Protein AF-A0A7Y2T7G9-F1 (afdb_monomer)

Foldseek 3Di:
DDWDWDDDPQKTWTQDPVRDIDIDHPVVPDDDPPPCPVVVLVVVVVVVVVPVDPDWDQDPVRDTDPDPVSVVVVVVVVVVVVVVVVVVPPPCPVCCDPFPVQAALVGDGDDFDKDFPDKDWQQAWGDQQFKWKQKPNDIDGDDQFTRDNRKTKHKQDDDAFIKMKIWTLAQDAADAPWKKKKKWKKAWPPLLAQKKKWWAFDDPAFGWIWMRHNNSWIWTWTWHADPNDIDIDIGTWPCVVPDRRDIKMWMWMWNFNQFTKIFIDINSHTGDMDHRVPPDPGGSYPGNRTIGMIMMTHNPGITIMMIGMMTMIITNDDPPPAWDKDKDKQPDPVRKDKFFAPFAFFKKKAFAQDAPNHGDNKKKWWAKKKKAWQAKKKKWKKKALDPVQKDQVQWDWDADDRRRMTMTGFPRPRDPDTIDGDPVRIDTPDMDIHHHGDMDMDRPCPVPPHIDMRGHSMMMTMTMAHPVRGIIMMMMMIMMIIRD

Mean predicted aligned error: 12.01 Å

Secondary structure (DSSP, 8-state):
-PPEEEEETTEEEEE-TTS-EEEEEGGGT---TTT-HHHHHHHHHHHHHHHT-----B-TTS-B-SSHHHHHHHHHHHHHHHHHHHHHS--------SSGGGB-TTSPBP---EEEEEEEE-SSS--TTTEEEEETTEEES-SSSEEETTEEEEE--SSTT-EEEEEES--PPPPTTS-EEEEEEEE--STTSSEEEEEEEE-SS-EEEEEE-TTS-EEEEEEEEETTEEEEEEEE---TT--TTS-EEEEEEE--TTT--EEEEETTEEEEEE--TTT-SS-SSS-----EEEEEEESSS--EEEEEEEEEEEET--SSSSEEEEEEE--STTS-EEE-SSSEEEEEEEE-SEETTEE----EEEEEEEEEESSSEEEEEEEES-GGGEE-TT---EEETTTTEEEEESSSSS-SS--EE-GGG-EEEEEEEE-TTEEEEE-TTTSSSS--EE-TT-EEEEEEEETTS--EEEEEEEEEEEE-

Solvent-accessible surface area (backbone atoms only — not comparable to full-atom values): 26212 Å² total; per-residue (Å²): 116,78,68,55,80,50,79,58,97,69,30,46,37,44,31,46,63,87,68,53,76,47,76,49,63,50,83,82,72,75,77,61,89,89,82,39,70,72,58,53,53,58,53,51,50,57,52,53,69,74,61,80,70,87,74,84,64,64,42,101,84,72,51,65,50,92,45,72,67,56,47,51,53,50,54,49,54,52,49,52,50,49,51,52,55,55,68,63,52,66,76,80,72,67,78,72,54,91,50,62,85,40,29,50,90,85,67,45,83,63,89,65,62,73,29,76,72,45,71,48,69,16,59,79,42,60,58,61,91,51,33,37,21,31,49,72,90,40,82,42,70,54,74,68,46,36,35,56,94,36,20,30,39,34,42,12,47,95,47,77,66,28,34,23,34,44,30,37,60,53,24,58,66,68,56,84,95,27,45,37,36,39,40,34,34,37,24,33,50,66,51,56,35,37,19,36,39,37,42,39,34,38,60,98,50,22,30,48,32,42,35,38,35,41,86,50,48,46,25,47,34,39,24,20,44,58,96,92,43,71,48,71,53,78,43,83,43,75,53,84,96,56,65,58,61,40,84,40,41,43,36,40,42,30,30,51,87,46,38,45,34,39,40,34,28,47,71,78,37,80,52,45,70,53,81,30,75,94,70,63,94,60,55,62,38,73,57,65,39,31,18,57,27,37,34,16,28,10,67,75,30,64,24,42,44,34,34,46,40,38,40,32,29,28,45,64,50,73,98,81,75,61,59,46,83,47,74,51,55,46,92,56,99,82,35,58,43,81,46,63,38,72,64,37,54,46,38,37,42,34,28,35,55,50,49,98,89,38,78,37,47,59,37,27,37,53,52,37,41,35,36,36,21,71,37,52,26,37,42,35,37,29,42,29,69,50,75,78,26,51,44,45,71,60,46,67,78,40,68,47,92,91,46,55,32,36,35,39,62,47,71,73,92,63,60,93,45,59,49,45,66,47,68,89,54,42,47,78,80,49,75,46,77,23,53,52,75,35,74,39,75,49,45,80,71,38,66,78,84,48,82,50,70,46,27,45,39,30,32,42,37,36,20,39,24,33,82,84,28,48,80,37,43,37,27,49,37,45,31,31,33,38,55,106

pLDDT: mean 85.56, std 16.99, range [33.22, 98.88]

Sequence (484 aa):
MATRIYSEAGEVILIAGDGTRRSIRSDAFGWHVEDDLYKVSDQIEHKAYTLGALGDIEGENGMGFDDVQSFHSYIHSMVDAMEADVSALVPITENVGDNPLSFDAWGRNKVYQDKSLLHGMFTYSVPATIWKEIYNDVEREPTIAVSKNGTLHMSSGDHLGDDNTLQTYRHPRYQPNRGHLYSNSAMLPQKTALGVREFGLFTREAGAFFRLKSDGQLYAVIRTTINNVTNELVELIDTTGVDLEKGNTYDIQFQWRGVGDYKFMINLKTVYVFDYLGKLSELSVFNPALPAAFRCKNLGDNPKIKAGCVDISSEGGGDENGKVHGSVSISNEVGQVAISGFNVPIIAIKSMNQMGGLLNTRDTIALMLSAYSDERAFLRVWVTRDFSAISPNDQHWKDIGDGHLEYIEFDNLDGTEPMSFDISKAHTISGHRVNKDSTLVIDDIFDGTTSLWITPGDMYIFTMHREDGTLTNVGCTFDFGEAI

Nearest PDB structures (foldseek):
  5lr0-assembly1_A  TM=3.483E-01  e=1.541E-06  Clostridium botulinum
  4fvv-assembly1_A  TM=3.377E-01  e=2.345E-06  Clostridium botulinum
  3n7l-assembly1_A  TM=3.201E-01  e=2.471E-06  Clostridium botulinum
  3n7m-assembly1_A  TM=2.958E-01  e=1.804E-06  Clostridium botulinum
  3n7k-assembly1_A  TM=3.420E-01  e=2.374E-04  Clostridium botulinum

Structure (mmCIF, N/CA/C/O backbone):
data_AF-A0A7Y2T7G9-F1
#
_entry.id   AF-A0A7Y2T7G9-F1
#
loop_
_atom_site.group_PDB
_atom_site.id
_atom_site.type_symbol
_atom_site.label_atom_id
_atom_site.label_alt_id
_atom_site.label_comp_id
_atom_site.label_asym_id
_atom_site.label_entity_id
_atom_site.label_seq_id
_atom_site.pdbx_PDB_ins_code
_atom_site.Cartn_x
_atom_site.Cartn_y
_atom_site.Cartn_z
_atom_site.occupancy
_atom_site.B_iso_or_equiv
_atom_site.auth_seq_id
_atom_site.auth_comp_id
_atom_site.auth_asym_id
_atom_site.auth_atom_id
_atom_site.pdbx_PDB_model_num
ATOM 1 N N . MET A 1 1 ? 36.986 59.434 28.667 1.00 38.44 1 MET A N 1
ATOM 2 C CA . MET A 1 1 ? 37.323 58.544 27.523 1.00 38.44 1 MET A CA 1
ATOM 3 C C . MET A 1 1 ? 36.581 57.234 27.737 1.00 38.44 1 MET A C 1
ATOM 5 O O . MET A 1 1 ? 36.758 56.642 28.791 1.00 38.44 1 MET A O 1
ATOM 9 N N . ALA A 1 2 ? 35.703 56.867 26.799 1.00 33.22 2 ALA A N 1
ATOM 10 C CA . ALA A 1 2 ? 34.585 55.937 26.989 1.00 33.22 2 ALA A CA 1
ATOM 11 C C . ALA A 1 2 ? 34.977 54.504 27.403 1.00 33.22 2 ALA A C 1
ATOM 13 O O . ALA A 1 2 ? 35.796 53.862 26.745 1.00 33.22 2 ALA A O 1
ATOM 14 N N . THR A 1 3 ? 34.315 54.001 28.448 1.00 43.75 3 THR A N 1
ATOM 15 C CA . THR A 1 3 ? 34.311 52.591 28.865 1.00 43.75 3 THR A CA 1
ATOM 16 C C . THR A 1 3 ? 33.178 51.885 28.126 1.00 43.75 3 THR A C 1
ATOM 18 O O . THR A 1 3 ? 32.031 52.307 28.229 1.00 43.75 3 THR A O 1
ATOM 21 N N . ARG A 1 4 ? 33.472 50.821 27.374 1.00 45.62 4 ARG A N 1
ATOM 22 C CA . ARG A 1 4 ? 32.439 49.982 26.738 1.00 45.62 4 ARG A CA 1
ATOM 23 C C . ARG A 1 4 ? 32.250 48.702 27.542 1.00 45.62 4 ARG A C 1
ATOM 25 O O . ARG A 1 4 ? 33.240 48.052 27.882 1.00 45.62 4 ARG A O 1
ATOM 32 N N . ILE A 1 5 ? 30.996 48.357 27.826 1.00 45.81 5 ILE A N 1
ATOM 33 C CA . ILE A 1 5 ? 30.610 47.127 28.523 1.00 45.81 5 ILE A CA 1
ATOM 34 C C . ILE A 1 5 ? 29.952 46.205 27.503 1.00 45.81 5 ILE A C 1
ATOM 36 O O . ILE A 1 5 ? 29.006 46.596 26.827 1.00 45.81 5 ILE A O 1
ATOM 40 N N . TYR A 1 6 ? 30.460 44.983 27.398 1.00 48.69 6 TYR A N 1
ATOM 41 C CA . TYR A 1 6 ? 29.854 43.929 26.592 1.00 48.69 6 TYR A CA 1
ATOM 42 C C . TYR A 1 6 ? 29.578 42.725 27.488 1.00 48.69 6 TYR A C 1
ATOM 44 O O . TYR A 1 6 ? 30.406 42.396 28.344 1.00 48.69 6 TYR A O 1
ATOM 52 N N . SER A 1 7 ? 28.437 42.069 27.273 1.00 39.94 7 SER A N 1
ATOM 53 C CA . SER A 1 7 ? 28.166 40.743 27.822 1.00 39.94 7 SER A CA 1
ATOM 54 C C . SER A 1 7 ? 28.201 39.734 26.678 1.00 39.94 7 SER A C 1
ATOM 56 O O . SER A 1 7 ? 27.386 39.814 25.760 1.00 39.94 7 SER A O 1
ATOM 58 N N . GLU A 1 8 ? 29.124 38.785 26.739 1.00 44.56 8 GLU A N 1
ATOM 59 C CA . GLU A 1 8 ? 29.127 37.599 25.885 1.00 44.56 8 GLU A CA 1
ATOM 60 C C . GLU A 1 8 ? 29.260 36.383 26.799 1.00 44.56 8 GLU A C 1
ATOM 62 O O . GLU A 1 8 ? 30.126 36.353 27.671 1.00 44.56 8 GLU A O 1
ATOM 67 N N . ALA A 1 9 ? 28.380 35.394 26.623 1.00 49.25 9 ALA A N 1
ATOM 68 C CA . ALA A 1 9 ? 28.491 34.074 27.249 1.00 49.25 9 ALA A CA 1
ATOM 69 C C . ALA A 1 9 ? 28.791 34.080 28.771 1.00 49.25 9 ALA A C 1
ATOM 71 O O . ALA A 1 9 ? 29.628 33.318 29.249 1.00 49.25 9 ALA A O 1
ATOM 72 N N . GLY A 1 10 ? 28.108 34.935 29.544 1.00 51.16 10 GLY A N 1
ATOM 73 C CA . GLY A 1 10 ? 28.217 34.958 31.010 1.00 51.16 10 GLY A CA 1
ATOM 74 C C . GLY A 1 10 ? 29.479 35.632 31.570 1.00 51.16 10 GLY A C 1
ATOM 75 O O . GLY A 1 10 ? 29.768 35.480 32.760 1.00 51.16 10 GLY A O 1
ATOM 76 N N . GLU A 1 11 ? 30.227 36.381 30.757 1.00 50.78 11 GLU A N 1
ATOM 77 C CA . GLU A 1 11 ? 31.393 37.162 31.184 1.00 50.78 11 GLU A CA 1
ATOM 78 C C . GLU A 1 11 ? 31.154 38.659 30.919 1.00 50.78 11 GLU A C 1
ATOM 80 O O . GLU A 1 11 ? 30.763 39.053 29.817 1.00 50.78 11 GLU A O 1
ATOM 85 N N . VAL A 1 12 ? 31.378 39.504 31.935 1.00 60.38 12 VAL A N 1
ATOM 86 C CA . VAL A 1 12 ? 31.318 40.968 31.787 1.00 60.38 12 VAL A CA 1
ATOM 87 C C . VAL A 1 12 ? 32.733 41.486 31.594 1.00 60.38 12 VAL A C 1
ATOM 89 O O . VAL A 1 12 ? 33.630 41.243 32.408 1.00 60.38 12 VAL A O 1
ATOM 92 N N . ILE A 1 13 ? 32.942 42.209 30.498 1.00 56.94 13 ILE A N 1
ATOM 93 C CA . ILE A 1 13 ? 34.254 42.717 30.111 1.00 56.94 13 ILE A CA 1
ATOM 94 C C . ILE A 1 13 ? 34.238 44.239 30.184 1.00 56.94 13 ILE A C 1
ATOM 96 O O . ILE A 1 13 ? 33.463 44.894 29.491 1.00 56.94 13 ILE A O 1
ATOM 100 N N . LEU A 1 14 ? 35.145 44.787 30.992 1.00 57.25 14 LEU A N 1
ATOM 101 C CA . LEU A 1 14 ? 35.390 46.219 31.105 1.00 57.25 14 LEU A CA 1
ATOM 102 C C . LEU A 1 14 ? 36.656 46.569 30.323 1.00 57.25 14 LEU A C 1
ATOM 104 O O . LEU A 1 14 ? 37.729 46.006 30.564 1.00 57.25 14 LEU A O 1
ATOM 108 N N . ILE A 1 15 ? 36.535 47.505 29.384 1.00 57.06 15 ILE A N 1
ATOM 109 C CA . ILE A 1 15 ? 37.672 48.054 28.641 1.00 57.06 15 ILE A CA 1
ATOM 110 C C . ILE A 1 15 ? 37.860 49.501 29.079 1.00 57.06 15 ILE A C 1
ATOM 112 O O . ILE A 1 15 ? 36.985 50.333 28.846 1.00 57.06 15 ILE A O 1
ATOM 116 N N . ALA A 1 16 ? 38.988 49.787 29.727 1.00 59.44 16 ALA A N 1
ATOM 117 C CA . ALA A 1 16 ? 39.342 51.147 30.112 1.00 59.44 16 ALA A CA 1
ATOM 118 C C . ALA A 1 16 ? 39.714 51.987 28.878 1.00 59.44 16 ALA A C 1
ATOM 120 O O . ALA A 1 16 ? 40.113 51.453 27.842 1.00 59.44 16 ALA A O 1
ATOM 121 N N . GLY A 1 17 ? 39.625 53.314 28.997 1.00 49.09 17 GLY A N 1
ATOM 122 C CA . GLY A 1 17 ? 39.914 54.251 27.902 1.00 49.09 17 GLY A CA 1
ATOM 123 C C . GLY A 1 17 ? 41.350 54.207 27.351 1.00 49.09 17 GLY A C 1
ATOM 124 O O . GLY A 1 17 ? 41.603 54.777 26.295 1.00 49.09 17 GLY A O 1
ATOM 125 N N . ASP A 1 18 ? 42.276 53.516 28.023 1.00 63.31 18 ASP A N 1
ATOM 126 C CA . ASP A 1 18 ? 43.642 53.241 27.552 1.00 63.31 18 ASP A CA 1
ATOM 127 C C . ASP A 1 18 ? 43.768 51.926 26.750 1.00 63.31 18 ASP A C 1
ATOM 129 O O . ASP A 1 18 ? 44.857 51.570 26.301 1.00 63.31 18 ASP A O 1
ATOM 133 N N . GLY A 1 19 ? 42.659 51.203 26.556 1.00 57.47 19 GLY A N 1
ATOM 134 C CA . GLY A 1 19 ? 42.603 49.920 25.857 1.00 57.47 19 GLY A CA 1
ATOM 135 C C . GLY A 1 19 ? 42.857 48.699 26.746 1.00 57.47 19 GLY A C 1
ATOM 136 O O . GLY A 1 19 ? 42.835 47.572 26.247 1.00 57.47 19 GLY A O 1
ATOM 137 N N . THR A 1 20 ? 43.065 48.875 28.054 1.00 61.91 20 THR A N 1
ATOM 138 C CA . THR A 1 20 ? 43.280 47.750 28.971 1.00 61.91 20 THR A CA 1
ATOM 139 C C . THR A 1 20 ? 41.978 46.981 29.193 1.00 61.91 20 THR A C 1
ATOM 141 O O . THR A 1 20 ? 40.988 47.528 29.683 1.00 61.91 20 THR A O 1
ATOM 144 N N . ARG A 1 21 ? 41.984 45.683 28.864 1.00 63.66 21 ARG A N 1
ATOM 145 C CA . ARG A 1 21 ? 40.836 44.777 29.019 1.00 63.66 21 ARG A CA 1
ATOM 146 C C . ARG A 1 21 ? 40.909 44.061 30.368 1.00 63.66 21 ARG A C 1
ATOM 148 O O . ARG A 1 21 ? 41.902 43.394 30.656 1.00 63.66 21 ARG A O 1
ATOM 155 N N . ARG A 1 22 ? 39.858 44.164 31.182 1.00 62.81 22 ARG A N 1
ATOM 156 C CA . ARG A 1 22 ? 39.672 43.349 32.393 1.00 62.81 22 ARG A CA 1
ATOM 157 C C . ARG A 1 22 ? 38.359 42.587 32.281 1.00 62.81 22 ARG A C 1
ATOM 159 O O . ARG A 1 22 ? 37.330 43.190 31.991 1.00 62.81 22 ARG A O 1
ATOM 166 N N . SER A 1 23 ? 38.398 41.276 32.487 1.00 53.84 23 SER A N 1
ATOM 167 C CA . SER A 1 23 ? 37.204 40.435 32.458 1.00 53.84 23 SER A CA 1
ATOM 168 C C . SER A 1 23 ? 36.858 39.923 33.852 1.00 53.84 23 SER A C 1
ATOM 170 O O . SER A 1 23 ? 37.740 39.683 34.681 1.00 53.84 23 SER A O 1
ATOM 172 N N . ILE A 1 24 ? 35.559 39.813 34.120 1.00 57.78 24 ILE A N 1
ATOM 173 C CA . ILE A 1 24 ? 35.012 39.211 35.332 1.00 57.78 24 ILE A CA 1
ATOM 174 C C . ILE A 1 24 ? 34.080 38.088 34.878 1.00 57.78 24 ILE A C 1
ATOM 176 O O . ILE A 1 24 ? 33.047 38.350 34.258 1.00 57.78 24 ILE A O 1
ATOM 180 N N . ARG A 1 25 ? 34.455 36.839 35.169 1.00 46.22 25 ARG A N 1
ATOM 181 C CA . ARG A 1 25 ? 33.607 35.670 34.905 1.00 46.22 25 ARG A CA 1
ATOM 182 C C . ARG A 1 25 ? 32.600 35.459 36.028 1.00 46.22 25 ARG A C 1
ATOM 184 O O . ARG A 1 25 ? 32.944 35.581 37.203 1.00 46.22 25 ARG A O 1
ATOM 191 N N . SER A 1 26 ? 31.369 35.120 35.653 1.00 51.25 26 SER A N 1
ATOM 192 C CA . SER A 1 26 ? 30.271 34.818 36.583 1.00 51.25 26 SER A CA 1
ATOM 193 C C . SER A 1 26 ? 30.442 33.491 37.339 1.00 51.25 26 SER A C 1
ATOM 195 O O . SER A 1 26 ? 29.894 33.326 38.429 1.00 51.25 26 SER A O 1
ATOM 197 N N . ASP A 1 27 ? 31.255 32.563 36.827 1.00 48.75 27 ASP A N 1
ATOM 198 C CA . ASP A 1 27 ? 31.506 31.250 37.440 1.00 48.75 27 ASP A CA 1
ATOM 199 C C . ASP A 1 27 ? 32.329 31.310 38.743 1.00 48.75 27 ASP A C 1
ATOM 201 O O . ASP A 1 27 ? 32.326 30.355 39.519 1.00 48.75 27 ASP A O 1
ATOM 205 N N . ALA A 1 28 ? 32.965 32.445 39.049 1.00 47.25 28 ALA A N 1
ATOM 206 C CA . ALA A 1 28 ? 33.731 32.632 40.280 1.00 47.25 28 ALA A CA 1
ATOM 207 C C . ALA A 1 28 ? 32.866 32.866 41.537 1.00 47.25 28 ALA A C 1
ATOM 209 O O . ALA A 1 28 ? 33.404 32.821 42.645 1.00 47.25 28 ALA A O 1
ATOM 210 N N . PHE A 1 29 ? 31.554 33.113 41.397 1.00 47.69 29 PHE A N 1
ATOM 211 C CA . PHE A 1 29 ? 30.700 33.489 42.533 1.00 47.69 29 PHE A CA 1
ATOM 212 C C . PHE A 1 29 ? 29.372 32.719 42.674 1.00 47.69 29 PHE A C 1
ATOM 214 O O . PHE A 1 29 ? 28.748 32.848 43.723 1.00 47.69 29 PHE A O 1
ATOM 221 N N . GLY A 1 30 ? 28.977 31.870 41.712 1.00 42.66 30 GLY A N 1
ATOM 222 C CA . GLY A 1 30 ? 27.860 30.916 41.856 1.00 42.66 30 GLY A CA 1
ATOM 223 C C . GLY A 1 30 ? 26.463 31.545 41.960 1.00 42.66 30 GLY A C 1
ATOM 224 O O . GLY A 1 30 ? 25.777 31.323 42.954 1.00 42.66 30 GLY A O 1
ATOM 225 N N . TRP A 1 31 ? 26.063 32.367 40.982 1.00 41.12 31 TRP A N 1
ATOM 226 C CA . TRP A 1 31 ? 24.817 33.156 41.032 1.00 41.12 31 TRP A CA 1
ATOM 227 C C . TRP A 1 31 ? 23.735 32.548 40.128 1.00 41.12 31 TRP A C 1
ATOM 229 O O . TRP A 1 31 ? 24.022 32.152 38.996 1.00 41.12 31 TRP A O 1
ATOM 239 N N . HIS A 1 32 ? 22.494 32.494 40.622 1.00 40.88 32 HIS A N 1
ATOM 240 C CA . HIS A 1 32 ? 21.298 32.162 39.839 1.00 40.88 32 HIS A CA 1
ATOM 241 C C . HIS A 1 32 ? 20.588 33.466 39.446 1.00 40.88 32 HIS A C 1
ATOM 243 O O . HIS A 1 32 ? 20.365 34.341 40.275 1.00 40.88 32 HIS A O 1
ATOM 249 N N . VAL A 1 33 ? 20.261 33.597 38.158 1.00 46.53 33 VAL A N 1
ATOM 250 C CA . VAL A 1 33 ? 19.926 34.872 37.492 1.00 46.53 33 VAL A CA 1
ATOM 251 C C . VAL A 1 33 ? 18.641 35.541 38.007 1.00 46.53 33 VAL A C 1
ATOM 253 O O . VAL A 1 33 ? 18.492 36.745 37.833 1.00 46.53 33 VAL A O 1
ATOM 256 N N . GLU A 1 34 ? 17.749 34.821 38.688 1.00 45.72 34 GLU A N 1
ATOM 257 C CA . GLU A 1 34 ? 16.456 35.377 39.120 1.00 45.72 34 GLU A CA 1
ATOM 258 C C . GLU A 1 34 ? 16.457 36.016 40.525 1.00 45.72 34 GLU A C 1
ATOM 260 O O . GLU A 1 34 ? 15.599 36.850 40.784 1.00 45.72 34 GLU A O 1
ATOM 265 N N . ASP A 1 35 ? 17.441 35.745 41.398 1.00 47.16 35 ASP A N 1
ATOM 266 C CA . ASP A 1 35 ? 17.417 36.214 42.806 1.00 47.16 35 ASP A CA 1
ATOM 267 C C . ASP A 1 35 ? 18.511 37.244 43.181 1.00 47.16 35 ASP A C 1
ATOM 269 O O . ASP A 1 35 ? 18.563 37.715 44.323 1.00 47.16 35 ASP A O 1
ATOM 273 N N . ASP A 1 36 ? 19.405 37.617 42.257 1.00 55.00 36 ASP A N 1
ATOM 274 C CA . ASP A 1 36 ? 20.668 38.287 42.619 1.00 55.00 36 ASP A CA 1
ATOM 275 C C . ASP A 1 36 ? 20.911 39.680 42.003 1.00 55.00 36 ASP A C 1
ATOM 277 O O . ASP A 1 36 ? 21.941 40.295 42.290 1.00 55.00 36 ASP A O 1
ATOM 281 N N . LEU A 1 37 ? 19.973 40.254 41.239 1.00 50.66 37 LEU A N 1
ATOM 282 C CA . LEU A 1 37 ? 20.141 41.602 40.655 1.00 50.66 37 LEU A CA 1
ATOM 283 C C . LEU A 1 37 ? 20.339 42.697 41.721 1.00 50.66 37 LEU A C 1
ATOM 285 O O . LEU A 1 37 ? 21.221 43.548 41.581 1.00 50.66 37 LEU A O 1
ATOM 289 N N . TYR A 1 38 ? 19.616 42.614 42.841 1.00 53.94 38 TYR A N 1
ATOM 290 C CA . TYR A 1 38 ? 19.802 43.517 43.984 1.00 53.94 38 TYR A CA 1
ATOM 291 C C . TYR A 1 38 ? 21.166 43.334 44.676 1.00 53.94 38 TYR A C 1
ATOM 293 O O . TYR A 1 38 ? 21.747 44.300 45.163 1.00 53.94 38 TYR A O 1
ATOM 301 N N . LYS A 1 39 ? 21.743 42.124 44.663 1.00 55.62 39 LYS A N 1
ATOM 302 C CA . LYS A 1 39 ? 23.058 41.856 45.275 1.00 55.62 39 LYS A CA 1
ATOM 303 C C . LYS A 1 39 ? 24.228 42.310 44.395 1.00 55.62 39 LYS A C 1
ATOM 305 O O . LYS A 1 39 ? 25.292 42.623 44.931 1.00 55.62 39 LYS A O 1
ATOM 310 N N . VAL A 1 40 ? 24.045 42.387 43.068 1.00 54.38 40 VAL A N 1
ATOM 311 C CA . VAL A 1 40 ? 25.025 43.011 42.153 1.00 54.38 40 VAL A CA 1
ATOM 312 C C . VAL A 1 40 ? 25.177 44.499 42.492 1.00 54.38 40 VAL A C 1
ATOM 314 O O . VAL A 1 40 ? 26.303 44.986 42.599 1.00 54.38 40 VAL A O 1
ATOM 317 N N . SER A 1 41 ? 24.052 45.200 42.688 1.00 54.69 41 SER A N 1
ATOM 318 C CA . SER A 1 41 ? 24.001 46.631 43.029 1.00 54.69 41 SER A CA 1
ATOM 319 C C . SER A 1 41 ? 24.844 46.948 44.269 1.00 54.69 41 SER A C 1
ATOM 321 O O . SER A 1 41 ? 25.796 47.728 44.187 1.00 54.69 41 SER A O 1
ATOM 323 N N . ASP A 1 42 ? 24.582 46.257 45.381 1.00 55.50 42 ASP A N 1
ATOM 324 C CA . ASP A 1 42 ? 25.251 46.514 46.665 1.00 55.50 42 ASP A CA 1
ATOM 325 C C . ASP A 1 42 ? 26.766 46.224 46.619 1.00 55.50 42 ASP A C 1
ATOM 327 O O . ASP A 1 42 ? 27.576 46.894 47.270 1.00 55.50 42 ASP A O 1
ATOM 331 N N . GLN A 1 43 ? 27.203 45.238 45.825 1.00 56.75 43 GLN A N 1
ATOM 332 C CA . GLN A 1 43 ? 28.630 44.912 45.699 1.00 56.75 43 GLN A CA 1
ATOM 333 C C . GLN A 1 43 ? 29.396 45.854 44.762 1.00 56.75 43 GLN A C 1
ATOM 335 O O . GLN A 1 43 ? 30.590 46.101 44.984 1.00 56.75 43 GLN A O 1
ATOM 340 N N . ILE A 1 44 ? 28.736 46.402 43.737 1.00 56.91 44 ILE A N 1
ATOM 341 C CA . ILE A 1 44 ? 29.295 47.483 42.913 1.00 56.91 44 ILE A CA 1
ATOM 342 C C . ILE A 1 44 ? 29.471 48.739 43.773 1.00 56.91 44 ILE A C 1
ATOM 344 O O . ILE A 1 44 ? 30.526 49.375 43.713 1.00 56.91 44 ILE A O 1
ATOM 348 N N . GLU A 1 45 ? 28.502 49.033 44.641 1.00 54.06 45 GLU A N 1
ATOM 349 C CA . GLU A 1 45 ? 28.535 50.160 45.574 1.00 54.06 45 GLU A CA 1
ATOM 350 C C . GLU A 1 45 ? 29.719 50.058 46.550 1.00 54.06 45 GLU A C 1
ATOM 352 O O . GLU A 1 45 ? 30.510 50.998 46.684 1.00 54.06 45 GLU A O 1
ATOM 357 N N . HIS A 1 46 ? 29.944 48.877 47.142 1.00 54.03 46 HIS A N 1
ATOM 358 C CA . HIS A 1 46 ? 31.053 48.675 48.078 1.00 54.03 46 HIS A CA 1
ATOM 359 C C . HIS A 1 46 ? 32.436 48.848 47.414 1.00 54.03 46 HIS A C 1
ATOM 361 O O . HIS A 1 46 ? 33.352 49.397 48.042 1.00 54.03 46 HIS A O 1
ATOM 367 N N . LYS A 1 47 ? 32.601 48.430 46.147 1.00 50.44 47 LYS A N 1
ATOM 368 C CA . LYS A 1 47 ? 33.853 48.606 45.383 1.00 50.44 47 LYS A CA 1
ATOM 369 C C . LYS A 1 47 ? 34.046 50.031 44.858 1.00 50.44 47 LYS A C 1
ATOM 371 O O . LYS A 1 47 ? 35.179 50.512 44.857 1.00 50.44 47 LYS A O 1
ATOM 376 N N . ALA A 1 48 ? 32.980 50.725 44.463 1.00 53.09 48 ALA A N 1
ATOM 377 C CA . ALA A 1 48 ? 33.051 52.119 44.025 1.00 53.09 48 ALA A CA 1
ATOM 378 C C . ALA A 1 48 ? 33.441 53.058 45.183 1.00 53.09 48 ALA A C 1
ATOM 380 O O . ALA A 1 48 ? 34.288 53.937 45.009 1.00 53.09 48 ALA A O 1
ATOM 381 N N . TYR A 1 49 ? 32.929 52.798 46.392 1.00 52.91 49 TYR A N 1
ATOM 382 C CA . TYR A 1 49 ? 33.287 53.550 47.600 1.00 52.91 49 TYR A CA 1
ATOM 383 C C . TYR A 1 49 ? 34.742 53.334 48.051 1.00 52.91 49 TYR A C 1
ATOM 385 O O . TYR A 1 49 ? 35.359 54.241 48.606 1.00 52.91 49 TYR A O 1
ATOM 393 N N . THR A 1 50 ? 35.322 52.149 47.813 1.00 51.47 50 THR A N 1
ATOM 394 C CA . THR A 1 50 ? 36.716 51.849 48.205 1.00 51.47 50 THR A CA 1
ATOM 395 C C . THR A 1 50 ? 37.762 52.342 47.206 1.00 51.47 50 THR A C 1
ATOM 397 O O . THR A 1 50 ? 38.924 52.485 47.583 1.00 51.47 50 THR A O 1
ATOM 400 N N . LEU A 1 51 ? 37.386 52.616 45.953 1.00 48.19 51 LEU A N 1
ATOM 401 C CA . LEU A 1 51 ? 38.332 52.984 44.892 1.00 48.19 51 LEU A CA 1
ATOM 402 C C . LEU A 1 51 ? 38.515 54.493 44.680 1.00 48.19 51 LEU A C 1
ATOM 404 O O . LEU A 1 51 ? 39.400 54.865 43.915 1.00 48.19 51 LEU A O 1
ATOM 408 N N . GLY A 1 52 ? 37.742 55.362 45.347 1.00 51.47 52 GLY A N 1
ATOM 409 C CA . GLY A 1 52 ? 37.940 56.822 45.295 1.00 51.47 52 GLY A CA 1
ATOM 410 C C . GLY A 1 52 ? 37.975 57.410 43.875 1.00 51.47 52 GLY A C 1
ATOM 411 O O . GLY A 1 52 ? 38.592 58.449 43.654 1.00 51.47 52 GLY A O 1
ATOM 412 N N . ALA A 1 53 ? 37.360 56.725 42.910 1.00 55.25 53 ALA A N 1
ATOM 413 C CA . ALA A 1 53 ? 37.451 57.010 41.485 1.00 55.25 53 ALA A CA 1
ATOM 414 C C . ALA A 1 53 ? 36.061 56.891 40.853 1.00 55.25 53 ALA A C 1
ATOM 416 O O . ALA A 1 53 ? 35.762 55.946 40.130 1.00 55.25 53 ALA A O 1
ATOM 417 N N . LEU A 1 54 ? 35.204 57.862 41.151 1.00 52.84 54 LEU A N 1
ATOM 418 C CA . LEU A 1 54 ? 34.034 58.174 40.334 1.00 52.84 54 LEU A CA 1
ATOM 419 C C . LEU A 1 54 ? 34.254 59.570 39.752 1.00 52.84 54 LEU A C 1
ATOM 421 O O . LEU A 1 54 ? 33.643 60.544 40.171 1.00 52.84 54 LEU A O 1
ATOM 425 N N . GLY A 1 55 ? 35.234 59.668 38.854 1.00 50.34 55 GLY A N 1
ATOM 426 C CA . GLY A 1 55 ? 35.326 60.784 37.921 1.00 50.34 55 GLY A CA 1
ATOM 427 C C . GLY A 1 55 ? 34.563 60.408 36.655 1.00 50.34 55 GLY A C 1
ATOM 428 O O . GLY A 1 55 ? 34.891 59.392 36.046 1.00 50.34 55 GLY A O 1
ATOM 429 N N . ASP A 1 56 ? 33.553 61.211 36.324 1.00 52.34 56 ASP A N 1
ATOM 430 C CA . ASP A 1 56 ? 32.807 61.293 35.063 1.00 52.34 56 ASP A CA 1
ATOM 431 C C . ASP A 1 56 ? 32.506 59.957 34.362 1.00 52.34 56 ASP A C 1
ATOM 433 O O . ASP A 1 56 ? 33.133 59.577 33.368 1.00 52.34 56 ASP A O 1
ATOM 437 N N . ILE A 1 57 ? 31.483 59.253 34.857 1.00 52.91 57 ILE A N 1
ATOM 438 C CA . ILE A 1 57 ? 30.797 58.215 34.081 1.00 52.91 57 ILE A CA 1
ATOM 439 C C . ILE A 1 57 ? 29.715 58.916 33.247 1.00 52.91 57 ILE A C 1
ATOM 441 O O . ILE A 1 57 ? 28.633 59.220 33.744 1.00 52.91 57 ILE A O 1
ATOM 445 N N . GLU A 1 58 ? 30.014 59.199 31.979 1.00 52.50 58 GLU A N 1
ATOM 446 C CA . GLU A 1 58 ? 29.023 59.663 31.001 1.00 52.50 58 GLU A CA 1
ATOM 447 C C . GLU A 1 58 ? 28.244 58.458 30.448 1.00 52.50 58 GLU A C 1
ATOM 449 O O . GLU A 1 58 ? 28.838 57.530 29.892 1.00 52.50 58 GLU A O 1
ATOM 454 N N . GLY A 1 59 ? 26.914 58.451 30.592 1.00 52.69 59 GLY A N 1
ATOM 455 C CA . GLY A 1 59 ? 26.048 57.473 29.925 1.00 52.69 59 GLY A CA 1
ATOM 456 C C . GLY A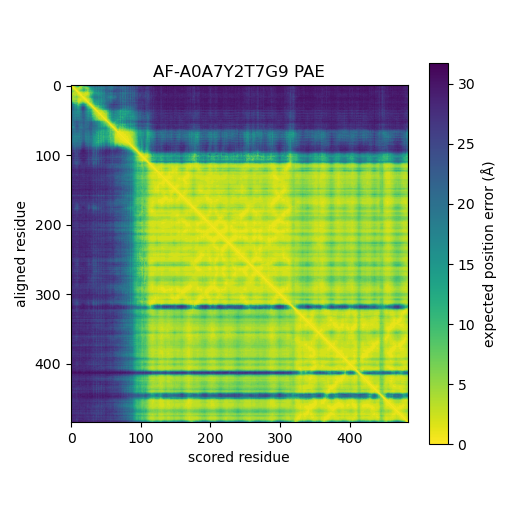 1 59 ? 26.023 57.664 28.401 1.00 52.69 59 GLY A C 1
ATOM 457 O O . GLY A 1 59 ? 26.306 58.752 27.902 1.00 52.69 59 GLY A O 1
ATOM 458 N N . GLU A 1 60 ? 25.626 56.633 27.641 1.00 49.31 60 GLU A N 1
ATOM 459 C CA . GLU A 1 60 ? 25.650 56.625 26.158 1.00 49.31 60 GLU A CA 1
ATOM 460 C C . GLU A 1 60 ? 24.807 57.728 25.476 1.00 49.31 60 GLU A C 1
ATOM 462 O O . GLU A 1 60 ? 24.964 57.963 24.281 1.00 49.31 60 GLU A O 1
ATOM 467 N N . ASN A 1 61 ? 23.987 58.470 26.230 1.00 54.50 61 ASN A N 1
ATOM 468 C CA . ASN A 1 61 ? 23.209 59.620 25.751 1.00 54.50 61 ASN A CA 1
ATOM 469 C C . ASN A 1 61 ? 23.695 60.983 26.289 1.00 54.50 61 ASN A C 1
ATOM 471 O O . ASN A 1 61 ? 22.962 61.967 26.213 1.00 54.50 61 ASN A O 1
ATOM 475 N N . GLY A 1 62 ? 24.901 61.062 26.861 1.00 55.34 62 GLY A N 1
ATOM 476 C CA . GLY A 1 62 ? 25.428 62.299 27.454 1.00 55.34 62 GLY A CA 1
ATOM 477 C C . GLY A 1 62 ? 24.768 62.686 28.783 1.00 55.34 62 GLY A C 1
ATOM 478 O O . GLY A 1 62 ? 24.881 63.831 29.214 1.00 55.34 62 GLY A O 1
ATOM 479 N N . MET A 1 63 ? 24.079 61.749 29.441 1.00 57.81 63 MET A N 1
ATOM 480 C CA . MET A 1 63 ? 23.645 61.926 30.827 1.00 57.81 63 MET A CA 1
ATOM 481 C C . MET A 1 63 ? 24.839 61.629 31.734 1.00 57.81 63 MET A C 1
ATOM 483 O O . MET A 1 63 ? 25.210 60.468 31.914 1.00 57.81 63 MET A O 1
ATOM 487 N N . GLY A 1 64 ? 25.480 62.678 32.245 1.00 61.88 64 GLY A N 1
ATOM 488 C CA . GLY A 1 64 ? 26.379 62.554 33.387 1.00 61.88 64 GLY A CA 1
ATOM 489 C C . GLY A 1 64 ? 25.554 62.240 34.632 1.00 61.88 64 GLY A C 1
ATOM 490 O O . GLY A 1 64 ? 24.497 62.834 34.838 1.00 61.88 64 GLY A O 1
ATOM 491 N N . PHE A 1 65 ? 26.003 61.277 35.431 1.00 69.94 65 PHE A N 1
ATOM 492 C CA . PHE A 1 65 ? 25.424 61.037 36.748 1.00 69.94 65 PHE A CA 1
ATOM 493 C C . PHE A 1 65 ? 26.180 61.900 37.754 1.00 69.94 65 PHE A C 1
ATOM 495 O O . PHE A 1 65 ? 27.355 61.652 38.021 1.00 69.94 65 PHE A O 1
ATOM 502 N N . ASP A 1 66 ? 25.514 62.929 38.276 1.00 76.88 66 ASP A N 1
ATOM 503 C CA . ASP A 1 66 ? 26.121 63.897 39.199 1.00 76.88 66 ASP A CA 1
ATOM 504 C C . ASP A 1 66 ? 26.470 63.264 40.562 1.00 76.88 66 ASP A C 1
ATOM 506 O O . ASP A 1 66 ? 27.295 63.791 41.309 1.00 76.88 66 ASP A O 1
ATOM 510 N N . ASP A 1 67 ? 25.861 62.118 40.887 1.00 76.50 67 ASP A N 1
ATOM 511 C CA . ASP A 1 67 ? 26.111 61.351 42.107 1.00 76.50 67 ASP A CA 1
ATOM 512 C C . ASP A 1 67 ? 25.693 59.868 41.985 1.00 76.50 67 ASP A C 1
ATOM 514 O O . ASP A 1 67 ? 25.099 59.418 41.004 1.00 76.50 67 ASP A O 1
ATOM 518 N N . VAL A 1 68 ? 25.994 59.076 43.018 1.00 72.19 68 VAL A N 1
ATOM 519 C CA . VAL A 1 68 ? 25.631 57.648 43.083 1.00 72.19 68 VAL A CA 1
ATOM 520 C C . VAL A 1 68 ? 24.108 57.442 43.109 1.00 72.19 68 VAL A C 1
ATOM 522 O O . VAL A 1 68 ? 23.615 56.462 42.555 1.00 72.19 68 VAL A O 1
ATOM 525 N N . GLN A 1 69 ? 23.347 58.370 43.700 1.00 78.25 69 GLN A N 1
ATOM 526 C CA . GLN A 1 69 ? 21.888 58.257 43.813 1.00 78.25 69 GLN A CA 1
ATOM 527 C C . GLN A 1 69 ? 21.187 58.382 42.455 1.00 78.25 69 GLN A C 1
ATOM 529 O O . GLN A 1 69 ? 20.221 57.661 42.190 1.00 78.25 69 GLN A O 1
ATOM 534 N N . SER A 1 70 ? 21.683 59.251 41.579 1.00 78.25 70 SER A N 1
ATOM 535 C CA . SER A 1 70 ? 21.174 59.429 40.218 1.00 78.25 70 SER A CA 1
ATOM 536 C C . SER A 1 70 ? 21.467 58.212 39.336 1.00 78.25 70 SER A C 1
ATOM 538 O O . SER A 1 70 ? 20.576 57.762 38.614 1.00 78.25 70 SER A O 1
ATOM 540 N N . PHE A 1 71 ? 22.648 57.597 39.464 1.00 78.25 71 PHE A N 1
ATOM 541 C CA . PHE A 1 71 ? 22.950 56.326 38.794 1.00 78.25 71 PHE A CA 1
ATOM 542 C C . PHE A 1 71 ? 22.072 55.173 39.305 1.00 78.25 71 PHE A C 1
ATOM 544 O O . PHE A 1 71 ? 21.527 54.403 38.515 1.00 78.25 71 PHE A O 1
ATOM 551 N N . HIS A 1 72 ? 21.872 55.086 40.621 1.00 77.56 72 HIS A N 1
ATOM 552 C CA . HIS A 1 72 ? 21.027 54.065 41.240 1.00 77.56 72 HIS A CA 1
ATOM 553 C C . HIS A 1 72 ? 19.562 54.186 40.792 1.00 77.56 72 HIS A C 1
ATOM 555 O O . HIS A 1 72 ? 18.938 53.200 40.401 1.00 77.56 72 HIS A O 1
ATOM 561 N N . SER A 1 73 ? 19.034 55.413 40.751 1.00 83.00 73 SER A N 1
ATOM 562 C CA . SER A 1 73 ? 17.681 55.690 40.249 1.00 83.00 73 SER A CA 1
ATOM 563 C C . SER A 1 73 ? 17.528 55.312 38.774 1.00 83.00 73 SER A C 1
ATOM 565 O O . SER A 1 73 ? 16.484 54.803 38.369 1.00 83.00 73 SER A O 1
ATOM 567 N N . TYR A 1 74 ? 18.579 55.509 37.973 1.00 82.62 74 TYR A N 1
ATOM 568 C CA . TYR A 1 74 ? 18.581 55.105 36.572 1.00 82.62 74 TYR A CA 1
ATOM 569 C C . TYR A 1 74 ? 18.542 53.580 36.416 1.00 82.62 74 TYR A C 1
ATOM 571 O O . TYR A 1 74 ? 17.692 53.079 35.680 1.00 82.62 74 TYR A O 1
ATOM 579 N N . ILE A 1 75 ? 19.372 52.835 37.158 1.00 82.56 75 ILE A N 1
ATOM 580 C CA . ILE A 1 75 ? 19.321 51.363 37.157 1.00 82.56 75 ILE A CA 1
ATOM 581 C C . ILE A 1 75 ? 17.931 50.867 37.558 1.00 82.56 75 ILE A C 1
ATOM 583 O O . ILE A 1 75 ? 17.381 50.020 36.858 1.00 82.56 75 ILE A O 1
ATOM 587 N N . HIS A 1 76 ? 17.333 51.419 38.616 1.00 82.38 76 HIS A N 1
ATOM 588 C CA . HIS A 1 76 ? 15.977 51.035 39.011 1.00 82.38 76 HIS A CA 1
ATOM 589 C C . HIS A 1 76 ? 14.955 51.293 37.913 1.00 82.38 76 HIS A C 1
ATOM 591 O O . HIS A 1 76 ? 14.187 50.398 37.600 1.00 82.38 76 HIS A O 1
ATOM 597 N N . SER A 1 77 ? 15.001 52.447 37.245 1.00 84.56 77 SER A N 1
ATOM 598 C CA . SER A 1 77 ? 14.073 52.709 36.140 1.00 84.56 77 SER A CA 1
ATOM 599 C C . SER A 1 77 ? 14.268 51.776 34.938 1.00 84.56 77 SER A C 1
ATOM 601 O O . SER A 1 77 ? 13.294 51.451 34.263 1.00 84.56 77 SER A O 1
ATOM 603 N N . MET A 1 78 ? 15.497 51.312 34.674 1.00 82.44 78 MET A N 1
ATOM 604 C CA . MET A 1 78 ? 15.741 50.277 33.665 1.00 82.44 78 MET A CA 1
ATOM 605 C C . MET A 1 78 ? 15.186 48.918 34.098 1.00 82.44 78 MET A C 1
ATOM 607 O O . MET A 1 78 ? 14.578 48.236 33.279 1.00 82.44 78 MET A O 1
ATOM 611 N N . VAL A 1 79 ? 15.367 48.534 35.365 1.00 82.56 79 VAL A N 1
ATOM 612 C CA . VAL A 1 79 ? 14.816 47.284 35.912 1.00 82.56 79 VAL A CA 1
ATOM 613 C C . VAL A 1 79 ? 13.291 47.323 35.903 1.00 82.56 79 VAL A C 1
ATOM 615 O O . VAL A 1 79 ? 12.680 46.393 35.393 1.00 82.56 79 VAL A O 1
ATOM 618 N N . ASP A 1 80 ? 12.680 48.421 36.343 1.00 81.88 80 ASP A N 1
ATOM 619 C CA . ASP A 1 80 ? 11.228 48.606 36.337 1.00 81.88 80 ASP A CA 1
ATOM 620 C C . ASP A 1 80 ? 10.665 48.559 34.906 1.00 81.88 80 ASP A C 1
ATOM 622 O O . ASP A 1 80 ? 9.611 47.970 34.668 1.00 81.88 80 ASP A O 1
ATOM 626 N N . ALA A 1 81 ? 11.370 49.142 33.927 1.00 80.94 81 ALA A N 1
ATOM 627 C CA . ALA A 1 81 ? 10.989 49.054 32.517 1.00 80.94 81 ALA A CA 1
ATOM 628 C C . ALA A 1 81 ? 11.109 47.620 31.975 1.00 80.94 81 ALA A C 1
ATOM 630 O O . ALA A 1 81 ? 10.227 47.163 31.250 1.00 80.94 81 ALA A O 1
ATOM 631 N N . MET A 1 82 ? 12.162 46.890 32.358 1.00 79.62 82 MET A N 1
ATOM 632 C CA . MET A 1 82 ? 12.323 45.478 32.005 1.00 79.62 82 MET A CA 1
ATOM 633 C C . MET A 1 82 ? 11.250 44.602 32.662 1.00 79.62 82 MET A C 1
ATOM 635 O O . MET A 1 82 ? 10.695 43.737 31.995 1.00 79.62 82 MET A O 1
ATOM 639 N N . GLU A 1 83 ? 10.905 44.829 33.930 1.00 77.75 83 GLU A N 1
ATOM 640 C CA . GLU A 1 83 ? 9.819 44.116 34.613 1.00 77.75 83 GLU A CA 1
ATOM 641 C C . GLU A 1 83 ? 8.450 44.446 34.008 1.00 77.75 83 GLU A C 1
ATOM 643 O O . GLU A 1 83 ? 7.607 43.558 33.867 1.00 77.75 83 GLU A O 1
ATOM 648 N N . ALA A 1 84 ? 8.218 45.693 33.591 1.00 74.38 84 ALA A N 1
ATOM 649 C CA . ALA A 1 84 ? 7.003 46.082 32.879 1.00 74.38 84 ALA A CA 1
ATOM 650 C C . ALA A 1 84 ? 6.884 45.370 31.517 1.00 74.38 84 ALA A C 1
ATOM 652 O O . ALA A 1 84 ? 5.813 44.858 31.191 1.00 74.38 84 ALA A O 1
ATOM 653 N N . ASP A 1 85 ? 7.976 45.259 30.757 1.00 72.69 85 ASP A N 1
ATOM 654 C CA . ASP A 1 85 ? 7.989 44.532 29.481 1.00 72.69 85 ASP A CA 1
ATOM 655 C C . ASP A 1 85 ? 7.871 43.010 29.675 1.00 72.69 85 ASP A C 1
ATOM 657 O O . ASP A 1 85 ? 7.138 42.345 28.940 1.00 72.69 85 ASP A O 1
ATOM 661 N N . VAL A 1 86 ? 8.522 42.441 30.696 1.00 69.12 86 VAL A N 1
ATOM 662 C CA . VAL A 1 86 ? 8.423 41.009 31.029 1.00 69.12 86 VAL A CA 1
ATOM 663 C C . VAL A 1 86 ? 7.036 40.657 31.571 1.00 69.12 86 VAL A C 1
ATOM 665 O O . VAL A 1 86 ? 6.499 39.608 31.231 1.00 69.12 86 VAL A O 1
ATOM 668 N N . SER A 1 87 ? 6.402 41.532 32.351 1.00 64.50 87 SER A N 1
ATOM 669 C CA . SER A 1 87 ? 5.019 41.333 32.814 1.00 64.50 87 SER A CA 1
ATOM 670 C C . SER A 1 87 ? 3.976 41.551 31.709 1.00 64.50 87 SER A C 1
ATOM 672 O O . SER A 1 87 ? 2.865 41.026 31.808 1.00 64.50 87 SER A O 1
ATOM 674 N N . ALA A 1 88 ? 4.337 42.260 30.631 1.00 61.09 88 ALA A N 1
ATOM 675 C CA . ALA A 1 88 ? 3.551 42.368 29.403 1.00 61.09 88 ALA A CA 1
ATOM 676 C C . ALA A 1 88 ? 3.735 41.175 28.447 1.00 61.09 88 ALA A C 1
ATOM 678 O O . ALA A 1 88 ? 2.933 41.015 27.518 1.00 61.09 88 ALA A O 1
ATOM 679 N N . LEU A 1 89 ? 4.720 40.296 28.685 1.00 55.38 89 LEU A N 1
ATOM 680 C CA . LEU A 1 89 ? 4.727 38.957 28.103 1.00 55.38 89 LEU A CA 1
ATOM 681 C C . LEU A 1 89 ? 3.588 38.174 28.755 1.00 55.38 89 LEU A C 1
ATOM 683 O O . LEU A 1 89 ? 3.768 37.442 29.727 1.00 55.38 89 LEU A O 1
ATOM 687 N N . VAL A 1 90 ? 2.383 38.339 28.203 1.00 55.44 90 VAL A N 1
ATOM 688 C CA . VAL A 1 90 ? 1.288 37.393 28.400 1.00 55.44 90 VAL A CA 1
ATOM 689 C C . VAL A 1 90 ? 1.914 36.021 28.182 1.00 55.44 90 VAL A C 1
ATOM 691 O O . VAL A 1 90 ? 2.454 35.808 27.089 1.00 55.44 90 VAL A O 1
ATOM 694 N N . PRO A 1 91 ? 1.919 35.114 29.182 1.00 54.91 91 PRO A N 1
ATOM 695 C CA . PRO A 1 91 ? 2.387 33.768 28.938 1.00 54.91 91 PRO A CA 1
ATOM 696 C C . PRO A 1 91 ? 1.594 33.310 27.733 1.00 54.91 91 PRO A C 1
ATOM 698 O O . PRO A 1 91 ? 0.359 33.339 27.772 1.00 54.91 91 PRO A O 1
ATOM 701 N N . ILE A 1 92 ? 2.296 32.991 26.644 1.00 51.22 92 ILE A N 1
ATOM 702 C CA . ILE A 1 92 ? 1.688 32.302 25.523 1.00 51.22 92 ILE A CA 1
ATOM 703 C C . ILE A 1 92 ? 1.218 31.004 26.160 1.00 51.22 92 ILE A C 1
ATOM 705 O O . ILE A 1 92 ? 1.961 30.039 26.313 1.00 51.22 92 ILE A O 1
ATOM 709 N N . THR A 1 93 ? -0.023 31.022 26.630 1.00 50.44 93 THR A N 1
ATOM 710 C CA . THR A 1 93 ? -0.825 29.839 26.803 1.00 50.44 93 THR A CA 1
ATOM 711 C C . THR A 1 93 ? -1.009 29.436 25.363 1.00 50.44 93 THR A C 1
ATOM 713 O O . THR A 1 93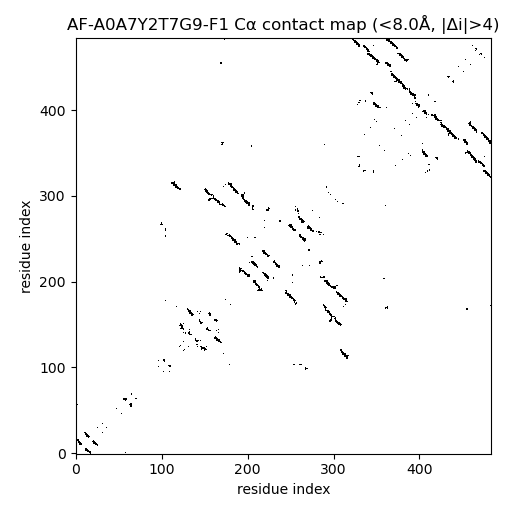 ? -1.935 29.882 24.687 1.00 50.44 93 THR A O 1
ATOM 716 N N . GLU A 1 94 ? -0.007 28.720 24.836 1.00 55.25 94 GLU A N 1
ATOM 717 C CA . GLU A 1 94 ? -0.175 27.992 23.601 1.00 55.25 94 GLU A CA 1
ATOM 718 C C . GLU A 1 94 ? -1.489 27.271 23.807 1.00 55.25 94 GLU A C 1
ATOM 720 O O . GLU A 1 94 ? -1.700 26.599 24.821 1.00 55.25 94 GLU A O 1
ATOM 725 N N . ASN A 1 95 ? -2.423 27.553 22.914 1.00 50.75 95 ASN A N 1
ATOM 726 C CA . ASN A 1 95 ? -3.711 26.907 22.888 1.00 50.75 95 ASN A CA 1
ATOM 727 C C . ASN A 1 95 ? -3.406 25.474 22.438 1.00 50.75 95 ASN A C 1
ATOM 729 O O . ASN A 1 95 ? -3.536 25.134 21.264 1.00 50.75 95 ASN A O 1
ATOM 733 N N . VAL A 1 96 ? -2.835 24.684 23.350 1.00 58.47 96 VAL A N 1
ATOM 734 C CA . VAL A 1 96 ? -2.571 23.266 23.188 1.00 58.47 96 VAL A CA 1
ATOM 735 C C . VAL A 1 96 ? -3.958 22.694 23.020 1.00 58.47 96 VAL A C 1
ATOM 737 O O . VAL A 1 96 ? -4.711 22.636 23.986 1.00 58.47 96 VAL A O 1
ATOM 740 N N . GLY A 1 97 ? -4.347 22.428 21.775 1.00 58.69 97 GLY A N 1
ATOM 741 C CA . GLY A 1 97 ? -5.738 22.130 21.477 1.00 58.69 97 GLY A CA 1
ATOM 742 C C . GLY A 1 97 ? -6.232 21.014 22.390 1.00 58.69 97 GLY A C 1
ATOM 743 O O . GLY A 1 97 ? -5.617 19.953 22.424 1.00 58.69 97 GLY A O 1
ATOM 744 N N . ASP A 1 98 ? -7.355 21.224 23.075 1.00 63.78 98 ASP A N 1
ATOM 745 C CA . ASP A 1 98 ? -7.963 20.252 24.004 1.00 63.78 98 ASP A CA 1
ATOM 746 C C . ASP A 1 98 ? -8.373 18.922 23.329 1.00 63.78 98 ASP A C 1
ATOM 748 O O . ASP A 1 98 ? -8.893 18.007 23.969 1.00 63.78 98 ASP A O 1
ATOM 752 N N . ASN A 1 99 ? -8.178 18.805 22.013 1.00 72.19 99 ASN A N 1
ATOM 753 C CA . ASN A 1 99 ? -8.420 17.591 21.254 1.00 72.19 99 ASN A CA 1
ATOM 754 C C . ASN A 1 99 ? -7.374 16.514 21.611 1.00 72.19 99 ASN A C 1
ATOM 756 O O . ASN A 1 99 ? -6.176 16.779 21.513 1.00 72.19 99 ASN A O 1
ATOM 760 N N . PRO A 1 100 ? -7.789 15.273 21.926 1.00 71.50 100 PRO A N 1
ATOM 761 C CA . PRO A 1 100 ? -6.888 14.132 22.092 1.00 71.50 100 PRO A CA 1
ATOM 762 C C . PRO A 1 100 ? -5.877 13.915 20.952 1.00 71.50 100 PRO A C 1
ATOM 764 O O . PRO A 1 100 ? -4.809 13.366 21.203 1.00 71.50 100 PRO A O 1
ATOM 767 N N . LEU A 1 101 ? -6.167 14.365 19.723 1.00 71.62 101 LEU A N 1
ATOM 768 C CA . LEU A 1 101 ? -5.207 14.319 18.610 1.00 71.62 101 LEU A CA 1
ATOM 769 C C . LEU A 1 101 ? -3.985 15.229 18.808 1.00 71.62 101 LEU A C 1
ATOM 771 O O . LEU A 1 101 ? -2.943 14.939 18.227 1.00 71.62 101 LEU A O 1
ATOM 775 N N . SER A 1 102 ? -4.077 16.267 19.647 1.00 71.25 102 SER A N 1
ATOM 776 C CA . SER A 1 102 ? -2.975 17.176 20.002 1.00 71.25 102 SER A CA 1
ATOM 777 C C . SER A 1 102 ? -1.956 16.556 20.965 1.00 71.25 102 SER A C 1
ATOM 779 O O . SER A 1 102 ? -0.965 17.207 21.299 1.00 71.25 102 SER A O 1
ATOM 781 N N . PHE A 1 103 ? -2.188 15.316 21.418 1.00 74.19 103 PHE A N 1
ATOM 782 C CA . PHE A 1 103 ? -1.345 14.603 22.378 1.00 74.19 103 PHE A CA 1
ATOM 783 C C . PHE A 1 103 ? -0.858 13.274 21.813 1.00 74.19 103 PHE A C 1
ATOM 785 O O . PHE A 1 103 ? -1.628 12.534 21.198 1.00 74.19 103 PHE A O 1
ATOM 792 N N . ASP A 1 104 ? 0.436 12.984 21.936 1.00 67.94 104 ASP A N 1
ATOM 793 C CA . ASP A 1 104 ? 1.007 11.742 21.407 1.00 67.94 104 ASP A CA 1
ATOM 794 C C . ASP A 1 104 ? 0.450 10.502 22.135 1.00 67.94 104 ASP A C 1
ATOM 796 O O . ASP A 1 104 ? -0.389 10.582 23.046 1.00 67.94 104 ASP A O 1
ATOM 800 N N . ALA A 1 105 ? 0.899 9.310 21.736 1.00 67.12 105 ALA A N 1
ATOM 801 C CA . ALA A 1 105 ? 0.478 8.070 22.385 1.00 67.12 105 ALA A CA 1
ATOM 802 C C . ALA A 1 105 ? 0.705 8.094 23.917 1.00 67.12 105 ALA A C 1
ATOM 804 O O . ALA A 1 105 ? -0.067 7.475 24.645 1.00 67.12 105 ALA A O 1
ATOM 805 N N . TRP A 1 106 ? 1.645 8.905 24.416 1.00 67.62 106 TRP A N 1
ATOM 806 C CA . TRP A 1 106 ? 2.004 9.044 25.832 1.00 67.62 106 TRP A CA 1
ATOM 807 C C . TRP A 1 106 ? 1.444 10.291 26.520 1.00 67.62 106 TRP A C 1
ATOM 809 O O . TRP A 1 106 ? 1.791 10.554 27.671 1.00 67.62 106 TRP A O 1
ATOM 819 N N . GLY A 1 107 ? 0.583 11.058 25.851 1.00 70.56 107 GLY A N 1
ATOM 820 C CA . GLY A 1 107 ? -0.048 12.231 26.450 1.00 70.56 107 GLY A CA 1
ATOM 821 C C . GLY A 1 107 ? 0.833 13.482 26.470 1.00 70.56 107 GLY A C 1
ATOM 822 O O . GLY A 1 107 ? 0.559 14.387 27.253 1.00 70.56 107 GLY A O 1
ATOM 823 N N . ARG A 1 108 ? 1.891 13.554 25.651 1.00 67.69 108 ARG A N 1
ATOM 824 C CA . ARG A 1 108 ? 2.713 14.769 25.510 1.00 67.69 108 ARG A CA 1
ATOM 825 C C . ARG A 1 108 ? 2.134 15.673 24.430 1.00 67.69 108 ARG A C 1
ATOM 827 O O . ARG A 1 108 ? 1.685 15.173 23.401 1.00 67.69 108 ARG A O 1
ATOM 834 N N . ASN A 1 109 ? 2.203 16.986 24.645 1.00 68.38 109 ASN A N 1
ATOM 835 C CA . ASN A 1 109 ? 1.780 17.981 23.659 1.00 68.38 109 ASN A CA 1
ATOM 836 C C . ASN A 1 109 ? 2.578 17.849 22.366 1.00 68.38 109 ASN A C 1
ATOM 838 O O . ASN A 1 109 ? 3.798 17.661 22.385 1.00 68.38 109 ASN A O 1
ATOM 842 N N . LYS A 1 110 ? 1.880 17.998 21.246 1.00 66.69 110 LYS A N 1
ATOM 843 C CA . LYS A 1 110 ? 2.458 17.901 19.912 1.00 66.69 110 LYS A CA 1
ATOM 844 C C . LYS A 1 110 ? 2.682 19.273 19.296 1.00 66.69 110 LYS A C 1
ATOM 846 O O . LYS A 1 110 ? 1.760 20.078 19.227 1.00 66.69 110 LYS A O 1
ATOM 851 N N . VAL A 1 111 ? 3.876 19.478 18.744 1.00 66.31 111 VAL A N 1
ATOM 852 C CA . VAL A 1 111 ? 4.157 20.535 17.762 1.00 66.31 111 VAL A CA 1
ATOM 853 C C . VAL A 1 111 ? 4.815 19.877 16.552 1.00 66.31 111 VAL A C 1
ATOM 855 O O . VAL A 1 111 ? 6.035 19.851 16.414 1.00 66.31 111 VAL A O 1
ATOM 858 N N . TYR A 1 112 ? 4.011 19.249 15.702 1.00 71.88 112 TYR A N 1
ATOM 859 C CA . TYR A 1 112 ? 4.452 18.719 14.413 1.00 71.88 112 TYR A CA 1
ATOM 860 C C . TYR A 1 112 ? 3.305 18.746 13.413 1.00 71.88 112 TYR A C 1
ATOM 862 O O . TYR A 1 112 ? 2.137 18.781 13.789 1.00 71.88 112 TYR A O 1
ATOM 870 N N . GLN A 1 113 ? 3.658 18.756 12.131 1.00 79.88 113 GLN A N 1
ATOM 871 C CA . GLN A 1 113 ? 2.700 18.625 11.043 1.00 79.88 113 GLN A CA 1
ATOM 872 C C . GLN A 1 113 ? 2.563 17.148 10.687 1.00 79.88 113 GLN A C 1
ATOM 874 O O . GLN A 1 113 ? 3.565 16.459 10.468 1.00 79.88 113 GLN A O 1
ATOM 879 N N . ASP A 1 114 ? 1.325 16.670 10.650 1.00 85.81 114 ASP A N 1
ATOM 880 C CA . ASP A 1 114 ? 1.023 15.334 10.159 1.00 85.81 114 ASP A CA 1
ATOM 881 C C . ASP A 1 114 ? 1.235 15.290 8.649 1.00 85.81 114 ASP A C 1
ATOM 883 O O . ASP A 1 114 ? 0.860 16.212 7.916 1.00 85.81 114 ASP A O 1
ATOM 887 N N . LYS A 1 115 ? 1.850 14.206 8.185 1.00 89.56 115 LYS A N 1
ATOM 888 C CA . LYS A 1 115 ? 2.082 13.968 6.769 1.00 89.56 115 LYS A CA 1
ATOM 889 C C . LYS A 1 115 ? 1.254 12.783 6.301 1.00 89.56 115 LYS A C 1
ATOM 891 O O . LYS A 1 115 ? 1.521 11.652 6.709 1.00 89.56 115 LYS A O 1
ATOM 896 N N . SER A 1 116 ? 0.314 13.046 5.394 1.00 90.88 116 SER A N 1
ATOM 897 C CA . SER A 1 116 ? -0.437 12.000 4.695 1.00 90.88 116 SER A CA 1
ATOM 898 C C . SER A 1 116 ? 0.528 11.137 3.879 1.00 90.88 116 SER A C 1
ATOM 900 O O . SER A 1 116 ? 1.210 11.621 2.975 1.00 90.88 116 SER A O 1
ATOM 902 N N . LEU A 1 117 ? 0.610 9.856 4.230 1.00 91.12 117 LEU A N 1
ATOM 903 C CA . LEU A 1 117 ? 1.373 8.836 3.509 1.00 91.12 117 LEU A CA 1
ATOM 904 C C . LEU A 1 117 ? 0.536 8.201 2.392 1.00 91.12 117 LEU A C 1
ATOM 906 O O . LEU A 1 117 ? 1.071 7.758 1.366 1.00 91.12 117 LEU A O 1
ATOM 910 N N . LEU A 1 118 ? -0.774 8.119 2.628 1.00 92.62 118 LEU A N 1
ATOM 911 C CA . LEU A 1 118 ? -1.778 7.586 1.723 1.00 92.62 118 LEU A CA 1
ATOM 912 C C . LEU A 1 118 ? -3.145 8.160 2.090 1.00 92.62 118 LEU A C 1
ATOM 914 O O . LEU A 1 118 ? -3.503 8.195 3.259 1.00 92.62 118 LEU A O 1
ATOM 918 N N . HIS A 1 119 ? -3.949 8.501 1.090 1.00 94.00 119 HIS A N 1
ATOM 919 C CA . HIS A 1 119 ? -5.347 8.864 1.290 1.00 94.00 119 HIS A CA 1
ATOM 920 C C . HIS A 1 119 ? -6.225 8.295 0.178 1.00 94.00 119 HIS A C 1
ATOM 922 O O . HIS A 1 119 ? -5.764 7.974 -0.919 1.00 94.00 119 HIS A O 1
ATOM 928 N N . GLY A 1 120 ? -7.517 8.182 0.464 1.00 92.38 120 GLY A N 1
ATOM 929 C CA . GLY A 1 120 ? -8.528 7.722 -0.473 1.00 92.38 120 GLY A CA 1
ATOM 930 C C . GLY A 1 120 ? -9.798 8.558 -0.384 1.00 92.38 120 GLY A C 1
ATOM 931 O O . GLY A 1 120 ? -10.324 8.806 0.701 1.00 92.38 120 GLY A O 1
ATOM 932 N N . MET A 1 121 ? -10.314 8.951 -1.548 1.00 92.69 121 MET A N 1
ATOM 933 C CA . MET A 1 121 ? -11.636 9.557 -1.709 1.00 92.69 121 MET A CA 1
ATOM 934 C C . MET A 1 121 ? -12.445 8.774 -2.742 1.00 92.69 121 MET A C 1
ATOM 936 O O . MET A 1 121 ? -11.902 8.309 -3.743 1.00 92.69 121 MET A O 1
ATOM 940 N N . PHE A 1 122 ? -13.756 8.675 -2.526 1.00 94.25 122 PHE A N 1
ATOM 941 C CA . PHE A 1 122 ? -14.656 7.853 -3.341 1.00 94.25 122 PHE A CA 1
ATOM 942 C C . PHE A 1 122 ? -15.694 8.708 -4.078 1.00 94.25 122 PHE A C 1
ATOM 944 O O . PHE A 1 122 ? -16.889 8.425 -4.029 1.00 94.25 122 PHE A O 1
ATOM 951 N N . THR A 1 123 ? -15.264 9.794 -4.726 1.00 90.44 123 THR A N 1
ATOM 952 C CA . THR A 1 123 ? -16.155 10.830 -5.289 1.00 90.44 123 THR A CA 1
ATOM 953 C C . THR A 1 123 ? -17.020 10.331 -6.450 1.00 90.44 123 THR A C 1
ATOM 955 O O . THR A 1 123 ? -18.241 10.485 -6.413 1.00 90.44 123 THR A O 1
ATOM 958 N N . TYR A 1 124 ? -16.402 9.712 -7.458 1.00 91.56 124 TYR A N 1
ATOM 959 C CA . TYR A 1 124 ? -17.083 9.234 -8.673 1.00 91.56 124 TYR A CA 1
ATOM 960 C C . TYR A 1 124 ? -16.937 7.729 -8.903 1.00 91.56 124 TYR A C 1
ATOM 962 O O . TYR A 1 124 ? -17.805 7.099 -9.502 1.00 91.56 124 TYR A O 1
ATOM 970 N N . SER A 1 125 ? -15.844 7.145 -8.425 1.00 95.38 125 SER A N 1
ATOM 971 C CA . SER A 1 125 ? -15.526 5.727 -8.547 1.00 95.38 125 SER A CA 1
ATOM 972 C C . SER A 1 125 ? -14.639 5.299 -7.379 1.00 95.38 125 SER A C 1
ATOM 974 O O . SER A 1 125 ? -14.251 6.121 -6.545 1.00 95.38 125 SER A O 1
ATOM 976 N N . VAL A 1 126 ? -14.346 4.003 -7.305 1.00 96.75 126 VAL A N 1
ATOM 977 C CA . VAL A 1 126 ? -13.258 3.475 -6.481 1.00 96.75 126 VAL A CA 1
ATOM 978 C C . VAL A 1 126 ? -12.049 3.323 -7.413 1.00 96.75 126 VAL A C 1
ATOM 980 O O . VAL A 1 126 ? -12.124 2.503 -8.328 1.00 96.75 126 VAL A O 1
ATOM 983 N N . PRO A 1 127 ? -10.978 4.128 -7.272 1.00 94.69 127 PRO A N 1
ATOM 984 C CA . PRO A 1 127 ? -9.870 4.108 -8.226 1.00 94.69 127 PRO A CA 1
ATOM 985 C C . PRO A 1 127 ? -9.137 2.760 -8.234 1.00 94.69 127 PRO A C 1
ATOM 987 O O . PRO A 1 127 ? -8.442 2.428 -7.274 1.00 94.69 127 PRO A O 1
ATOM 990 N N . ALA A 1 128 ? -9.247 2.014 -9.336 1.00 93.62 128 ALA A N 1
ATOM 991 C CA . ALA A 1 128 ? -8.608 0.705 -9.510 1.00 93.62 128 ALA A CA 1
ATOM 992 C C . ALA A 1 128 ? -7.068 0.762 -9.561 1.00 93.62 128 ALA A C 1
ATOM 994 O O . ALA A 1 128 ? -6.419 -0.271 -9.495 1.00 93.62 128 ALA A O 1
ATOM 995 N N . THR A 1 129 ? -6.478 1.958 -9.657 1.00 89.81 129 THR A N 1
ATOM 996 C CA . THR A 1 129 ? -5.025 2.186 -9.563 1.00 89.81 129 THR A CA 1
ATOM 997 C C . THR A 1 129 ? -4.522 2.301 -8.122 1.00 89.81 129 THR A C 1
ATOM 999 O O . THR A 1 129 ? -3.328 2.186 -7.877 1.00 89.81 129 THR A O 1
ATOM 1002 N N . ILE A 1 130 ? -5.417 2.549 -7.160 1.00 93.38 130 ILE A N 1
ATOM 1003 C CA . ILE A 1 130 ? -5.081 2.697 -5.733 1.00 93.38 130 ILE A CA 1
ATOM 1004 C C . ILE A 1 130 ? -5.599 1.497 -4.942 1.00 93.38 130 ILE A C 1
ATOM 1006 O O . ILE A 1 130 ? -4.958 1.059 -3.986 1.00 93.38 130 ILE A O 1
ATOM 1010 N N . TRP A 1 131 ? -6.749 0.966 -5.353 1.00 96.88 131 TRP A N 1
ATOM 1011 C CA . TRP A 1 131 ? -7.497 -0.049 -4.633 1.00 96.88 131 TRP A CA 1
ATOM 1012 C C . TRP A 1 131 ? -7.598 -1.349 -5.420 1.00 96.88 131 TRP A C 1
ATOM 1014 O O . TRP A 1 131 ? -7.866 -1.341 -6.621 1.00 96.88 131 TRP A O 1
ATOM 1024 N N . LYS A 1 132 ? -7.505 -2.459 -4.692 1.00 96.94 132 LYS A N 1
ATOM 1025 C CA . LYS A 1 132 ? -7.868 -3.798 -5.151 1.00 96.94 132 LYS A CA 1
ATOM 1026 C C . LYS A 1 132 ? -8.996 -4.374 -4.322 1.00 96.94 132 LYS A C 1
ATOM 1028 O O . LYS A 1 132 ? -9.130 -4.083 -3.132 1.00 96.94 132 LYS A O 1
ATOM 1033 N N . GLU A 1 133 ? -9.775 -5.233 -4.957 1.00 97.62 133 GLU A N 1
ATOM 1034 C CA . GLU A 1 133 ? -10.808 -6.024 -4.310 1.00 97.62 133 GLU A CA 1
ATOM 1035 C C . GLU A 1 133 ? -10.356 -7.485 -4.245 1.00 97.62 133 GLU A C 1
ATOM 1037 O O . GLU A 1 133 ? -10.010 -8.080 -5.259 1.00 97.62 133 GLU A O 1
ATOM 1042 N N . ILE A 1 134 ? -10.340 -8.064 -3.048 1.00 97.75 134 ILE A N 1
ATOM 1043 C CA . ILE A 1 134 ? -10.181 -9.500 -2.834 1.00 97.75 134 ILE A CA 1
ATOM 1044 C C . ILE A 1 134 ? -11.558 -10.060 -2.518 1.00 97.75 134 ILE A C 1
ATOM 1046 O O . ILE A 1 134 ? -12.090 -9.829 -1.431 1.00 97.75 134 ILE A O 1
ATOM 1050 N N . TYR A 1 135 ? -12.115 -10.808 -3.461 1.00 97.94 135 TYR A N 1
ATOM 1051 C 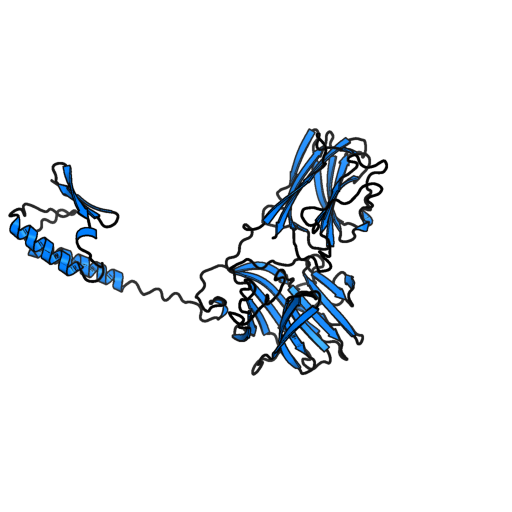CA . TYR A 1 135 ? -13.401 -11.470 -3.305 1.00 97.94 135 TYR A CA 1
ATOM 1052 C C . TYR A 1 135 ? -13.191 -12.976 -3.253 1.00 97.94 135 TYR A C 1
ATOM 1054 O O . TYR A 1 135 ? -12.708 -13.562 -4.222 1.00 97.94 135 TYR A O 1
ATOM 1062 N N . ASN A 1 136 ? -13.541 -13.592 -2.123 1.00 97.12 136 ASN A N 1
ATOM 1063 C CA . ASN A 1 136 ? -13.345 -15.021 -1.868 1.00 97.12 136 ASN A CA 1
ATOM 1064 C C . ASN A 1 136 ? -11.907 -15.474 -2.199 1.00 97.12 136 ASN A C 1
ATOM 1066 O O . ASN A 1 136 ? -11.697 -16.402 -2.976 1.00 97.12 136 ASN A O 1
ATOM 1070 N N . ASP A 1 137 ? -10.928 -14.762 -1.626 1.00 94.50 137 ASP A N 1
ATOM 1071 C CA . ASP A 1 137 ? -9.479 -14.974 -1.788 1.00 94.50 137 ASP A CA 1
ATOM 1072 C C . ASP A 1 137 ? -8.912 -14.729 -3.203 1.00 94.50 137 ASP A C 1
ATOM 1074 O O . ASP A 1 137 ? -7.740 -15.011 -3.456 1.00 94.50 137 ASP A O 1
ATOM 1078 N N . VAL A 1 138 ? -9.696 -14.148 -4.118 1.00 94.69 138 VAL A N 1
ATOM 1079 C CA . VAL A 1 138 ? -9.246 -13.792 -5.473 1.00 94.69 138 VAL A CA 1
ATOM 1080 C C . VAL A 1 138 ? -9.133 -12.276 -5.624 1.00 94.69 138 VAL A C 1
ATOM 1082 O O . VAL A 1 138 ? -10.123 -11.557 -5.485 1.00 94.69 138 VAL A O 1
ATOM 1085 N N . GLU A 1 139 ? -7.925 -11.795 -5.933 1.00 94.56 139 GLU A N 1
ATOM 1086 C CA . GLU A 1 139 ? -7.656 -10.389 -6.263 1.00 94.56 139 GLU A CA 1
ATOM 1087 C C . GLU A 1 139 ? -8.248 -10.017 -7.633 1.00 94.56 139 GLU A C 1
ATOM 1089 O O . GLU A 1 139 ? -8.107 -10.756 -8.608 1.00 94.56 139 GLU A O 1
ATOM 1094 N N . ARG A 1 140 ? -8.914 -8.861 -7.705 1.00 95.00 140 ARG A N 1
ATOM 1095 C CA . ARG A 1 140 ? -9.503 -8.282 -8.917 1.00 95.00 140 ARG A CA 1
ATOM 1096 C C . ARG A 1 140 ? -9.667 -6.765 -8.793 1.00 95.00 140 ARG A C 1
ATOM 1098 O O . ARG A 1 140 ? -9.523 -6.186 -7.712 1.00 95.00 140 ARG A O 1
ATOM 1105 N N . GLU A 1 141 ? -10.028 -6.121 -9.899 1.00 95.31 141 GLU A N 1
ATOM 1106 C CA . GLU A 1 141 ? -10.473 -4.726 -9.871 1.00 95.31 141 GLU A CA 1
ATOM 1107 C C . GLU A 1 141 ? -11.760 -4.566 -9.033 1.00 95.31 141 GLU A C 1
ATOM 1109 O O . GLU A 1 141 ? -12.590 -5.482 -9.000 1.00 95.31 141 GLU A O 1
ATOM 1114 N N . PRO A 1 142 ? -11.964 -3.416 -8.359 1.00 97.00 142 PRO A N 1
ATOM 1115 C CA . PRO A 1 142 ? -13.176 -3.162 -7.584 1.00 97.00 142 PRO A CA 1
ATOM 1116 C C . PRO A 1 142 ? -14.458 -3.292 -8.417 1.00 97.00 142 PRO A C 1
ATOM 1118 O O . PRO A 1 142 ? -14.665 -2.553 -9.379 1.00 97.00 142 PRO A O 1
ATOM 1121 N N . THR A 1 143 ? -15.345 -4.210 -8.021 1.00 96.44 143 THR A N 1
ATOM 1122 C CA . THR A 1 143 ? -16.647 -4.416 -8.687 1.00 96.44 143 THR A CA 1
ATOM 1123 C C . THR A 1 143 ? -17.824 -4.401 -7.715 1.00 96.44 143 THR A C 1
ATOM 1125 O O . THR A 1 143 ? -18.879 -3.858 -8.046 1.00 96.44 143 THR A O 1
ATOM 1128 N N . ILE A 1 144 ? -17.661 -4.952 -6.506 1.00 96.31 144 ILE A N 1
ATOM 1129 C CA . ILE A 1 144 ? -18.689 -4.913 -5.454 1.00 96.31 144 ILE A CA 1
ATOM 1130 C C . ILE A 1 144 ? -18.576 -3.609 -4.660 1.00 96.31 144 ILE A C 1
ATOM 1132 O O . ILE A 1 144 ? -19.588 -2.984 -4.330 1.00 96.31 144 ILE A O 1
ATOM 1136 N N . ALA A 1 145 ? -17.350 -3.187 -4.361 1.00 97.12 145 ALA A N 1
ATOM 1137 C CA . ALA A 1 145 ? -17.056 -1.869 -3.828 1.00 97.12 145 ALA A CA 1
ATOM 1138 C C . ALA A 1 145 ? -17.264 -0.797 -4.907 1.00 97.12 145 ALA A C 1
ATOM 1140 O O . ALA A 1 145 ? -16.520 -0.716 -5.881 1.00 97.12 145 ALA A O 1
ATOM 1141 N N . VAL A 1 146 ? -18.270 0.055 -4.717 1.00 97.44 146 VAL A N 1
ATOM 1142 C CA . VAL A 1 146 ? -18.636 1.094 -5.691 1.00 97.44 146 VAL A CA 1
ATOM 1143 C C . VAL A 1 146 ? -18.799 2.448 -5.021 1.00 97.44 146 VAL A C 1
ATOM 1145 O O . VAL A 1 146 ? -19.199 2.528 -3.862 1.00 97.44 146 VAL A O 1
ATOM 1148 N N . SER A 1 147 ? -18.548 3.531 -5.754 1.00 97.06 147 SER A N 1
ATOM 1149 C CA . SER A 1 147 ? -18.941 4.867 -5.302 1.00 97.06 147 SER A CA 1
ATOM 1150 C C . SER A 1 147 ? -20.422 5.106 -5.598 1.00 97.06 147 SER A C 1
ATOM 1152 O O . SER A 1 147 ? -20.900 4.845 -6.704 1.00 97.06 147 SER A O 1
ATOM 1154 N N . LYS A 1 148 ? -21.165 5.611 -4.612 1.00 96.69 148 LYS A N 1
ATOM 1155 C CA . LYS A 1 148 ? -22.521 6.143 -4.790 1.00 96.69 148 LYS A CA 1
ATOM 1156 C C . LYS A 1 148 ? -22.619 7.475 -4.060 1.00 96.69 148 LYS A C 1
ATOM 1158 O O . LYS A 1 148 ? -22.425 7.528 -2.851 1.00 96.69 148 LYS A O 1
ATOM 1163 N N . ASN A 1 149 ? -22.946 8.541 -4.792 1.00 94.44 149 ASN A N 1
ATOM 1164 C CA . ASN A 1 149 ? -23.080 9.903 -4.256 1.00 94.44 149 ASN A CA 1
ATOM 1165 C C . ASN A 1 149 ? -21.849 10.360 -3.449 1.00 94.44 149 ASN A C 1
ATOM 1167 O O . ASN A 1 149 ? -21.988 10.890 -2.349 1.00 94.44 149 ASN A O 1
ATOM 1171 N N . GLY A 1 150 ? -20.644 10.096 -3.958 1.00 92.69 150 GLY A N 1
ATOM 1172 C CA . GLY A 1 150 ? -19.402 10.475 -3.283 1.00 92.69 150 GLY A CA 1
ATOM 1173 C C . GLY A 1 150 ? -19.071 9.674 -2.025 1.00 92.69 150 GLY A C 1
ATOM 1174 O O . GLY A 1 150 ? -18.255 10.116 -1.224 1.00 92.69 150 GLY A O 1
ATOM 1175 N N . THR A 1 151 ? -19.712 8.521 -1.827 1.00 96.19 151 THR A N 1
ATOM 1176 C CA . THR A 1 151 ? -19.478 7.621 -0.693 1.00 96.19 151 THR A CA 1
ATOM 1177 C C . THR A 1 151 ? -19.111 6.238 -1.222 1.00 9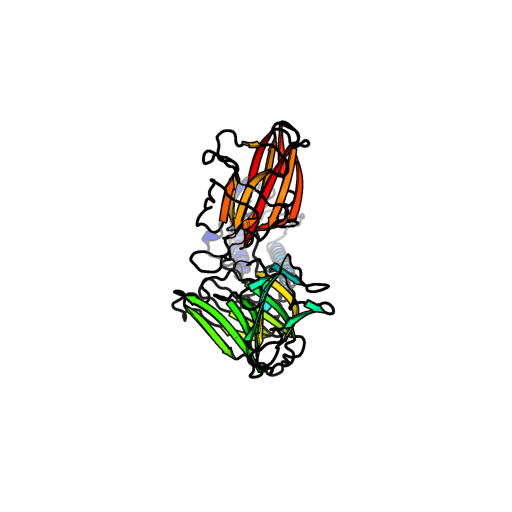6.19 151 THR A C 1
ATOM 1179 O O . THR A 1 151 ? -19.783 5.722 -2.118 1.00 96.19 151 THR A O 1
ATOM 1182 N N . LEU A 1 152 ? -18.088 5.599 -0.656 1.00 97.88 152 LEU A N 1
ATOM 1183 C CA . LEU A 1 152 ? -17.845 4.171 -0.847 1.00 97.88 152 LEU A CA 1
ATOM 1184 C C . LEU A 1 152 ? -19.056 3.397 -0.344 1.00 97.88 152 LEU A C 1
ATOM 1186 O O . LEU A 1 152 ? -19.510 3.617 0.770 1.00 97.88 152 LEU A O 1
ATOM 1190 N N . HIS A 1 153 ? -19.565 2.472 -1.140 1.00 97.75 153 HIS A N 1
ATOM 1191 C CA . HIS A 1 153 ? -20.546 1.477 -0.750 1.00 97.75 153 HIS A CA 1
ATOM 1192 C C . HIS A 1 153 ? -19.910 0.110 -0.952 1.00 97.75 153 HIS A C 1
ATOM 1194 O O . HIS A 1 153 ? -19.816 -0.377 -2.077 1.00 97.75 153 HIS A O 1
ATOM 1200 N N . MET A 1 154 ? -19.492 -0.502 0.148 1.00 96.62 154 MET A N 1
ATOM 1201 C CA . MET A 1 154 ? -18.925 -1.840 0.153 1.00 96.62 154 MET A CA 1
ATOM 1202 C C . MET A 1 154 ? -19.913 -2.821 0.776 1.00 96.62 154 MET A C 1
ATOM 1204 O O . MET A 1 154 ? -20.632 -2.477 1.717 1.00 96.62 154 MET A O 1
ATOM 1208 N N . SER A 1 155 ? -19.947 -4.040 0.247 1.00 97.38 155 SER A N 1
ATOM 1209 C CA . SER A 1 155 ? -20.745 -5.142 0.773 1.00 97.38 155 SER A CA 1
ATOM 1210 C C . SER A 1 155 ? -19.987 -6.463 0.647 1.00 97.38 155 SER A C 1
ATOM 1212 O O . SER A 1 155 ? -18.971 -6.503 -0.052 1.00 97.38 155 SER A O 1
ATOM 1214 N N . SER A 1 156 ? -20.447 -7.517 1.320 1.00 96.69 156 SER A N 1
ATOM 1215 C CA . SER A 1 156 ? -19.798 -8.835 1.268 1.00 96.69 156 SER A CA 1
ATOM 1216 C C . SER A 1 156 ? -20.024 -9.557 -0.055 1.00 96.69 156 SER A C 1
ATOM 1218 O O . SER A 1 156 ? -19.161 -10.303 -0.484 1.00 96.69 156 SER A O 1
ATOM 1220 N N . GLY A 1 157 ? -21.175 -9.335 -0.694 1.00 94.44 157 GLY A N 1
ATOM 1221 C CA . GLY A 1 157 ? -21.707 -10.204 -1.746 1.00 94.44 157 GLY A CA 1
ATOM 1222 C C . GLY A 1 157 ? -23.027 -10.846 -1.313 1.00 94.44 157 GLY A C 1
ATOM 1223 O O . GLY A 1 157 ? -23.411 -10.776 -0.139 1.00 94.44 157 GLY A O 1
ATOM 1224 N N . ASP A 1 158 ? -23.749 -11.416 -2.274 1.00 93.44 158 ASP A N 1
ATOM 1225 C CA . ASP A 1 158 ? -25.139 -11.850 -2.090 1.00 93.44 158 ASP A CA 1
ATOM 1226 C C . ASP A 1 158 ? -25.280 -13.287 -1.560 1.00 93.44 158 ASP A C 1
ATOM 1228 O O . ASP A 1 158 ? -26.378 -13.676 -1.157 1.00 93.44 158 ASP A O 1
ATOM 1232 N N . HIS A 1 159 ? -24.197 -14.068 -1.502 1.00 96.62 159 HIS A N 1
ATOM 1233 C CA . HIS A 1 159 ? -24.240 -15.459 -1.049 1.00 96.62 159 HIS A CA 1
ATOM 1234 C C . HIS A 1 159 ? -23.687 -15.625 0.368 1.00 96.62 159 HIS A C 1
ATOM 1236 O O . HIS A 1 159 ? -22.778 -14.917 0.803 1.00 96.62 159 HIS A O 1
ATOM 1242 N N . LEU A 1 160 ? -24.235 -16.602 1.095 1.00 97.38 160 LEU A N 1
ATOM 1243 C CA . LEU A 1 160 ? -23.722 -16.998 2.404 1.00 97.38 160 LEU A CA 1
ATOM 1244 C C . LEU A 1 160 ? -22.246 -17.392 2.292 1.00 97.38 160 LEU A C 1
ATOM 1246 O O . LEU A 1 160 ? -21.889 -18.234 1.471 1.00 97.38 160 LEU A O 1
ATOM 1250 N N . GLY A 1 161 ? -21.415 -16.833 3.167 1.00 97.25 161 GLY A N 1
ATOM 1251 C CA . GLY A 1 161 ? -19.982 -17.096 3.191 1.00 97.25 161 GLY A CA 1
ATOM 1252 C C . GLY A 1 161 ? -19.159 -16.177 2.296 1.00 97.25 161 GLY A C 1
ATOM 1253 O O . GLY A 1 161 ? -17.941 -16.181 2.460 1.00 97.25 161 GLY A O 1
ATOM 1254 N N . ASP A 1 162 ? -19.794 -15.368 1.436 1.00 98.25 162 ASP A N 1
ATOM 1255 C CA . ASP A 1 162 ? -19.085 -14.376 0.632 1.00 98.25 162 ASP A CA 1
ATOM 1256 C C . ASP A 1 162 ? -18.259 -13.448 1.529 1.00 98.25 162 ASP A C 1
ATOM 1258 O O . ASP A 1 162 ? -18.745 -12.910 2.533 1.00 98.25 162 ASP A O 1
ATOM 1262 N N . ASP A 1 163 ? -16.997 -13.276 1.158 1.00 98.19 163 ASP A N 1
ATOM 1263 C CA . ASP A 1 163 ? -16.002 -12.499 1.876 1.00 98.19 163 ASP A CA 1
ATOM 1264 C C . ASP A 1 163 ? -15.354 -11.532 0.892 1.00 98.19 163 ASP A C 1
ATOM 1266 O O . ASP A 1 163 ? -14.691 -11.938 -0.064 1.00 98.19 163 ASP A O 1
ATOM 1270 N N . ASN A 1 164 ? -15.591 -10.242 1.102 1.00 98.38 164 ASN A N 1
ATOM 1271 C CA . ASN A 1 164 ? -15.079 -9.199 0.234 1.00 98.38 164 ASN A CA 1
ATOM 1272 C C . ASN A 1 164 ? -14.196 -8.254 1.036 1.00 98.38 164 ASN A C 1
ATOM 1274 O O . ASN A 1 164 ? -14.627 -7.741 2.070 1.00 98.38 164 ASN A O 1
ATOM 1278 N N . THR A 1 165 ? -12.995 -7.985 0.534 1.00 98.56 165 THR A N 1
ATOM 1279 C CA . THR A 1 165 ? -12.036 -7.038 1.112 1.00 98.56 165 THR A CA 1
ATOM 1280 C C . THR A 1 165 ? -11.626 -6.020 0.058 1.00 98.56 165 THR A C 1
ATOM 1282 O O . THR A 1 165 ? -11.088 -6.389 -0.977 1.00 98.56 165 THR A O 1
ATOM 1285 N N . LEU A 1 166 ? -11.845 -4.737 0.322 1.00 98.50 166 LEU A N 1
ATOM 1286 C CA . LEU A 1 166 ? -11.297 -3.638 -0.459 1.00 98.50 166 LEU A CA 1
ATOM 1287 C C . LEU A 1 166 ? -10.070 -3.112 0.283 1.00 98.50 166 LEU A C 1
ATOM 1289 O O . LEU A 1 166 ? -10.198 -2.673 1.424 1.00 98.50 166 LEU A O 1
ATOM 1293 N N . GLN A 1 167 ? -8.901 -3.135 -0.346 1.00 97.56 167 GLN A N 1
ATOM 1294 C CA . GLN A 1 167 ? -7.659 -2.675 0.276 1.00 97.56 167 GLN A CA 1
ATOM 1295 C C . GLN A 1 167 ? -6.796 -1.882 -0.699 1.00 97.56 167 GLN A C 1
ATOM 1297 O O . GLN A 1 167 ? -6.879 -2.077 -1.914 1.00 97.56 167 GLN A O 1
ATOM 1302 N N . THR A 1 168 ? -5.966 -0.988 -0.174 1.00 97.75 168 THR A N 1
ATOM 1303 C CA . THR A 1 168 ? -4.981 -0.280 -0.993 1.00 97.75 168 THR A CA 1
ATOM 1304 C C . THR A 1 168 ? -3.884 -1.226 -1.470 1.00 97.75 168 THR A C 1
ATOM 1306 O O . THR A 1 168 ? -3.534 -2.177 -0.776 1.00 97.75 168 THR A O 1
ATOM 1309 N N . TYR A 1 169 ? -3.314 -0.968 -2.650 1.00 95.94 169 TYR A N 1
ATOM 1310 C CA . TYR A 1 169 ? -2.117 -1.693 -3.100 1.00 95.94 169 TYR A CA 1
ATOM 1311 C C . TYR A 1 169 ? -0.898 -1.382 -2.233 1.00 95.94 169 TYR A C 1
ATOM 1313 O O . TYR A 1 169 ? -0.106 -2.269 -1.921 1.00 95.94 169 TYR A O 1
ATOM 1321 N N . ARG A 1 170 ? -0.771 -0.113 -1.839 1.00 94.94 170 ARG A N 1
ATOM 1322 C CA . ARG A 1 170 ? 0.314 0.375 -0.992 1.00 94.94 170 ARG A CA 1
ATOM 1323 C C . ARG A 1 170 ? 0.123 -0.041 0.460 1.00 94.94 170 ARG A C 1
ATOM 1325 O O . ARG A 1 170 ? -1.007 -0.080 0.955 1.00 94.94 170 ARG A O 1
ATOM 1332 N N . HIS A 1 171 ? 1.251 -0.237 1.133 1.00 95.00 171 HIS A N 1
ATOM 1333 C CA . HIS A 1 171 ? 1.363 -0.593 2.543 1.00 95.00 171 HIS A CA 1
ATOM 1334 C C . HIS A 1 171 ? 2.193 0.476 3.267 1.00 95.00 171 HIS A C 1
ATOM 1336 O O . HIS A 1 171 ? 3.377 0.251 3.543 1.00 95.00 171 HIS A O 1
ATOM 1342 N N . PRO A 1 172 ? 1.618 1.665 3.554 1.00 92.44 172 PRO A N 1
ATOM 1343 C CA . PRO A 1 172 ? 2.343 2.731 4.232 1.00 92.44 172 PRO A CA 1
ATOM 1344 C C . PRO A 1 172 ? 3.045 2.223 5.488 1.00 92.44 172 PRO A C 1
ATOM 1346 O O . PRO A 1 172 ? 2.435 1.638 6.383 1.00 92.44 172 PRO A O 1
ATOM 1349 N N . ARG A 1 173 ? 4.361 2.425 5.538 1.00 89.31 173 ARG A N 1
ATOM 1350 C CA . ARG A 1 173 ? 5.178 1.912 6.631 1.00 89.31 173 ARG A CA 1
ATOM 1351 C C . ARG A 1 173 ? 5.081 2.802 7.857 1.00 89.31 173 ARG A C 1
ATOM 1353 O O . ARG A 1 173 ? 5.160 4.029 7.777 1.00 89.31 173 ARG A O 1
ATOM 1360 N N . TYR A 1 174 ? 4.995 2.157 9.012 1.00 91.56 174 TYR A N 1
ATOM 1361 C CA . TYR A 1 174 ? 5.238 2.808 10.288 1.00 91.56 174 TYR A CA 1
ATOM 1362 C C . TYR A 1 174 ? 6.674 3.340 10.361 1.00 91.56 174 TYR A C 1
ATOM 1364 O O . TYR A 1 174 ? 7.631 2.591 10.171 1.00 91.56 174 TYR A O 1
ATOM 1372 N N . GLN A 1 175 ? 6.825 4.618 10.707 1.00 89.25 175 GLN A N 1
ATOM 1373 C CA . GLN A 1 175 ? 8.133 5.228 10.922 1.00 89.25 175 GLN A CA 1
ATOM 1374 C C . GLN A 1 175 ? 8.520 5.137 12.405 1.00 89.25 175 GLN A C 1
ATOM 1376 O O . GLN A 1 175 ? 7.785 5.637 13.265 1.00 89.25 175 GLN A O 1
ATOM 1381 N N . PRO A 1 176 ? 9.666 4.514 12.745 1.00 87.56 176 PRO A N 1
ATOM 1382 C CA . PRO A 1 176 ? 10.090 4.357 14.129 1.00 8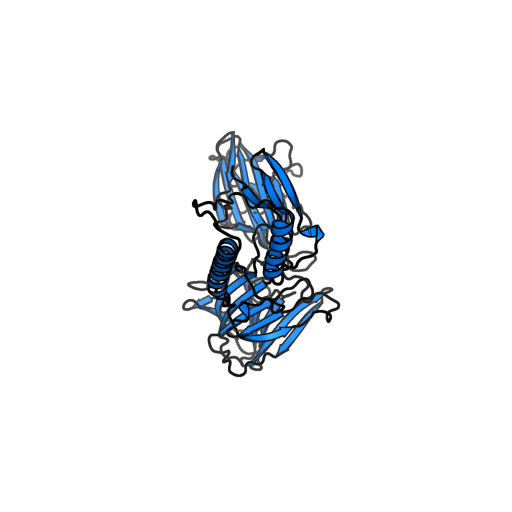7.56 176 PRO A CA 1
ATOM 1383 C C . PRO A 1 176 ? 10.099 5.671 14.908 1.00 87.56 176 PRO A C 1
ATOM 1385 O O . PRO A 1 176 ? 10.612 6.686 14.448 1.00 87.56 176 PRO A O 1
ATOM 1388 N N . ASN A 1 177 ? 9.568 5.634 16.134 1.00 85.38 177 ASN A N 1
ATOM 1389 C CA . ASN A 1 177 ? 9.465 6.810 17.004 1.00 85.38 177 ASN A CA 1
ATOM 1390 C C . ASN A 1 177 ? 8.568 7.942 16.460 1.00 85.38 177 ASN A C 1
ATOM 1392 O O . ASN A 1 177 ? 8.694 9.093 16.883 1.00 85.38 177 ASN A O 1
ATOM 1396 N N . ARG A 1 178 ? 7.660 7.624 15.543 1.00 88.56 178 ARG A N 1
ATOM 1397 C CA . ARG A 1 178 ? 6.564 8.506 15.143 1.00 88.56 178 ARG A CA 1
ATOM 1398 C C . ARG A 1 178 ? 5.241 7.897 15.583 1.00 88.56 178 ARG A C 1
ATOM 1400 O O . ARG A 1 178 ? 5.174 6.690 15.839 1.00 88.56 178 ARG A O 1
ATOM 1407 N N . GLY A 1 179 ? 4.219 8.725 15.732 1.00 89.69 179 GLY A N 1
ATOM 1408 C CA . GLY A 1 179 ? 2.854 8.227 15.746 1.00 89.69 179 GLY A CA 1
ATOM 1409 C C . GLY A 1 179 ? 2.404 7.908 14.326 1.00 89.69 179 GLY A C 1
ATOM 1410 O O . GLY A 1 179 ? 2.904 8.463 13.346 1.00 89.69 179 GLY A O 1
ATOM 1411 N N . HIS A 1 180 ? 1.491 6.960 14.227 1.00 93.94 180 HIS A N 1
ATOM 1412 C CA . HIS A 1 180 ? 0.902 6.519 12.981 1.00 93.94 180 HIS A CA 1
ATOM 1413 C C . HIS A 1 180 ? -0.603 6.561 13.152 1.00 93.94 180 HIS A C 1
ATOM 1415 O O . HIS A 1 180 ? -1.142 6.025 14.127 1.00 93.94 180 HIS A O 1
ATOM 1421 N N . LEU A 1 181 ? -1.249 7.264 12.234 1.00 95.12 181 LEU A N 1
ATOM 1422 C CA . LEU A 1 181 ? -2.653 7.604 12.313 1.00 95.12 181 LEU A CA 1
ATOM 1423 C C . LEU A 1 181 ? -3.378 6.975 11.134 1.00 95.12 181 LEU A C 1
ATOM 1425 O O . LEU A 1 181 ? -2.968 7.140 9.991 1.00 95.12 181 LEU A O 1
ATOM 1429 N N . TYR A 1 182 ? -4.464 6.281 11.427 1.00 97.81 182 TYR A N 1
ATOM 1430 C CA . TYR A 1 182 ? -5.504 5.948 10.470 1.00 97.81 182 TYR A CA 1
ATOM 1431 C C . TYR A 1 182 ? -6.734 6.768 10.812 1.00 97.81 182 TYR A C 1
ATOM 1433 O O . TYR A 1 182 ? -7.167 6.755 11.964 1.00 97.81 182 TYR A O 1
ATOM 1441 N N . SER A 1 183 ? -7.320 7.407 9.810 1.00 97.62 183 SER A N 1
ATOM 1442 C CA . SER A 1 183 ? -8.522 8.218 9.956 1.00 97.62 183 SER A CA 1
ATOM 1443 C C . SER A 1 183 ? -9.526 7.862 8.875 1.00 97.62 183 SER A C 1
ATOM 1445 O O . SER A 1 183 ? -9.188 7.771 7.699 1.00 97.62 183 SER A O 1
ATOM 1447 N N . ASN A 1 184 ? -10.779 7.652 9.264 1.00 97.56 184 ASN A N 1
ATOM 1448 C CA . ASN A 1 184 ? -11.854 7.275 8.354 1.00 97.56 184 ASN A CA 1
ATOM 1449 C C . ASN A 1 184 ? -13.183 7.895 8.784 1.00 97.56 184 ASN A C 1
ATOM 1451 O O . ASN A 1 184 ? -13.488 7.991 9.970 1.00 97.56 184 ASN A O 1
ATOM 1455 N N . SER A 1 185 ? -14.023 8.247 7.816 1.00 96.69 185 SER A N 1
ATOM 1456 C CA . SER A 1 185 ? -15.423 8.600 8.064 1.00 96.69 185 SER A CA 1
ATOM 1457 C C . SER A 1 185 ? -16.327 7.494 7.541 1.00 96.69 185 SER A C 1
ATOM 1459 O O . SER A 1 185 ? -16.288 7.171 6.354 1.00 96.69 185 SER A O 1
ATOM 1461 N N . ALA A 1 186 ? -17.156 6.904 8.405 1.00 97.75 186 ALA A N 1
ATOM 1462 C CA . ALA A 1 186 ? -17.999 5.782 8.006 1.00 97.75 186 ALA A CA 1
ATOM 1463 C C . ALA A 1 186 ? -19.395 5.773 8.637 1.00 97.75 186 ALA A C 1
ATOM 1465 O O . ALA A 1 186 ? -19.662 6.399 9.660 1.00 97.75 186 ALA A O 1
ATOM 1466 N N . MET A 1 187 ? -20.284 5.030 7.983 1.00 98.38 187 MET A N 1
ATOM 1467 C CA . MET A 1 187 ? -21.605 4.624 8.450 1.00 98.38 187 MET A CA 1
ATOM 1468 C C . MET A 1 187 ? -21.700 3.103 8.337 1.00 98.38 187 MET A C 1
ATOM 1470 O O . MET A 1 187 ? -21.334 2.522 7.307 1.00 98.38 187 MET A O 1
ATOM 1474 N N . LEU A 1 188 ? -22.254 2.460 9.361 1.00 98.19 188 LEU A N 1
ATOM 1475 C CA . LEU A 1 188 ? -22.365 1.005 9.456 1.00 98.19 188 LEU A CA 1
ATOM 1476 C C . LEU A 1 188 ? -23.845 0.581 9.470 1.00 98.19 188 LEU A C 1
ATOM 1478 O O . LEU A 1 188 ? -24.373 0.208 10.516 1.00 98.19 188 LEU A O 1
ATOM 1482 N N . PRO A 1 189 ? -24.556 0.668 8.329 1.00 97.62 189 PRO A N 1
ATOM 1483 C CA . PRO A 1 189 ? -25.988 0.388 8.274 1.00 97.62 189 PRO A CA 1
ATOM 1484 C C . PRO A 1 189 ? -26.307 -1.074 8.608 1.00 97.62 189 PRO A C 1
ATOM 1486 O O . PRO A 1 189 ? -25.548 -1.983 8.254 1.00 97.62 189 PRO A O 1
ATOM 1489 N N . GLN A 1 190 ? -27.487 -1.294 9.195 1.00 94.69 190 GLN A N 1
ATOM 1490 C CA . GLN A 1 190 ? -27.981 -2.603 9.628 1.00 94.69 190 GLN A CA 1
ATOM 1491 C C . GLN A 1 190 ? -27.017 -3.236 10.629 1.00 94.69 190 GLN A C 1
ATOM 1493 O O . GLN A 1 190 ? -26.505 -4.332 10.397 1.00 94.69 190 GLN A O 1
ATOM 1498 N N . LYS A 1 191 ? -26.702 -2.535 11.721 1.00 96.00 191 LYS A N 1
ATOM 1499 C CA . LYS A 1 191 ? -25.596 -2.930 12.608 1.00 96.00 191 LYS A CA 1
ATOM 1500 C C . LYS A 1 191 ? -25.709 -4.363 13.146 1.00 96.00 191 LYS A C 1
ATOM 1502 O O . LYS A 1 191 ? -24.686 -5.009 13.318 1.00 96.00 191 LYS A O 1
ATOM 1507 N N . THR A 1 192 ? -26.929 -4.884 13.290 1.00 96.44 192 THR A N 1
ATOM 1508 C CA . THR A 1 192 ? -27.241 -6.257 13.732 1.00 96.44 192 THR A CA 1
ATOM 1509 C C . THR A 1 192 ? -27.382 -7.282 12.597 1.00 96.44 192 THR A C 1
ATOM 1511 O O . THR A 1 192 ? -27.894 -8.372 12.830 1.00 96.44 192 THR A O 1
ATOM 1514 N N . ALA A 1 193 ? -27.013 -6.942 11.357 1.00 95.69 193 ALA A N 1
ATOM 1515 C CA . ALA A 1 193 ? -27.017 -7.898 10.248 1.00 95.69 193 ALA A CA 1
ATOM 1516 C C . ALA A 1 193 ? -26.114 -9.097 10.571 1.00 95.69 193 ALA A C 1
ATOM 1518 O O . ALA A 1 193 ? -25.042 -8.924 11.156 1.00 95.69 193 ALA A O 1
ATOM 1519 N N . LEU A 1 194 ? -26.520 -10.293 10.147 1.00 97.12 194 LEU A N 1
ATOM 1520 C CA . LEU A 1 194 ? -25.757 -11.535 10.265 1.00 97.12 194 LEU A CA 1
ATOM 1521 C C . LEU A 1 194 ? -24.526 -11.512 9.348 1.00 97.12 194 LEU A C 1
ATOM 1523 O O . LEU A 1 194 ? -24.480 -12.145 8.296 1.00 97.12 194 LEU A O 1
ATOM 1527 N N . GLY A 1 195 ? -23.511 -10.760 9.755 1.00 97.25 195 GLY A N 1
ATOM 1528 C CA . GLY A 1 195 ? -22.255 -10.608 9.043 1.00 97.25 195 GLY A CA 1
ATOM 1529 C C . GLY A 1 195 ? -21.197 -9.910 9.889 1.00 97.25 195 GLY A C 1
ATOM 1530 O O . GLY A 1 195 ? -21.440 -9.517 11.032 1.00 97.25 195 GLY A O 1
ATOM 1531 N N . VAL A 1 196 ? -20.007 -9.760 9.315 1.00 98.19 196 VAL A N 1
ATOM 1532 C CA . VAL A 1 196 ? -18.879 -9.055 9.938 1.00 98.19 196 VAL A CA 1
ATOM 1533 C C . VAL A 1 196 ? -18.457 -7.900 9.045 1.00 98.19 196 VAL A C 1
ATOM 1535 O O . VAL A 1 196 ? -18.428 -8.038 7.823 1.00 98.19 196 VAL A O 1
ATOM 1538 N N . ARG A 1 197 ? -18.132 -6.763 9.659 1.00 98.56 197 ARG A N 1
ATOM 1539 C CA . ARG A 1 197 ? -17.571 -5.584 8.992 1.00 98.56 197 ARG A CA 1
ATOM 1540 C C . ARG A 1 197 ? -16.269 -5.213 9.679 1.00 98.56 197 ARG A C 1
ATOM 1542 O O . ARG A 1 197 ? -16.268 -5.054 10.897 1.00 98.56 197 ARG A O 1
ATOM 1549 N N . GLU A 1 198 ? -15.196 -5.058 8.921 1.00 98.75 198 GLU A N 1
ATOM 1550 C CA . GLU A 1 198 ? -13.885 -4.649 9.432 1.00 98.75 198 GLU A CA 1
ATOM 1551 C C . GLU A 1 198 ? -13.392 -3.434 8.650 1.00 98.75 198 GLU A C 1
ATOM 1553 O O . GLU A 1 198 ? -13.608 -3.352 7.442 1.00 98.75 198 GLU A O 1
ATOM 1558 N N . PHE A 1 199 ? -12.771 -2.470 9.325 1.00 98.75 199 PHE A N 1
ATOM 1559 C CA . PHE A 1 199 ? -12.156 -1.311 8.674 1.00 98.75 199 PHE A CA 1
ATOM 1560 C C . PHE A 1 199 ? -11.019 -0.748 9.531 1.00 98.75 199 PHE A C 1
ATOM 1562 O O . PHE A 1 199 ? -11.142 -0.665 10.756 1.00 98.75 199 PHE A O 1
ATOM 1569 N N . GLY A 1 200 ? -9.906 -0.385 8.902 1.00 98.50 200 GLY A N 1
ATOM 1570 C CA . GLY A 1 200 ? -8.689 0.021 9.603 1.00 98.50 200 GLY A CA 1
ATOM 1571 C C . GLY A 1 200 ? -7.431 -0.213 8.776 1.00 98.50 200 GLY A C 1
ATOM 1572 O O . GLY A 1 200 ? -7.474 -0.231 7.546 1.00 98.50 200 GLY A O 1
ATOM 1573 N N . LEU A 1 201 ? -6.328 -0.444 9.483 1.00 98.12 201 LEU A N 1
ATOM 1574 C CA . LEU A 1 201 ? -5.037 -0.830 8.924 1.00 98.12 201 LEU A CA 1
ATOM 1575 C C . LEU A 1 201 ? -4.861 -2.333 9.092 1.00 98.12 201 LEU A C 1
ATOM 1577 O O . LEU A 1 201 ? -4.581 -2.782 10.204 1.00 98.12 201 LEU A O 1
ATOM 1581 N N . PHE A 1 202 ? -5.051 -3.134 8.045 1.00 98.38 202 PHE A N 1
ATOM 1582 C CA . PHE A 1 202 ? -4.912 -4.584 8.197 1.00 98.38 202 PHE A CA 1
ATOM 1583 C C . PHE A 1 202 ? -4.667 -5.345 6.898 1.00 98.38 202 PHE A C 1
ATOM 1585 O O . PHE A 1 202 ? -5.137 -4.976 5.829 1.00 98.38 202 PHE A O 1
ATOM 1592 N N . THR A 1 203 ? -3.993 -6.479 7.050 1.00 97.19 203 THR A N 1
ATOM 1593 C CA . THR A 1 203 ? -3.931 -7.591 6.104 1.00 97.19 203 THR A CA 1
ATOM 1594 C C . THR A 1 203 ? -4.591 -8.815 6.746 1.00 97.19 203 THR A C 1
ATOM 1596 O O . THR A 1 203 ? -5.148 -8.746 7.850 1.00 97.19 203 THR A O 1
ATOM 1599 N N . ARG A 1 204 ? -4.533 -9.977 6.091 1.00 95.12 204 ARG A N 1
ATOM 1600 C CA . ARG A 1 204 ? -4.981 -11.235 6.704 1.00 95.12 204 ARG A CA 1
ATOM 1601 C C . ARG A 1 204 ? -4.084 -11.661 7.874 1.00 95.12 204 ARG A C 1
ATOM 1603 O O . ARG A 1 204 ? -4.553 -12.357 8.765 1.00 95.12 204 ARG A O 1
ATOM 1610 N N . GLU A 1 205 ? -2.832 -11.220 7.897 1.00 96.19 205 GLU A N 1
ATOM 1611 C CA . GLU A 1 205 ? -1.799 -11.660 8.835 1.00 96.19 205 GLU A CA 1
ATOM 1612 C C . GLU A 1 205 ? -1.574 -10.679 10.001 1.00 96.19 205 GLU A C 1
ATOM 1614 O O . GLU A 1 205 ? -1.172 -11.101 11.087 1.00 96.19 205 GLU A O 1
ATOM 1619 N N . ALA A 1 206 ? -1.816 -9.382 9.806 1.00 97.50 206 ALA A N 1
ATOM 1620 C CA . ALA A 1 206 ? -1.521 -8.337 10.788 1.00 97.50 206 ALA A CA 1
ATOM 1621 C C . ALA A 1 206 ? -2.518 -7.177 10.709 1.00 97.50 206 ALA A C 1
ATOM 1623 O O . ALA A 1 206 ? -3.128 -6.958 9.667 1.00 97.50 206 ALA A O 1
ATOM 1624 N N . GLY A 1 207 ? -2.688 -6.413 11.790 1.00 97.88 207 GLY A N 1
ATOM 1625 C CA . GLY A 1 207 ? -3.471 -5.183 11.714 1.00 97.88 207 GLY A CA 1
ATOM 1626 C C . GLY A 1 207 ? -3.889 -4.553 13.034 1.00 97.88 207 GLY A C 1
ATOM 1627 O O . GLY A 1 207 ? -3.844 -5.186 14.085 1.00 97.88 207 GLY A O 1
ATOM 1628 N N . ALA A 1 208 ? -4.367 -3.316 12.941 1.00 98.44 208 ALA A N 1
ATOM 1629 C CA . ALA A 1 208 ? -5.148 -2.620 13.953 1.00 98.44 208 ALA A CA 1
ATOM 1630 C C . ALA A 1 208 ? -6.414 -2.061 13.287 1.00 98.44 208 ALA A C 1
ATOM 1632 O O . ALA A 1 208 ? -6.331 -1.268 12.346 1.00 98.44 208 ALA A O 1
ATOM 1633 N N . PHE A 1 209 ? -7.593 -2.506 13.722 1.00 98.81 209 PHE A N 1
ATOM 1634 C CA . PHE A 1 209 ? -8.844 -2.191 13.027 1.00 98.81 209 PHE A CA 1
ATOM 1635 C C . PHE A 1 209 ? -10.075 -2.280 13.927 1.00 98.81 209 PHE A C 1
ATOM 1637 O O . PHE A 1 209 ? -10.067 -2.910 14.986 1.00 98.81 209 PHE A O 1
ATOM 1644 N N . PHE A 1 210 ? -11.154 -1.642 13.484 1.00 98.88 210 PHE A N 1
ATOM 1645 C CA . PHE A 1 210 ? -12.474 -1.782 14.081 1.00 98.88 210 PHE A CA 1
ATOM 1646 C C . PHE A 1 210 ? -13.194 -2.985 13.481 1.00 98.88 210 PHE A C 1
ATOM 1648 O O . PHE A 1 210 ? -13.127 -3.214 12.272 1.00 98.88 210 PHE A O 1
ATOM 1655 N N . ARG A 1 211 ? -13.946 -3.716 14.305 1.00 98.81 211 ARG A N 1
ATOM 1656 C CA . ARG A 1 211 ? -14.803 -4.822 13.864 1.00 98.81 211 ARG A CA 1
ATOM 1657 C C . ARG A 1 211 ? -16.214 -4.664 14.412 1.00 98.81 211 ARG A C 1
ATOM 1659 O O . ARG A 1 211 ? -16.394 -4.624 15.621 1.00 98.81 211 ARG A O 1
ATOM 1666 N N . LEU A 1 212 ? -17.219 -4.647 13.543 1.00 98.62 212 LEU A N 1
ATOM 1667 C CA . LEU A 1 212 ? -18.630 -4.760 13.923 1.00 98.62 212 LEU A CA 1
ATOM 1668 C C . LEU A 1 212 ? -19.106 -6.186 13.636 1.00 98.62 212 LEU A C 1
ATOM 1670 O O . LEU A 1 212 ? -19.010 -6.653 12.496 1.00 98.62 212 LEU A O 1
ATOM 1674 N N . LYS A 1 213 ? -19.592 -6.877 14.670 1.00 97.81 213 LYS A N 1
ATOM 1675 C CA . LYS A 1 213 ? -20.112 -8.249 14.573 1.00 97.81 213 LYS A CA 1
ATOM 1676 C C . LYS A 1 213 ? -21.643 -8.253 14.492 1.00 97.81 213 LYS A C 1
ATOM 1678 O O . LYS A 1 213 ? -22.298 -7.221 14.637 1.00 97.81 213 LYS A O 1
ATOM 1683 N N . SER A 1 214 ? -22.216 -9.436 14.282 1.00 96.44 214 SER A N 1
ATOM 1684 C CA . SER A 1 214 ? -23.664 -9.646 14.159 1.00 96.44 214 SER A CA 1
ATOM 1685 C C . SER A 1 214 ? -24.458 -9.364 15.440 1.00 96.44 214 SER A C 1
ATOM 1687 O O . SER A 1 214 ? -25.674 -9.211 15.388 1.00 96.44 214 SER A O 1
ATOM 1689 N N . ASP A 1 215 ? -23.787 -9.272 16.589 1.00 96.75 215 ASP A N 1
ATOM 1690 C CA . ASP A 1 215 ? -24.369 -8.823 17.862 1.00 96.75 215 ASP A CA 1
ATOM 1691 C C . ASP A 1 215 ? -24.683 -7.312 17.886 1.00 96.75 215 ASP A C 1
ATOM 1693 O O . ASP A 1 215 ? -25.299 -6.819 18.831 1.00 96.75 215 ASP A O 1
ATOM 1697 N N . GLY A 1 216 ? -24.287 -6.567 16.848 1.00 96.88 216 GLY A N 1
ATOM 1698 C CA . GLY A 1 216 ? -24.458 -5.121 16.768 1.00 96.88 216 GLY A CA 1
ATOM 1699 C C . GLY A 1 216 ? -23.459 -4.329 17.610 1.00 96.88 216 GLY A C 1
ATOM 1700 O O . GLY A 1 216 ? -23.648 -3.121 17.768 1.00 96.88 216 GLY A O 1
ATOM 1701 N N . GLN A 1 217 ? -22.420 -4.983 18.138 1.00 98.19 217 GLN A N 1
ATOM 1702 C CA . GLN A 1 217 ? -21.375 -4.374 18.952 1.00 98.19 217 GLN A CA 1
ATOM 1703 C C . GLN A 1 217 ? -20.098 -4.123 18.146 1.00 98.19 217 GLN A C 1
ATOM 1705 O O . GLN A 1 217 ? -19.719 -4.894 17.258 1.00 98.19 217 GLN A O 1
ATOM 1710 N N . LEU A 1 218 ? -19.427 -3.018 18.473 1.00 98.69 218 LEU A N 1
ATOM 1711 C CA . LEU A 1 218 ? -18.164 -2.621 17.865 1.00 98.69 218 LEU A CA 1
ATOM 1712 C C . LEU A 1 218 ? -16.996 -3.051 18.754 1.00 98.69 218 LEU A C 1
ATOM 1714 O O . LEU A 1 218 ? -17.053 -2.916 19.974 1.00 98.69 218 LEU A O 1
ATOM 1718 N N . TYR A 1 219 ? -15.929 -3.531 18.131 1.00 98.88 219 TYR A N 1
ATOM 1719 C CA . TYR A 1 219 ? -14.745 -4.050 18.797 1.00 98.88 219 TYR A CA 1
ATOM 1720 C C . TYR A 1 219 ? -13.487 -3.364 18.270 1.00 98.88 219 TYR A C 1
ATOM 1722 O O . TYR A 1 219 ? -13.395 -3.073 17.073 1.00 98.88 219 TYR A O 1
ATOM 1730 N N . ALA A 1 220 ? -12.516 -3.161 19.154 1.00 98.75 220 ALA A N 1
ATOM 1731 C CA . ALA A 1 220 ? -11.145 -2.828 18.805 1.00 98.75 220 ALA A CA 1
ATOM 1732 C C . ALA A 1 220 ? -10.370 -4.138 18.617 1.00 98.75 220 ALA A C 1
ATOM 1734 O O . ALA A 1 220 ? -10.496 -5.054 19.436 1.00 98.75 220 ALA A O 1
ATOM 1735 N N . VAL A 1 221 ? -9.609 -4.255 17.529 1.00 98.75 221 VAL A N 1
ATOM 1736 C CA . VAL A 1 221 ? -8.886 -5.487 17.197 1.00 98.75 221 VAL A CA 1
ATOM 1737 C C . VAL A 1 221 ? -7.433 -5.187 16.878 1.00 98.75 221 VAL A C 1
ATOM 1739 O O . VAL A 1 221 ? -7.148 -4.329 16.044 1.00 98.75 221 VAL A O 1
ATOM 1742 N N . ILE A 1 222 ? -6.535 -5.945 17.506 1.00 98.38 222 ILE A N 1
ATOM 1743 C CA . ILE A 1 222 ? -5.128 -6.056 17.119 1.00 98.38 222 ILE A CA 1
ATOM 1744 C C . ILE A 1 222 ? -4.891 -7.481 16.623 1.00 98.38 222 ILE A C 1
ATOM 1746 O O . ILE A 1 222 ? -5.207 -8.446 17.319 1.00 98.38 222 ILE A O 1
ATOM 1750 N N . ARG A 1 223 ? -4.358 -7.614 15.410 1.00 98.25 223 ARG A N 1
ATOM 1751 C CA . ARG A 1 223 ? -4.060 -8.886 14.745 1.00 98.25 223 ARG A CA 1
ATOM 1752 C C . ARG A 1 223 ? -2.558 -9.008 14.527 1.00 98.25 223 ARG A C 1
ATOM 1754 O O . ARG A 1 223 ? -1.917 -8.063 14.068 1.00 98.25 223 ARG A O 1
ATOM 1761 N N . THR A 1 224 ? -2.011 -10.188 14.791 1.00 97.25 224 THR A N 1
ATOM 1762 C CA . THR A 1 224 ? -0.601 -10.499 14.538 1.00 97.25 224 THR A CA 1
ATOM 1763 C C . THR A 1 224 ? -0.431 -11.967 14.161 1.00 97.25 224 THR A C 1
ATOM 1765 O O . THR A 1 224 ? -1.216 -12.814 14.585 1.00 97.25 224 THR A O 1
ATOM 1768 N N . THR A 1 225 ? 0.593 -12.283 13.372 1.00 95.31 225 THR A N 1
ATOM 1769 C CA . THR A 1 225 ? 0.939 -13.653 12.985 1.00 95.31 225 THR A CA 1
ATOM 1770 C C . THR A 1 225 ? 2.324 -13.986 13.499 1.00 95.31 225 THR A C 1
ATOM 1772 O O . THR A 1 225 ? 3.283 -13.272 13.223 1.00 95.31 225 THR A O 1
ATOM 1775 N N . ILE A 1 226 ? 2.423 -15.079 14.251 1.00 91.44 226 ILE A N 1
ATOM 1776 C CA . ILE A 1 226 ? 3.666 -15.550 14.861 1.00 91.44 226 ILE A CA 1
ATOM 1777 C C . ILE A 1 226 ? 3.751 -17.048 14.601 1.00 91.44 226 ILE A C 1
ATOM 1779 O O . ILE A 1 226 ? 2.793 -17.778 14.847 1.00 91.44 226 ILE A O 1
ATOM 1783 N N . ASN A 1 227 ? 4.876 -17.507 14.047 1.00 90.06 227 ASN A N 1
ATOM 1784 C CA . ASN A 1 227 ? 5.079 -18.909 13.661 1.00 90.06 227 ASN A CA 1
ATOM 1785 C C . ASN A 1 227 ? 3.933 -19.469 12.787 1.00 90.06 227 ASN A C 1
ATOM 1787 O O . ASN A 1 227 ? 3.456 -20.577 13.020 1.00 90.06 227 ASN A O 1
ATOM 1791 N N . ASN A 1 228 ? 3.475 -18.689 11.798 1.00 89.00 228 ASN A N 1
ATOM 1792 C CA . ASN A 1 228 ? 2.347 -19.008 10.906 1.00 89.00 228 ASN A CA 1
ATOM 1793 C C . ASN A 1 228 ? 0.981 -19.183 11.599 1.00 89.00 228 ASN A C 1
ATOM 1795 O O . ASN A 1 228 ? 0.043 -19.692 10.987 1.00 89.00 228 ASN A O 1
ATOM 1799 N N . VAL A 1 229 ? 0.842 -18.745 12.853 1.00 92.81 229 VAL A N 1
ATOM 1800 C CA . VAL A 1 229 ? -0.436 -18.711 13.569 1.00 92.81 229 VAL A CA 1
ATOM 1801 C C . VAL A 1 229 ? -0.882 -17.265 13.725 1.00 92.81 229 VAL A C 1
ATOM 1803 O O . VAL A 1 229 ? -0.234 -16.474 14.412 1.00 92.81 229 VAL A O 1
ATOM 1806 N N . THR A 1 230 ? -1.996 -16.920 13.082 1.00 96.00 230 THR A N 1
ATOM 1807 C CA . THR A 1 230 ? -2.635 -15.610 13.228 1.00 96.00 230 THR A CA 1
ATOM 1808 C C . THR A 1 230 ? -3.494 -15.593 14.485 1.00 96.00 230 THR A C 1
ATOM 1810 O O . THR A 1 230 ? -4.436 -16.374 14.615 1.00 96.00 230 THR A O 1
ATOM 1813 N N . ASN A 1 231 ? -3.178 -14.679 15.396 1.00 96.25 231 ASN A N 1
ATOM 1814 C CA . ASN A 1 231 ? -3.920 -14.432 16.622 1.00 96.25 231 ASN A CA 1
ATOM 1815 C C . ASN A 1 231 ? -4.527 -13.029 16.594 1.00 96.25 231 ASN A C 1
ATOM 1817 O O . ASN A 1 231 ? -4.002 -12.110 15.960 1.00 96.25 231 ASN A O 1
ATOM 1821 N N . GLU A 1 232 ? -5.632 -12.867 17.312 1.00 97.69 232 GLU A N 1
ATOM 1822 C CA . GLU A 1 232 ? -6.308 -11.586 17.463 1.00 97.69 232 GLU A CA 1
ATOM 1823 C C . GLU A 1 232 ? -6.601 -11.324 18.934 1.00 97.69 232 GLU A C 1
ATOM 1825 O O . GLU A 1 232 ? -7.153 -12.183 19.625 1.00 97.69 232 GLU A O 1
ATOM 1830 N N . LEU A 1 233 ? -6.289 -10.115 19.388 1.00 97.19 233 LEU A N 1
ATOM 1831 C CA . LEU A 1 233 ? -6.834 -9.570 20.620 1.00 97.19 233 LEU A CA 1
ATOM 1832 C C . LEU A 1 233 ? -8.043 -8.709 20.257 1.00 97.19 233 LEU A C 1
ATOM 1834 O O . LEU A 1 233 ? -7.940 -7.810 19.421 1.00 97.19 233 LEU A O 1
ATOM 1838 N N . VAL A 1 234 ? -9.197 -9.023 20.844 1.00 98.31 234 VAL A N 1
ATOM 1839 C CA . VAL A 1 234 ? -10.493 -8.449 20.469 1.00 98.31 234 VAL A CA 1
ATOM 1840 C C . VAL A 1 234 ? -11.180 -7.922 21.712 1.00 98.31 234 VAL A C 1
ATOM 1842 O O . VAL A 1 234 ? -11.510 -8.694 22.607 1.00 98.31 234 VAL A O 1
ATOM 1845 N N . GLU A 1 235 ? -11.453 -6.625 21.729 1.00 98.50 235 GLU A N 1
ATOM 1846 C CA . GLU A 1 235 ? -11.936 -5.931 22.918 1.00 98.50 235 GLU A CA 1
ATOM 1847 C C . GLU A 1 235 ? -13.187 -5.121 22.596 1.00 98.50 235 GLU A C 1
ATOM 1849 O O . GLU A 1 235 ? -13.281 -4.488 21.543 1.00 98.50 235 GLU A O 1
ATOM 1854 N N . LEU A 1 236 ? -14.187 -5.192 23.474 1.00 98.56 236 LEU A N 1
ATOM 1855 C CA . LEU A 1 236 ? -15.472 -4.527 23.272 1.00 98.56 236 LEU A CA 1
ATOM 1856 C C . LEU A 1 236 ? -15.330 -3.016 23.487 1.00 98.56 236 LEU A C 1
ATOM 1858 O O . LEU A 1 236 ? -14.801 -2.573 24.504 1.00 98.56 236 LEU A O 1
ATOM 1862 N N . ILE A 1 237 ? -15.859 -2.227 22.552 1.00 98.44 237 ILE A N 1
ATOM 1863 C CA . ILE A 1 237 ? -15.892 -0.768 22.646 1.00 98.44 237 ILE A CA 1
ATOM 1864 C C . ILE A 1 237 ? -17.226 -0.323 23.249 1.00 98.44 237 ILE A C 1
ATOM 1866 O O . ILE A 1 237 ? -18.297 -0.707 22.769 1.00 98.44 237 ILE A O 1
ATOM 1870 N N . ASP A 1 238 ? -17.172 0.553 24.255 1.00 96.88 238 ASP A N 1
ATOM 1871 C CA . ASP A 1 238 ? -18.365 1.256 24.724 1.00 96.88 238 ASP A CA 1
ATOM 1872 C C . ASP A 1 238 ? -18.822 2.274 23.669 1.00 96.88 238 ASP A C 1
ATOM 1874 O O . ASP A 1 238 ? -18.162 3.274 23.392 1.00 96.88 238 ASP A O 1
ATOM 1878 N N . THR A 1 239 ? -19.977 1.997 23.071 1.00 97.12 239 THR A N 1
ATOM 1879 C CA . THR A 1 239 ? -20.613 2.840 22.050 1.00 97.12 239 THR A CA 1
ATOM 1880 C C . THR A 1 239 ? -21.819 3.599 22.606 1.00 97.12 239 THR A C 1
ATOM 1882 O O . THR A 1 239 ? -22.660 4.081 21.848 1.00 97.12 239 THR A O 1
ATOM 1885 N N . THR A 1 240 ? -21.930 3.731 23.933 1.00 96.81 240 THR A N 1
ATOM 1886 C CA . THR A 1 240 ? -23.005 4.493 24.576 1.00 96.81 240 THR A CA 1
ATOM 1887 C C . THR A 1 240 ? -23.034 5.930 24.052 1.00 96.81 240 THR A C 1
ATOM 1889 O O . THR A 1 240 ? -22.056 6.670 24.136 1.00 96.81 240 THR A O 1
ATOM 1892 N N . GLY A 1 241 ? -24.182 6.334 23.501 1.00 96.00 241 GLY A N 1
ATOM 1893 C CA . GLY A 1 241 ? -24.365 7.656 22.895 1.00 96.00 241 GLY A CA 1
ATOM 1894 C C . GLY A 1 241 ? -23.857 7.786 21.453 1.00 96.00 241 GLY A C 1
ATOM 1895 O O . GLY A 1 241 ? -23.977 8.865 20.880 1.00 96.00 241 GLY A O 1
ATOM 1896 N N . VAL A 1 242 ? -23.343 6.711 20.848 1.00 97.75 242 VAL A N 1
ATOM 1897 C CA . VAL A 1 242 ? -22.909 6.669 19.446 1.00 97.75 242 VAL A CA 1
ATOM 1898 C C . VAL A 1 242 ? -23.883 5.825 18.626 1.00 97.75 242 VAL A C 1
ATOM 1900 O O . VAL A 1 242 ? -24.072 4.634 18.877 1.00 97.75 242 VAL A O 1
ATOM 1903 N N . ASP A 1 243 ? -24.478 6.421 17.594 1.00 97.88 243 ASP A N 1
ATOM 1904 C CA . ASP A 1 243 ? -25.247 5.675 16.596 1.00 97.88 243 ASP A CA 1
ATOM 1905 C C . ASP A 1 243 ? -24.339 5.260 15.431 1.00 97.88 243 ASP A C 1
ATOM 1907 O O . ASP A 1 243 ? -24.032 6.058 14.544 1.00 97.88 243 ASP A O 1
ATOM 1911 N N . LEU A 1 244 ? -23.917 3.993 15.433 1.00 97.94 244 LEU A N 1
ATOM 1912 C CA . LEU A 1 244 ? -23.048 3.410 14.404 1.00 97.94 244 LEU A CA 1
ATOM 1913 C C . LEU A 1 244 ? -23.674 3.412 13.000 1.00 97.94 244 LEU A C 1
ATOM 1915 O O . LEU A 1 244 ? -22.951 3.326 12.009 1.00 97.94 244 LEU A O 1
ATOM 1919 N N . GLU A 1 245 ? -25.002 3.504 12.885 1.00 98.00 245 GLU A N 1
ATOM 1920 C CA . GLU A 1 245 ? -25.677 3.536 11.582 1.00 98.00 245 GLU A CA 1
ATOM 1921 C C . GLU A 1 245 ? -25.654 4.937 10.940 1.00 98.00 245 GLU A C 1
ATOM 1923 O O . GLU A 1 245 ? -26.056 5.095 9.781 1.00 98.00 245 GLU A O 1
ATOM 1928 N N . LYS A 1 246 ? -25.178 5.955 11.673 1.00 97.75 246 LYS A N 1
ATOM 1929 C CA . LYS A 1 246 ? -24.958 7.333 11.202 1.00 97.75 246 LYS A CA 1
ATOM 1930 C C . LYS A 1 246 ? -23.485 7.582 10.891 1.00 97.75 246 LYS A C 1
ATOM 1932 O O . LYS A 1 246 ? -22.636 6.719 11.090 1.00 97.75 246 LYS A O 1
ATOM 1937 N N . GLY A 1 247 ? -23.202 8.761 10.337 1.00 97.12 247 GLY A N 1
ATOM 1938 C CA . GLY A 1 247 ? -21.837 9.170 10.021 1.00 97.12 247 GLY A CA 1
ATOM 1939 C C . GLY A 1 247 ? -21.062 9.449 11.300 1.00 97.12 247 GLY A C 1
ATOM 1940 O O . GLY A 1 247 ? -21.470 10.309 12.075 1.00 97.12 247 GLY A O 1
ATOM 1941 N N . ASN A 1 248 ? -19.960 8.732 11.493 1.00 98.38 248 ASN A N 1
ATOM 1942 C CA . ASN A 1 248 ? -19.012 8.954 12.578 1.00 98.38 248 ASN A CA 1
ATOM 1943 C C . ASN A 1 248 ? -17.589 8.995 12.009 1.00 98.38 248 ASN A C 1
ATOM 1945 O O . ASN A 1 248 ? -17.319 8.386 10.965 1.00 98.38 248 ASN A O 1
ATOM 1949 N N . THR A 1 249 ? -16.683 9.690 12.696 1.00 98.19 249 THR A N 1
ATOM 1950 C CA . THR A 1 249 ? -15.244 9.532 12.446 1.00 98.19 249 THR A CA 1
ATOM 1951 C C . THR A 1 249 ? -14.711 8.384 13.286 1.00 98.19 249 THR A C 1
ATOM 1953 O O . THR A 1 249 ? -15.152 8.177 14.418 1.00 98.19 249 THR A O 1
ATOM 1956 N N . TYR A 1 250 ? -13.787 7.632 12.710 1.00 98.56 250 TYR A N 1
ATOM 1957 C CA . TYR A 1 250 ? -13.126 6.496 13.318 1.00 98.56 250 TYR A CA 1
ATOM 1958 C C . TYR A 1 250 ? -11.636 6.659 13.108 1.00 98.56 250 TYR A C 1
ATOM 1960 O O . TYR A 1 250 ? -11.169 6.635 11.967 1.00 98.56 250 TYR A O 1
ATOM 1968 N N . ASP A 1 251 ? -10.911 6.782 14.209 1.00 98.25 251 ASP A N 1
ATOM 1969 C CA . ASP A 1 251 ? -9.481 7.025 14.172 1.00 98.25 251 ASP A CA 1
ATOM 1970 C C . ASP A 1 251 ? -8.753 5.958 14.991 1.00 98.25 251 ASP A C 1
ATOM 1972 O O . ASP A 1 251 ? -9.238 5.497 16.032 1.00 98.25 251 ASP A O 1
ATOM 1976 N N . ILE A 1 252 ? -7.597 5.535 14.492 1.00 98.00 252 ILE A N 1
ATOM 1977 C CA . ILE A 1 252 ? -6.672 4.645 15.188 1.00 98.00 252 ILE A CA 1
ATOM 1978 C C . ILE A 1 252 ? -5.335 5.355 15.211 1.00 98.00 252 ILE A C 1
ATOM 1980 O O . ILE A 1 252 ? -4.751 5.621 14.165 1.00 98.00 252 ILE A O 1
ATOM 1984 N N . GLN A 1 253 ? -4.843 5.630 16.405 1.00 95.38 253 GLN A N 1
ATOM 1985 C CA . GLN A 1 253 ? -3.546 6.245 16.606 1.00 95.38 253 GLN A CA 1
ATOM 1986 C C . GLN A 1 253 ? -2.676 5.294 17.404 1.00 95.38 253 GLN A C 1
ATOM 1988 O O . GLN A 1 253 ? -3.074 4.820 18.468 1.00 95.38 253 GLN A O 1
ATOM 1993 N N . PHE A 1 254 ? -1.476 5.023 16.916 1.00 94.75 254 PHE A N 1
ATOM 1994 C CA . PHE A 1 254 ? -0.548 4.175 17.644 1.00 94.75 254 PHE A CA 1
ATOM 1995 C C . PHE A 1 254 ? 0.892 4.580 17.417 1.00 94.75 254 PHE A C 1
ATOM 1997 O O . PHE A 1 254 ? 1.262 5.191 16.415 1.00 94.75 254 PHE A O 1
ATOM 2004 N N . GLN A 1 255 ? 1.723 4.177 18.364 1.00 91.56 255 GLN A N 1
ATOM 2005 C CA . GLN A 1 255 ? 3.159 4.297 18.254 1.00 91.56 255 GLN A CA 1
ATOM 2006 C C . GLN A 1 255 ? 3.777 2.929 18.475 1.00 91.56 255 GLN A C 1
ATOM 2008 O O . GLN A 1 255 ? 4.062 2.547 19.602 1.00 91.56 255 GLN A O 1
ATOM 2013 N N . TRP A 1 256 ? 3.972 2.190 17.384 1.00 92.50 256 TRP A N 1
ATOM 2014 C CA . TRP A 1 256 ? 4.236 0.757 17.453 1.00 92.50 256 TRP A CA 1
ATOM 2015 C C . TRP A 1 256 ? 5.512 0.411 18.217 1.00 92.50 256 TRP A C 1
ATOM 2017 O O . TRP A 1 256 ? 5.428 -0.206 19.268 1.00 92.50 256 TRP A O 1
ATOM 2027 N N . ARG A 1 257 ? 6.702 0.764 17.701 1.00 89.31 257 ARG A N 1
ATOM 2028 C CA . ARG A 1 257 ? 8.012 0.405 18.306 1.00 89.31 257 ARG A CA 1
ATOM 2029 C C . ARG A 1 257 ? 8.106 -1.064 18.780 1.00 89.31 257 ARG A C 1
ATOM 2031 O O . ARG A 1 257 ? 8.844 -1.369 19.712 1.00 89.31 257 ARG A O 1
ATOM 2038 N N . GLY A 1 258 ? 7.325 -1.956 18.178 1.00 91.50 258 GLY A N 1
ATOM 2039 C CA . GLY A 1 258 ? 7.137 -3.335 18.611 1.00 91.50 258 GLY A CA 1
ATOM 2040 C C . GLY A 1 258 ? 6.102 -3.572 19.716 1.00 91.50 258 GLY A C 1
ATOM 2041 O O . GLY A 1 258 ? 5.396 -4.568 19.636 1.00 91.50 258 GLY A O 1
ATOM 2042 N N . VAL A 1 259 ? 5.996 -2.713 20.736 1.00 92.31 259 VAL A N 1
ATOM 2043 C CA . VAL A 1 259 ? 5.202 -2.976 21.966 1.00 92.31 259 VAL A CA 1
ATOM 2044 C C . VAL A 1 259 ? 4.476 -1.747 22.532 1.00 92.31 259 VAL A C 1
ATOM 2046 O O . VAL A 1 259 ? 4.106 -1.724 23.703 1.00 92.31 259 VAL A O 1
ATOM 2049 N N . GLY A 1 260 ? 4.345 -0.685 21.747 1.00 90.81 260 GLY A N 1
ATOM 2050 C CA . GLY A 1 260 ? 3.681 0.541 22.166 1.00 90.81 260 GLY A CA 1
ATOM 2051 C C . GLY A 1 260 ? 2.165 0.488 22.015 1.00 90.81 260 GLY A C 1
ATOM 2052 O O . GLY A 1 260 ? 1.594 -0.481 21.513 1.00 90.81 260 GLY A O 1
ATOM 2053 N N . ASP A 1 261 ? 1.527 1.555 22.480 1.00 93.69 261 ASP A N 1
ATOM 2054 C CA . ASP A 1 261 ? 0.090 1.578 22.730 1.00 93.69 261 ASP A CA 1
ATOM 2055 C C . ASP A 1 261 ? -0.722 1.957 21.488 1.00 93.69 261 ASP A C 1
ATOM 2057 O O . ASP A 1 261 ? -0.239 2.644 20.579 1.00 93.69 261 ASP A O 1
ATOM 2061 N N . TYR A 1 262 ? -1.988 1.538 21.490 1.00 96.75 262 TYR A N 1
ATOM 2062 C CA . TYR A 1 262 ? -2.962 1.820 20.435 1.00 96.75 262 TYR A CA 1
ATOM 2063 C C . TYR A 1 262 ? -4.186 2.493 21.040 1.00 96.75 262 TYR A C 1
ATOM 2065 O O . TYR A 1 262 ? -4.805 1.953 21.956 1.00 96.75 262 TYR A O 1
ATOM 2073 N N . LYS A 1 263 ? -4.572 3.643 20.496 1.00 96.88 263 LYS A N 1
ATOM 2074 C CA . LYS A 1 263 ? -5.769 4.393 20.870 1.00 96.88 263 LYS A CA 1
ATOM 2075 C C . LYS A 1 263 ? -6.789 4.288 19.745 1.00 96.88 263 LYS A C 1
ATOM 2077 O O . LYS A 1 263 ? -6.488 4.606 18.599 1.00 96.88 263 LYS A O 1
ATOM 2082 N N . PHE A 1 264 ? -7.995 3.857 20.091 1.00 98.38 264 PHE A N 1
ATOM 2083 C CA . PHE A 1 264 ? -9.147 3.831 19.196 1.00 98.38 264 PHE A CA 1
ATOM 2084 C C . PHE A 1 264 ? -10.075 4.972 19.578 1.00 98.38 264 PHE A C 1
ATOM 2086 O O . PHE A 1 264 ? -10.401 5.150 20.756 1.00 98.38 264 PHE A O 1
ATOM 2093 N N . MET A 1 265 ? -10.505 5.742 18.587 1.00 98.12 265 MET A N 1
ATOM 2094 C CA . MET A 1 265 ? -11.307 6.941 18.786 1.00 98.12 265 MET A CA 1
ATOM 2095 C C . MET A 1 265 ? -12.548 6.913 17.899 1.00 98.12 265 MET A C 1
ATOM 2097 O O . MET A 1 265 ? -12.514 6.420 16.771 1.00 98.12 265 MET A O 1
ATOM 2101 N N . ILE A 1 266 ? -13.643 7.461 18.422 1.00 98.25 266 ILE A N 1
ATOM 2102 C CA . ILE A 1 266 ? -14.866 7.726 17.664 1.00 98.25 266 ILE A CA 1
ATOM 2103 C C . ILE A 1 266 ? -15.257 9.177 17.904 1.00 98.25 266 ILE A C 1
ATOM 2105 O O . ILE A 1 266 ? -15.357 9.600 19.057 1.00 98.25 266 ILE A O 1
ATOM 2109 N N . ASN A 1 267 ? -15.487 9.937 16.831 1.00 96.94 267 ASN A N 1
ATOM 2110 C CA . ASN A 1 267 ? -15.827 11.362 16.902 1.00 96.94 267 ASN A CA 1
ATOM 2111 C C . ASN A 1 267 ? -14.836 12.147 17.783 1.00 96.94 267 ASN A C 1
ATOM 2113 O O . ASN A 1 267 ? -15.240 12.898 18.670 1.00 96.94 267 ASN A O 1
ATOM 2117 N N . LEU A 1 268 ? -13.534 11.918 17.560 1.00 93.25 268 LEU A N 1
ATOM 2118 C CA . LEU A 1 268 ? -12.409 12.539 18.280 1.00 93.25 268 LEU A CA 1
ATOM 2119 C C . LEU A 1 268 ? -12.319 12.208 19.781 1.00 93.25 268 LEU A C 1
ATOM 2121 O O . LEU A 1 268 ? -11.487 12.766 20.493 1.00 93.25 268 LEU A O 1
ATOM 2125 N N . LYS A 1 269 ? -13.142 11.282 20.282 1.00 95.19 269 LYS A N 1
ATOM 2126 C CA . LYS A 1 269 ? -13.087 10.807 21.666 1.00 95.19 269 LYS A CA 1
ATOM 2127 C C . LYS A 1 269 ? -12.452 9.426 21.716 1.00 95.19 269 LYS A C 1
ATOM 2129 O O . LYS A 1 269 ? -12.921 8.514 21.040 1.00 95.19 269 LYS A O 1
ATOM 2134 N N . THR A 1 270 ? -11.437 9.245 22.558 1.00 96.50 270 THR A N 1
ATOM 2135 C CA . THR A 1 270 ? -10.874 7.918 22.840 1.00 96.50 270 THR A CA 1
ATOM 2136 C C . THR A 1 270 ? -11.942 7.020 23.456 1.00 96.50 270 THR A C 1
ATOM 2138 O O . THR A 1 270 ? -12.525 7.354 24.489 1.00 96.50 270 THR A O 1
ATOM 2141 N N . VAL A 1 271 ? -12.192 5.882 22.816 1.00 97.62 271 VAL A N 1
ATOM 2142 C CA . VAL A 1 271 ? -13.177 4.881 23.247 1.00 97.62 271 VAL A CA 1
ATOM 2143 C C . VAL A 1 271 ? -12.527 3.585 23.721 1.00 97.62 271 VAL A C 1
ATOM 2145 O O . VAL A 1 271 ? -13.153 2.831 24.460 1.00 97.62 271 VAL A O 1
ATOM 2148 N N . TYR A 1 272 ? -11.276 3.324 23.328 1.00 98.06 272 TYR A N 1
ATOM 2149 C CA . TYR A 1 272 ? -10.512 2.177 23.810 1.00 98.06 272 TYR A CA 1
ATOM 2150 C C . TYR A 1 272 ? -9.000 2.419 23.713 1.00 98.06 272 TYR A C 1
ATOM 2152 O O . TYR A 1 272 ? -8.543 3.144 22.825 1.00 98.06 272 TYR A O 1
ATOM 2160 N N . VAL A 1 273 ? -8.228 1.802 24.614 1.00 97.31 273 VAL A N 1
ATOM 2161 C CA . VAL A 1 273 ? -6.759 1.835 24.607 1.00 97.31 273 VAL A CA 1
ATOM 2162 C C . VAL A 1 273 ? -6.209 0.435 24.861 1.00 97.31 273 VAL A C 1
ATOM 2164 O O . VAL A 1 273 ? -6.499 -0.161 25.896 1.00 97.31 273 VAL A O 1
ATOM 2167 N N . PHE A 1 274 ? -5.370 -0.057 23.950 1.00 96.75 274 PHE A N 1
ATOM 2168 C CA . PHE A 1 274 ? -4.463 -1.162 24.249 1.00 96.75 274 PHE A CA 1
ATOM 2169 C C . PHE A 1 274 ? -3.185 -0.587 24.852 1.00 96.75 274 PHE A C 1
ATOM 2171 O O . PHE A 1 274 ? -2.406 0.046 24.143 1.00 96.75 274 PHE A O 1
ATOM 2178 N N . ASP A 1 275 ? -3.001 -0.795 26.153 1.00 94.75 275 ASP A N 1
ATOM 2179 C CA . ASP A 1 275 ? -1.800 -0.406 26.896 1.00 94.75 275 ASP A CA 1
ATOM 2180 C C . ASP A 1 275 ? -0.887 -1.630 27.030 1.00 94.75 275 ASP A C 1
ATOM 2182 O O . ASP A 1 275 ? -1.194 -2.546 27.802 1.00 94.75 275 ASP A O 1
ATOM 2186 N N . TYR A 1 276 ? 0.183 -1.673 26.237 1.00 93.81 276 TYR A N 1
ATOM 2187 C CA . TYR A 1 276 ? 1.058 -2.838 26.073 1.00 93.81 276 TYR A CA 1
ATOM 2188 C C . TYR A 1 276 ? 2.416 -2.697 26.755 1.00 93.81 276 TYR A C 1
ATOM 2190 O O . TYR A 1 276 ? 3.112 -3.704 26.949 1.00 93.81 276 TYR A O 1
ATOM 2198 N N . LEU A 1 277 ? 2.795 -1.482 27.152 1.00 89.31 277 LEU A N 1
ATOM 2199 C CA . LEU A 1 277 ? 4.097 -1.223 27.750 1.00 89.31 277 LEU A CA 1
ATOM 2200 C C . LEU A 1 277 ? 4.305 -2.068 29.015 1.00 89.31 277 LEU A C 1
ATOM 2202 O O . LEU A 1 277 ? 3.542 -2.016 29.976 1.00 89.31 277 LEU A O 1
ATOM 2206 N N . GLY A 1 278 ? 5.364 -2.883 28.999 1.00 92.62 278 GLY A N 1
ATOM 2207 C CA . GLY A 1 278 ? 5.702 -3.792 30.097 1.00 92.62 278 GLY A CA 1
ATOM 2208 C C . GLY A 1 278 ? 4.789 -5.017 30.241 1.00 92.62 278 GLY A C 1
ATOM 2209 O O . GLY A 1 278 ? 4.917 -5.725 31.238 1.00 92.62 278 GLY A O 1
ATOM 2210 N N . LYS A 1 279 ? 3.884 -5.283 29.284 1.00 93.62 279 LYS A N 1
ATOM 2211 C CA . LYS A 1 279 ? 2.917 -6.398 29.355 1.00 93.62 279 LYS A CA 1
ATOM 2212 C C . LYS A 1 279 ? 3.135 -7.491 28.314 1.00 93.62 279 LYS A C 1
ATOM 2214 O O . LYS A 1 279 ? 2.797 -8.641 28.581 1.00 93.62 279 LYS A O 1
ATOM 2219 N N . LEU A 1 280 ? 3.673 -7.155 27.143 1.00 92.19 280 LEU A N 1
ATOM 2220 C CA . LEU A 1 280 ? 3.893 -8.125 26.069 1.00 92.19 280 LEU A CA 1
ATOM 2221 C C . LEU A 1 280 ? 5.272 -8.791 26.158 1.00 92.19 280 LEU A C 1
ATOM 2223 O O . LEU A 1 280 ? 6.269 -8.144 26.474 1.00 92.19 280 LEU A O 1
ATOM 2227 N N . SER A 1 281 ? 5.326 -10.081 25.823 1.00 92.81 281 SER A N 1
ATOM 2228 C CA . SER A 1 281 ? 6.569 -10.840 25.605 1.00 92.81 281 SER A CA 1
ATOM 2229 C C . SER A 1 281 ? 6.969 -10.935 24.127 1.00 92.81 281 SER A C 1
ATOM 2231 O O . SER A 1 281 ? 8.039 -11.447 23.815 1.00 92.81 281 SER A O 1
ATOM 2233 N N . GLU A 1 282 ? 6.104 -10.468 23.226 1.00 92.50 282 GLU A N 1
ATOM 2234 C CA . GLU A 1 282 ? 6.254 -10.497 21.767 1.00 92.50 282 GLU A CA 1
ATOM 2235 C C . GLU A 1 282 ? 5.773 -9.163 21.169 1.00 92.50 282 GLU A C 1
ATOM 2237 O O . GLU A 1 282 ? 5.230 -8.315 21.880 1.00 92.50 282 GLU A O 1
ATOM 2242 N N . LEU A 1 283 ? 5.979 -8.953 19.864 1.00 93.88 283 LEU A N 1
ATOM 2243 C CA . LEU A 1 283 ? 5.515 -7.738 19.190 1.00 93.88 283 LEU A CA 1
ATOM 2244 C C . LEU A 1 283 ? 3.979 -7.704 19.131 1.00 93.88 283 LEU A C 1
ATOM 2246 O O . LEU A 1 283 ? 3.352 -8.707 18.788 1.00 93.88 283 LEU A O 1
ATOM 2250 N N . SER A 1 284 ? 3.374 -6.541 19.387 1.00 94.75 284 SER A N 1
ATOM 2251 C CA . SER A 1 284 ? 1.915 -6.343 19.324 1.00 94.75 284 SER A CA 1
ATOM 2252 C C . SER A 1 284 ? 1.345 -6.649 17.935 1.00 94.75 284 SER A C 1
ATOM 2254 O O . SER A 1 284 ? 0.283 -7.249 17.800 1.00 94.75 284 SER A O 1
ATOM 2256 N N . VAL A 1 285 ? 2.088 -6.259 16.902 1.00 96.00 285 VAL A N 1
ATOM 2257 C CA . VAL A 1 285 ? 1.874 -6.584 15.491 1.00 96.00 285 VAL A CA 1
ATOM 2258 C C . VAL A 1 285 ? 3.247 -6.880 14.899 1.00 96.00 285 VAL A C 1
ATOM 2260 O O . VAL A 1 285 ? 4.153 -6.074 15.077 1.00 96.00 285 VAL A O 1
ATOM 2263 N N . PHE A 1 286 ? 3.438 -8.015 14.224 1.00 94.81 286 PHE A N 1
ATOM 2264 C CA . PHE A 1 286 ? 4.761 -8.381 13.690 1.00 94.81 286 PHE A CA 1
ATOM 2265 C C . PHE A 1 286 ? 5.214 -7.485 12.524 1.00 94.81 286 PHE A C 1
ATOM 2267 O O . PHE A 1 286 ? 6.410 -7.268 12.345 1.00 94.81 286 PHE A O 1
ATOM 2274 N N . ASN A 1 287 ? 4.261 -6.966 11.743 1.00 93.56 287 ASN A N 1
ATOM 2275 C CA . ASN A 1 287 ? 4.502 -6.114 10.585 1.00 93.56 287 ASN A CA 1
ATOM 2276 C C . ASN A 1 287 ? 3.524 -4.923 10.579 1.00 93.56 287 ASN A C 1
ATOM 2278 O O . ASN A 1 287 ? 2.333 -5.120 10.330 1.00 93.56 287 ASN A O 1
ATOM 2282 N N . PRO A 1 288 ? 3.994 -3.694 10.852 1.00 93.81 288 PRO A N 1
ATOM 2283 C CA . PRO A 1 288 ? 3.156 -2.499 10.891 1.00 93.81 288 PRO A CA 1
ATOM 2284 C C . PRO A 1 288 ? 3.035 -1.798 9.522 1.00 93.81 288 PRO A C 1
ATOM 2286 O O . PRO A 1 288 ? 2.500 -0.694 9.465 1.00 93.81 288 PRO A O 1
ATOM 2289 N N . ALA A 1 289 ? 3.569 -2.376 8.438 1.00 93.75 289 ALA A N 1
ATOM 2290 C CA . ALA A 1 289 ? 3.372 -1.889 7.073 1.00 93.75 289 ALA A CA 1
ATOM 2291 C C . ALA A 1 289 ? 2.034 -2.421 6.549 1.00 93.75 289 ALA A C 1
ATOM 2293 O O . ALA A 1 289 ? 1.942 -3.545 6.053 1.00 93.75 289 ALA A O 1
ATOM 2294 N N . LEU A 1 290 ? 0.978 -1.637 6.743 1.00 96.19 290 LEU A N 1
ATOM 2295 C CA . LEU A 1 290 ? -0.397 -2.106 6.603 1.00 96.19 290 LEU A CA 1
ATOM 2296 C C . LEU A 1 290 ? -1.162 -1.231 5.607 1.00 96.19 290 LEU A C 1
ATOM 2298 O O . LEU A 1 290 ? -1.005 -0.010 5.631 1.00 96.19 290 LEU A O 1
ATOM 2302 N N . PRO A 1 291 ? -2.000 -1.822 4.742 1.00 97.31 291 PRO A N 1
ATOM 2303 C CA . PRO A 1 291 ? -2.822 -1.059 3.822 1.00 97.31 291 PRO A CA 1
ATOM 2304 C C . PRO A 1 291 ? -4.031 -0.474 4.561 1.00 97.31 291 PRO A C 1
ATOM 2306 O O . PRO A 1 291 ? -4.454 -0.992 5.601 1.00 97.31 291 PRO A O 1
ATOM 2309 N N . ALA A 1 292 ? -4.646 0.562 3.988 1.00 98.25 292 ALA A N 1
ATOM 2310 C CA . ALA A 1 292 ? -6.009 0.913 4.371 1.00 98.25 292 ALA A CA 1
ATOM 2311 C C . ALA A 1 292 ? -6.940 -0.164 3.813 1.00 98.25 292 ALA A C 1
ATOM 2313 O O . ALA A 1 292 ? -6.891 -0.462 2.616 1.00 98.25 292 ALA A O 1
ATOM 2314 N N . ALA A 1 293 ? -7.786 -0.740 4.662 1.00 98.38 293 ALA A N 1
ATOM 2315 C CA . ALA A 1 293 ? -8.653 -1.837 4.264 1.00 98.38 293 ALA A CA 1
ATOM 2316 C C . ALA A 1 293 ? -10.063 -1.721 4.850 1.00 98.38 293 ALA A C 1
ATOM 2318 O O . ALA A 1 293 ? -10.282 -1.227 5.959 1.00 98.38 293 ALA A O 1
ATOM 2319 N N . PHE A 1 294 ? -11.021 -2.227 4.080 1.00 98.62 294 PHE A N 1
ATOM 2320 C CA . PHE A 1 294 ? -12.416 -2.435 4.436 1.00 98.62 294 PHE A CA 1
ATOM 2321 C C . PHE A 1 294 ? -12.770 -3.879 4.094 1.00 98.62 294 PHE A C 1
ATOM 2323 O O . PHE A 1 294 ? -12.399 -4.365 3.030 1.00 98.62 294 PHE A O 1
ATOM 2330 N N . ARG A 1 295 ? -13.504 -4.575 4.957 1.00 98.62 295 ARG A N 1
ATOM 2331 C CA . ARG A 1 295 ? -13.931 -5.955 4.720 1.00 98.62 295 ARG A CA 1
ATOM 2332 C C . ARG A 1 295 ? -15.363 -6.171 5.169 1.00 98.62 295 ARG A C 1
ATOM 2334 O O . ARG A 1 295 ? -15.780 -5.669 6.210 1.00 98.62 295 ARG A O 1
ATOM 2341 N N . CYS A 1 296 ? -16.114 -6.934 4.387 1.00 98.50 296 CYS A N 1
ATOM 2342 C CA . CYS A 1 296 ? -17.467 -7.371 4.698 1.00 98.50 296 CYS A CA 1
ATOM 2343 C C . CYS A 1 296 ? -17.571 -8.880 4.468 1.00 98.50 296 CYS A C 1
ATOM 2345 O O . CYS A 1 296 ? -17.230 -9.356 3.389 1.00 98.50 296 CYS A O 1
ATOM 2347 N N . LYS A 1 297 ? -18.102 -9.614 5.450 1.00 98.38 297 LYS A N 1
ATOM 2348 C CA . LYS A 1 297 ? -18.342 -11.059 5.352 1.00 98.38 297 LYS A CA 1
ATOM 2349 C C . LYS A 1 297 ? -19.797 -11.415 5.627 1.00 98.38 297 LYS A C 1
ATOM 2351 O O . LYS A 1 297 ? -20.329 -11.039 6.673 1.00 98.38 297 LYS A O 1
ATOM 2356 N N . ASN A 1 298 ? -20.405 -12.175 4.723 1.00 98.19 298 ASN A N 1
ATOM 2357 C CA . ASN A 1 298 ? -21.778 -12.654 4.826 1.00 98.19 298 ASN A CA 1
ATOM 2358 C C . ASN A 1 298 ? -21.852 -13.894 5.733 1.00 98.19 298 ASN A C 1
ATOM 2360 O O . ASN A 1 298 ? -21.261 -14.929 5.422 1.00 98.19 298 ASN A O 1
ATOM 2364 N N . LEU A 1 299 ? -22.593 -13.810 6.841 1.00 97.88 299 LEU A N 1
ATOM 2365 C CA . LEU A 1 299 ? -22.887 -14.942 7.737 1.00 97.88 299 LEU A CA 1
ATOM 2366 C C . LEU A 1 299 ? -24.388 -15.293 7.760 1.00 97.88 299 LEU A C 1
ATOM 2368 O O . LEU A 1 299 ? -24.850 -15.993 8.659 1.00 97.88 299 LEU A O 1
ATOM 2372 N N . GLY A 1 300 ? -25.151 -14.793 6.791 1.00 96.50 300 GLY A N 1
ATOM 2373 C CA . GLY A 1 300 ? -26.605 -14.919 6.700 1.00 96.50 300 GLY A CA 1
ATOM 2374 C C . GLY A 1 300 ? -27.258 -13.678 6.092 1.00 96.50 300 GLY A C 1
ATOM 2375 O O . GLY A 1 300 ? -28.285 -13.802 5.434 1.00 96.50 300 GLY A O 1
ATOM 2376 N N . ASP A 1 301 ? -26.630 -12.512 6.255 1.00 96.56 301 ASP A N 1
ATOM 2377 C CA . ASP A 1 301 ? -27.016 -11.243 5.638 1.00 96.56 301 ASP A CA 1
ATOM 2378 C C . ASP A 1 301 ? -25.845 -10.647 4.850 1.00 96.56 301 ASP A C 1
ATOM 2380 O O . ASP A 1 301 ? -24.689 -10.971 5.108 1.00 96.56 301 ASP A O 1
ATOM 2384 N N . ASN A 1 302 ? -26.133 -9.715 3.938 1.00 95.81 302 ASN A N 1
ATOM 2385 C CA . ASN A 1 302 ? -25.126 -8.956 3.191 1.00 95.81 302 ASN A CA 1
ATOM 2386 C C . ASN A 1 302 ? -24.775 -7.642 3.938 1.00 95.81 302 ASN A C 1
ATOM 2388 O O . ASN A 1 302 ? -25.424 -6.612 3.685 1.00 95.81 302 ASN A O 1
ATOM 2392 N N . PRO A 1 303 ? -23.818 -7.640 4.899 1.00 96.75 303 PRO A N 1
ATOM 2393 C CA . PRO A 1 303 ? -23.427 -6.437 5.620 1.00 96.75 303 PRO A CA 1
ATOM 2394 C C . PRO A 1 303 ? -22.827 -5.400 4.678 1.00 96.75 303 PRO A C 1
ATOM 2396 O O . PRO A 1 303 ? -22.196 -5.721 3.673 1.00 96.75 303 PRO A O 1
ATOM 2399 N N . LYS A 1 304 ? -22.999 -4.129 5.044 1.00 97.00 304 LYS A N 1
ATOM 2400 C CA . LYS A 1 304 ? -22.486 -2.998 4.272 1.00 97.00 304 LYS A CA 1
ATOM 2401 C C . LYS A 1 304 ? -21.654 -2.067 5.136 1.00 97.00 304 LYS A C 1
ATOM 2403 O O . LYS A 1 304 ? -22.000 -1.840 6.297 1.00 97.00 304 LYS A O 1
ATOM 2408 N N . ILE A 1 305 ? -20.620 -1.494 4.534 1.00 98.31 305 ILE A N 1
ATOM 2409 C CA . ILE A 1 305 ? -19.888 -0.331 5.040 1.00 98.31 305 ILE A CA 1
ATOM 2410 C C . ILE A 1 305 ? -20.117 0.800 4.044 1.00 98.31 305 ILE A C 1
ATOM 2412 O O . ILE A 1 305 ? -20.034 0.590 2.829 1.00 98.31 305 ILE A O 1
ATOM 2416 N N . LYS A 1 306 ? -20.411 1.997 4.553 1.00 98.31 306 LYS A N 1
ATOM 2417 C CA . LYS A 1 306 ? -20.356 3.215 3.750 1.00 98.31 306 LYS A CA 1
ATOM 2418 C C . LYS A 1 306 ? -19.262 4.126 4.275 1.00 98.31 306 LYS A C 1
ATOM 2420 O O . LYS A 1 306 ? -19.302 4.424 5.461 1.00 98.31 306 LYS A O 1
ATOM 2425 N N . ALA A 1 307 ? -18.333 4.571 3.436 1.00 97.81 307 ALA A N 1
ATOM 2426 C CA . ALA A 1 307 ? -17.219 5.418 3.872 1.00 97.81 307 ALA A CA 1
ATOM 2427 C C . ALA A 1 307 ? -17.052 6.661 2.990 1.00 97.81 307 ALA A C 1
ATOM 2429 O O . ALA A 1 307 ? -17.241 6.587 1.778 1.00 97.81 307 ALA A O 1
ATOM 2430 N N . GLY A 1 308 ? -16.731 7.806 3.591 1.00 95.75 308 GLY A N 1
ATOM 2431 C CA . GLY A 1 308 ? -16.520 9.061 2.864 1.00 95.75 308 GLY A CA 1
ATOM 2432 C C . GLY A 1 308 ? -15.089 9.193 2.347 1.00 95.75 308 GLY A C 1
ATOM 2433 O O . GLY A 1 308 ? -14.857 9.334 1.146 1.00 95.75 308 GLY A O 1
ATOM 2434 N N . CYS A 1 309 ? -14.130 9.113 3.262 1.00 94.25 309 CYS A N 1
ATOM 2435 C CA . CYS A 1 309 ? -12.701 9.211 2.987 1.00 94.25 309 CYS A CA 1
ATOM 2436 C C . CYS A 1 309 ? -11.901 8.387 3.994 1.00 94.25 309 CYS A C 1
ATOM 2438 O O . CYS A 1 309 ? -12.401 8.063 5.074 1.00 94.25 309 CYS A O 1
ATOM 2440 N N . VAL A 1 310 ? -10.658 8.092 3.629 1.00 97.38 310 VAL A N 1
ATOM 2441 C CA . VAL A 1 310 ? -9.670 7.447 4.492 1.00 97.38 310 VAL A CA 1
ATOM 2442 C C . VAL A 1 310 ? -8.317 8.125 4.323 1.00 97.38 310 VAL A C 1
ATOM 2444 O O . VAL A 1 310 ? -7.975 8.545 3.218 1.00 97.38 310 VAL A O 1
ATOM 2447 N N . ASP A 1 311 ? -7.559 8.223 5.404 1.00 96.81 311 ASP A N 1
ATOM 2448 C CA . ASP A 1 311 ? -6.199 8.746 5.426 1.00 96.81 311 ASP A CA 1
ATOM 2449 C C . ASP A 1 311 ? -5.316 7.893 6.342 1.00 96.81 311 ASP A C 1
ATOM 2451 O O . ASP A 1 311 ? -5.770 7.385 7.371 1.00 96.81 311 ASP A O 1
ATOM 2455 N N . ILE A 1 312 ? -4.064 7.721 5.931 1.00 96.12 312 ILE A N 1
ATOM 2456 C CA . ILE A 1 312 ? -2.984 7.174 6.737 1.00 96.12 312 ILE A CA 1
ATOM 2457 C C . ILE A 1 312 ? -1.902 8.241 6.813 1.00 96.12 312 ILE A C 1
ATOM 2459 O O . ILE A 1 312 ? -1.314 8.599 5.790 1.00 96.12 312 ILE A O 1
ATOM 2463 N N . SER A 1 313 ? -1.598 8.691 8.022 1.00 94.19 313 SER A N 1
ATOM 2464 C CA . SER A 1 313 ? -0.638 9.760 8.274 1.00 94.19 313 SER A CA 1
ATOM 2465 C C . SER A 1 313 ? 0.482 9.326 9.215 1.00 94.19 313 SER A C 1
ATOM 2467 O O . SER A 1 313 ? 0.289 8.520 10.128 1.00 94.19 313 SER A O 1
ATOM 2469 N N . SER A 1 314 ? 1.670 9.887 8.991 1.00 91.31 314 SER A N 1
ATOM 2470 C CA . SER A 1 314 ? 2.799 9.818 9.919 1.00 91.31 314 SER A CA 1
ATOM 2471 C C . SER A 1 314 ? 2.956 11.148 10.638 1.00 91.31 314 SER A C 1
ATOM 2473 O O . SER A 1 314 ? 2.993 12.216 10.026 1.00 91.31 314 SER A O 1
ATOM 2475 N N . GLU A 1 315 ? 3.096 11.071 11.948 1.00 87.31 315 GLU A N 1
ATOM 2476 C CA . GLU A 1 315 ? 3.216 12.219 12.834 1.00 87.31 315 GLU A CA 1
ATOM 2477 C C . GLU A 1 315 ? 4.647 12.769 12.826 1.00 87.31 315 GLU A C 1
ATOM 2479 O O . GLU A 1 315 ? 5.542 12.140 13.389 1.00 87.31 315 GLU A O 1
ATOM 2484 N N . GLY A 1 316 ? 4.899 13.916 12.178 1.00 76.12 316 GLY A N 1
ATOM 2485 C CA . GLY A 1 316 ? 6.257 14.477 12.040 1.00 76.12 316 GLY A CA 1
ATOM 2486 C C . GLY A 1 316 ? 7.198 13.607 11.191 1.00 76.12 316 GLY A C 1
ATOM 2487 O O . GLY A 1 316 ? 8.426 13.661 11.324 1.00 76.12 316 GLY A O 1
ATOM 2488 N N . GLY A 1 317 ? 6.606 12.746 10.367 1.00 70.00 317 GLY A N 1
ATOM 2489 C CA . GLY A 1 317 ? 7.274 11.816 9.476 1.00 70.00 317 GLY A CA 1
ATOM 2490 C C . GLY A 1 317 ? 7.503 12.375 8.075 1.00 70.00 317 GLY A C 1
ATOM 2491 O O . GLY A 1 317 ? 6.628 13.041 7.533 1.00 70.00 317 GLY A O 1
ATOM 2492 N N . GLY A 1 318 ? 8.664 12.102 7.473 1.00 65.50 318 GLY A N 1
ATOM 2493 C CA . GLY A 1 318 ? 9.055 12.601 6.143 1.00 65.50 318 GLY A CA 1
ATOM 2494 C C . GLY A 1 318 ? 9.488 11.490 5.180 1.00 65.50 318 GLY A C 1
ATOM 2495 O O . GLY A 1 318 ? 9.693 10.356 5.607 1.00 65.50 318 GLY A O 1
ATOM 2496 N N . ASP A 1 319 ? 9.652 11.817 3.890 1.00 62.53 319 ASP A N 1
ATOM 2497 C CA . ASP A 1 319 ? 9.929 10.844 2.805 1.00 62.53 319 ASP A CA 1
ATOM 2498 C C . ASP A 1 319 ? 11.412 10.462 2.672 1.00 62.53 319 ASP A C 1
ATOM 2500 O O . ASP A 1 319 ? 11.781 9.735 1.747 1.00 62.53 319 ASP A O 1
ATOM 2504 N N . GLU A 1 320 ? 12.267 10.961 3.564 1.00 59.12 320 GLU A N 1
ATOM 2505 C CA . GLU A 1 320 ? 13.700 11.103 3.279 1.00 59.12 320 GLU A CA 1
ATOM 2506 C C . GLU A 1 320 ? 14.610 10.149 4.063 1.00 59.12 320 GLU A C 1
ATOM 2508 O O . GLU A 1 320 ? 15.765 9.980 3.692 1.00 59.12 320 GLU A O 1
ATOM 2513 N N . ASN A 1 321 ? 14.117 9.472 5.107 1.00 59.88 321 ASN A N 1
ATOM 2514 C CA . ASN A 1 321 ? 14.964 8.636 5.963 1.00 59.88 321 ASN A CA 1
ATOM 2515 C C . ASN A 1 321 ? 14.549 7.163 5.918 1.00 59.88 321 ASN A C 1
ATOM 2517 O O . ASN A 1 321 ? 13.390 6.835 6.156 1.00 59.88 321 ASN A O 1
ATOM 2521 N N . GLY A 1 322 ? 15.521 6.281 5.664 1.00 66.62 322 GLY A N 1
ATOM 2522 C CA . GLY A 1 322 ? 15.358 4.825 5.745 1.00 66.62 322 GLY A CA 1
ATOM 2523 C C . GLY A 1 322 ? 15.159 4.097 4.414 1.00 66.62 322 GLY A C 1
ATOM 2524 O O . GLY A 1 322 ? 15.054 2.880 4.427 1.00 66.62 322 GLY A O 1
ATOM 2525 N N . LYS A 1 323 ? 15.141 4.788 3.268 1.00 81.25 323 LYS A N 1
ATOM 2526 C CA . LYS A 1 323 ? 15.095 4.113 1.960 1.00 81.25 323 LYS A CA 1
ATOM 2527 C C . LYS A 1 323 ? 16.464 3.547 1.583 1.00 81.25 323 LYS A C 1
ATOM 2529 O O . LYS A 1 323 ? 17.481 4.193 1.838 1.00 81.25 323 LYS A O 1
ATOM 2534 N N . VAL A 1 324 ? 16.490 2.387 0.931 1.00 86.75 324 VAL A N 1
ATOM 2535 C CA . VAL A 1 324 ? 17.712 1.839 0.318 1.00 86.75 324 VAL A CA 1
ATOM 2536 C C . VAL A 1 324 ? 17.637 2.000 -1.190 1.00 86.75 324 VAL A C 1
ATOM 2538 O O . VAL A 1 324 ? 16.650 1.633 -1.820 1.00 86.75 324 VAL A O 1
ATOM 2541 N N . HIS A 1 325 ? 18.689 2.587 -1.753 1.00 91.94 325 HIS A N 1
ATOM 2542 C CA . HIS A 1 325 ? 18.836 2.748 -3.191 1.00 91.94 325 HIS A CA 1
ATOM 2543 C C . HIS A 1 325 ? 19.151 1.402 -3.849 1.00 91.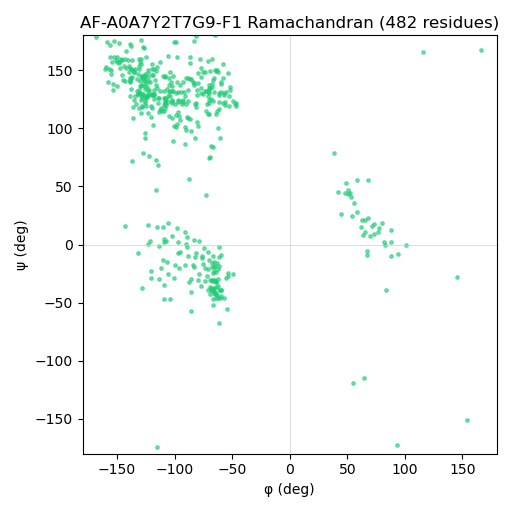94 325 HIS A C 1
ATOM 2545 O O . HIS A 1 325 ? 20.074 0.702 -3.427 1.00 91.94 325 HIS A O 1
ATOM 2551 N N . GLY A 1 326 ? 18.437 1.092 -4.924 1.00 92.75 326 GLY A N 1
ATOM 2552 C CA . GLY A 1 326 ? 18.722 -0.013 -5.827 1.00 92.75 326 GLY A CA 1
ATOM 2553 C C . GLY A 1 326 ? 18.722 0.455 -7.278 1.00 92.75 326 GLY A C 1
ATOM 2554 O O . GLY A 1 326 ? 18.144 1.487 -7.611 1.00 92.75 326 GLY A O 1
ATOM 2555 N N . SER A 1 327 ? 19.404 -0.302 -8.133 1.00 94.69 327 SER A N 1
ATOM 2556 C CA . SER A 1 327 ? 19.495 -0.036 -9.567 1.00 94.69 327 SER A CA 1
ATOM 2557 C C . SER A 1 327 ? 19.531 -1.350 -10.330 1.00 94.69 327 SER A C 1
ATOM 2559 O O . SER A 1 327 ? 20.164 -2.309 -9.879 1.00 94.69 327 SER A O 1
ATOM 2561 N N . VAL A 1 328 ? 18.858 -1.393 -11.476 1.00 95.56 328 VAL A N 1
ATOM 2562 C CA . VAL A 1 328 ? 18.945 -2.493 -12.441 1.00 95.56 328 VAL A CA 1
ATOM 2563 C C . VAL A 1 328 ? 19.308 -1.939 -13.811 1.00 95.56 328 VAL A C 1
ATOM 2565 O O . VAL A 1 328 ? 18.727 -0.954 -14.267 1.00 95.56 328 VAL A O 1
ATOM 2568 N N . SER A 1 329 ? 20.270 -2.577 -14.469 1.00 95.31 329 SER A N 1
ATOM 2569 C CA . SER A 1 329 ? 20.754 -2.214 -15.800 1.00 95.31 329 SER A CA 1
ATOM 2570 C C . SER A 1 329 ? 21.212 -3.459 -16.561 1.00 95.31 329 SER A C 1
ATOM 2572 O O . SER A 1 329 ? 21.265 -4.549 -15.992 1.00 95.31 329 SER A O 1
ATOM 2574 N N . ILE A 1 330 ? 21.552 -3.296 -17.842 1.00 95.06 330 ILE A N 1
ATOM 2575 C CA . ILE A 1 330 ? 22.231 -4.340 -18.619 1.00 95.06 330 ILE A CA 1
ATOM 2576 C C . ILE A 1 330 ? 23.605 -4.616 -18.000 1.00 95.06 330 ILE A C 1
ATOM 2578 O O . ILE A 1 330 ? 24.492 -3.760 -18.025 1.00 95.06 330 ILE A O 1
ATOM 2582 N N . SER A 1 331 ? 23.796 -5.825 -17.480 1.00 92.06 331 SER A N 1
ATOM 2583 C CA . SER A 1 331 ? 25.000 -6.218 -16.746 1.00 92.06 331 SER A CA 1
ATOM 2584 C C . SER A 1 331 ? 26.123 -6.752 -17.650 1.00 92.06 331 SER A C 1
ATOM 2586 O O . SER A 1 331 ? 26.624 -7.861 -17.468 1.00 92.06 331 SER A O 1
ATOM 2588 N N . ASN A 1 332 ? 26.547 -5.945 -18.627 1.00 91.50 332 ASN A N 1
ATOM 2589 C CA . ASN A 1 332 ? 27.769 -6.164 -19.413 1.00 91.50 332 ASN A CA 1
ATOM 2590 C C . ASN A 1 332 ? 28.673 -4.918 -19.399 1.00 91.50 332 ASN A C 1
ATOM 2592 O O . ASN A 1 332 ? 28.268 -3.849 -18.946 1.00 91.50 332 ASN A O 1
ATOM 2596 N N . GLU A 1 333 ? 29.907 -5.032 -19.894 1.00 91.38 333 GLU A N 1
ATOM 2597 C CA . GLU A 1 333 ? 30.906 -3.954 -19.823 1.00 91.38 333 GLU A CA 1
ATOM 2598 C C . GLU A 1 333 ? 30.540 -2.706 -20.640 1.00 91.38 333 GLU A C 1
ATOM 2600 O O . GLU A 1 333 ? 31.107 -1.637 -20.410 1.00 91.38 333 GLU A O 1
ATOM 2605 N N . VAL A 1 334 ? 29.624 -2.833 -21.603 1.00 91.12 334 VAL A N 1
ATOM 2606 C CA . VAL A 1 334 ? 29.209 -1.738 -22.492 1.00 91.12 334 VAL A CA 1
ATOM 2607 C C . VAL A 1 334 ? 27.890 -1.102 -22.028 1.00 91.12 334 VAL A C 1
ATOM 2609 O O . VAL A 1 334 ? 27.578 0.015 -22.429 1.00 91.12 334 VAL A O 1
ATOM 2612 N N . GLY A 1 335 ? 27.119 -1.785 -21.177 1.00 93.25 335 GLY A N 1
ATOM 2613 C CA . GLY A 1 335 ? 25.804 -1.348 -20.707 1.00 93.25 335 GLY A CA 1
ATOM 2614 C C . GLY A 1 335 ? 24.723 -1.329 -21.794 1.00 93.25 335 GLY A C 1
ATOM 2615 O O . GLY A 1 335 ? 23.751 -0.585 -21.666 1.00 93.25 335 GLY A O 1
ATOM 2616 N N . GLN A 1 336 ? 24.887 -2.103 -22.874 1.00 94.69 336 GLN A N 1
ATOM 2617 C CA . GLN A 1 336 ? 23.950 -2.124 -24.004 1.00 94.69 336 GLN A CA 1
ATOM 2618 C C . GLN A 1 336 ? 23.831 -3.501 -24.664 1.00 94.69 336 GLN A C 1
ATOM 2620 O O . GLN A 1 336 ? 24.736 -4.331 -24.567 1.00 94.69 336 GLN A O 1
ATOM 2625 N N . VAL A 1 337 ? 22.730 -3.709 -25.383 1.00 95.25 337 VAL A N 1
ATOM 2626 C CA . VAL A 1 337 ? 22.425 -4.923 -26.153 1.00 95.25 337 VAL A CA 1
ATOM 2627 C C . VAL A 1 337 ? 21.888 -4.577 -27.536 1.00 95.25 337 VAL A C 1
ATOM 2629 O O . VAL A 1 337 ? 21.223 -3.556 -27.720 1.00 95.25 337 VAL A O 1
ATOM 2632 N N . ALA A 1 338 ? 22.170 -5.438 -28.514 1.00 95.50 338 ALA A N 1
ATOM 2633 C CA . ALA A 1 338 ? 21.639 -5.304 -29.864 1.00 95.50 338 ALA A CA 1
ATOM 2634 C C . ALA A 1 338 ? 20.202 -5.838 -29.921 1.00 95.50 338 ALA A C 1
ATOM 2636 O O . ALA A 1 338 ? 19.942 -6.976 -29.539 1.00 95.50 338 ALA A O 1
ATOM 2637 N N . ILE A 1 339 ? 19.275 -5.041 -30.447 1.00 96.44 339 ILE A N 1
ATOM 2638 C CA . ILE A 1 339 ? 17.861 -5.412 -30.579 1.00 96.44 339 ILE A CA 1
ATOM 2639 C C . ILE A 1 339 ? 17.348 -5.184 -32.001 1.00 96.44 339 ILE A C 1
ATOM 2641 O O . ILE A 1 339 ? 17.898 -4.384 -32.756 1.00 96.44 339 ILE A O 1
ATOM 2645 N N . SER A 1 340 ? 16.251 -5.855 -32.360 1.00 96.94 340 SER A N 1
ATOM 2646 C CA . SER A 1 340 ? 15.474 -5.576 -33.576 1.00 96.94 340 SER A CA 1
ATOM 2647 C C . SER A 1 340 ? 13.980 -5.772 -33.329 1.00 96.94 340 SER A C 1
ATOM 2649 O O . SER A 1 340 ? 13.588 -6.553 -32.465 1.00 96.94 340 SER A O 1
ATOM 2651 N N . GLY A 1 341 ? 13.139 -5.082 -34.099 1.00 97.38 341 GLY A N 1
ATOM 2652 C CA . GLY A 1 341 ? 11.689 -5.082 -33.922 1.00 97.38 341 GLY A CA 1
ATOM 2653 C C . GLY A 1 341 ? 11.186 -3.944 -33.033 1.00 97.38 341 GLY A C 1
ATOM 2654 O O . GLY A 1 341 ? 11.923 -3.027 -32.675 1.00 97.38 341 GLY A O 1
ATOM 2655 N N . PHE A 1 342 ? 9.891 -3.981 -32.716 1.00 97.94 342 PHE A N 1
ATOM 2656 C CA . PHE A 1 342 ? 9.203 -2.957 -31.927 1.00 97.94 342 PHE A CA 1
ATOM 2657 C C . PHE A 1 342 ? 8.928 -3.449 -30.506 1.00 97.94 342 PHE A C 1
ATOM 2659 O O . PHE A 1 342 ? 8.541 -4.599 -30.323 1.00 97.94 342 PHE A O 1
ATOM 2666 N N . ASN A 1 343 ? 9.035 -2.549 -29.521 1.00 97.44 343 ASN A N 1
ATOM 2667 C CA . ASN A 1 343 ? 8.764 -2.826 -28.101 1.00 97.44 343 ASN A CA 1
ATOM 2668 C C . ASN A 1 343 ? 9.541 -4.027 -27.537 1.00 97.44 343 ASN A C 1
ATOM 2670 O O . ASN A 1 343 ? 8.988 -4.809 -26.764 1.00 97.44 343 ASN A O 1
ATOM 2674 N N . VAL A 1 344 ? 10.813 -4.169 -27.906 1.00 98.00 344 VAL A N 1
ATOM 2675 C CA . VAL A 1 344 ? 11.663 -5.229 -27.357 1.00 98.00 344 VAL A CA 1
ATOM 2676 C C . VAL A 1 344 ? 11.871 -4.948 -25.866 1.00 98.00 344 VAL A C 1
ATOM 2678 O O . VAL A 1 344 ? 12.289 -3.831 -25.539 1.00 98.00 344 VAL A O 1
ATOM 2681 N N . PRO A 1 345 ? 11.541 -5.881 -24.953 1.00 97.75 345 PRO A N 1
ATOM 2682 C CA . PRO A 1 345 ? 11.805 -5.685 -23.533 1.00 97.75 345 PRO A CA 1
ATOM 2683 C C . PRO A 1 345 ? 13.319 -5.640 -23.323 1.00 97.75 345 PRO A C 1
ATOM 2685 O O . PRO A 1 345 ? 14.029 -6.484 -23.847 1.00 97.75 345 PRO A O 1
ATOM 2688 N N . ILE A 1 346 ? 13.810 -4.646 -22.588 1.00 97.56 346 ILE A N 1
ATOM 2689 C CA . ILE A 1 346 ? 15.237 -4.483 -22.264 1.00 97.56 346 ILE A CA 1
ATOM 2690 C C . ILE A 1 346 ? 15.482 -4.906 -20.825 1.00 97.56 346 ILE A C 1
ATOM 2692 O O . ILE A 1 346 ? 16.393 -5.677 -20.545 1.00 97.56 346 ILE A O 1
ATOM 2696 N N . ILE A 1 347 ? 14.626 -4.430 -19.921 1.00 97.12 347 ILE A N 1
ATOM 2697 C CA . ILE A 1 347 ? 14.596 -4.816 -18.513 1.00 97.12 347 ILE A CA 1
ATOM 2698 C C . ILE A 1 347 ? 13.134 -4.986 -18.111 1.00 97.12 347 ILE A C 1
ATOM 2700 O O . ILE A 1 347 ? 12.274 -4.213 -18.539 1.00 97.12 347 ILE A O 1
ATOM 2704 N N . ALA A 1 348 ? 12.852 -5.967 -17.262 1.00 97.62 348 ALA A N 1
ATOM 2705 C CA . ALA A 1 348 ? 11.624 -6.003 -16.484 1.00 97.62 348 ALA A CA 1
ATOM 2706 C C . ALA A 1 348 ? 11.952 -6.220 -15.006 1.00 97.62 348 ALA A C 1
ATOM 2708 O O . ALA A 1 348 ? 12.875 -6.957 -14.671 1.00 97.62 348 ALA A O 1
ATOM 2709 N N . ILE A 1 349 ? 11.194 -5.570 -14.130 1.00 97.81 349 ILE A N 1
ATOM 2710 C CA . ILE A 1 349 ? 11.308 -5.681 -12.674 1.00 97.81 349 ILE A CA 1
ATOM 2711 C C . ILE A 1 349 ? 9.924 -5.953 -12.100 1.00 97.81 349 ILE A C 1
ATOM 2713 O O . ILE A 1 349 ? 8.951 -5.324 -12.513 1.00 97.81 349 ILE A O 1
ATOM 2717 N N . LYS A 1 350 ? 9.812 -6.884 -11.157 1.00 97.19 350 LYS A N 1
ATOM 2718 C CA . LYS A 1 350 ? 8.546 -7.213 -10.496 1.00 97.19 350 LYS A CA 1
ATOM 2719 C C . LYS A 1 350 ? 8.707 -7.269 -8.986 1.00 97.19 350 LYS A C 1
ATOM 2721 O O . LYS A 1 350 ? 9.747 -7.683 -8.484 1.00 97.19 350 LYS A O 1
ATOM 2726 N N . SER A 1 351 ? 7.658 -6.872 -8.275 1.00 96.94 351 SER A N 1
ATOM 2727 C CA . SER A 1 351 ? 7.552 -7.019 -6.825 1.00 96.94 351 SER A CA 1
ATOM 2728 C C . SER A 1 351 ? 6.752 -8.260 -6.490 1.00 96.94 351 SER A C 1
ATOM 2730 O O . SER A 1 351 ? 5.608 -8.419 -6.917 1.00 96.94 351 SER A O 1
ATOM 2732 N N . MET A 1 352 ? 7.356 -9.165 -5.730 1.00 96.31 352 MET A N 1
ATOM 2733 C CA . MET A 1 352 ? 6.751 -10.453 -5.418 1.00 96.31 352 MET A CA 1
ATOM 2734 C C . MET A 1 352 ? 5.515 -10.261 -4.538 1.00 96.31 352 MET A C 1
ATOM 2736 O O . MET A 1 352 ? 5.504 -9.424 -3.641 1.00 96.31 352 MET A O 1
ATOM 2740 N N . ASN A 1 353 ? 4.460 -11.049 -4.762 1.00 93.62 353 ASN A N 1
ATOM 2741 C CA . ASN A 1 353 ? 3.252 -10.991 -3.925 1.00 93.62 353 ASN A CA 1
ATOM 2742 C C . ASN A 1 353 ? 3.511 -11.481 -2.495 1.00 93.62 353 ASN A C 1
ATOM 2744 O O . ASN A 1 353 ? 2.844 -11.056 -1.552 1.00 93.62 353 ASN A O 1
ATOM 2748 N N . GLN A 1 354 ? 4.453 -12.410 -2.337 1.00 93.44 354 GLN A N 1
ATOM 2749 C CA . GLN A 1 354 ? 4.760 -13.050 -1.068 1.00 93.44 354 GLN A CA 1
ATOM 2750 C C . GLN A 1 354 ? 6.264 -13.147 -0.847 1.00 93.44 354 GLN A C 1
ATOM 2752 O O . GLN A 1 354 ? 7.035 -13.285 -1.790 1.00 93.44 354 GLN A O 1
ATOM 2757 N N . MET A 1 355 ? 6.643 -13.117 0.424 1.00 90.00 355 MET A N 1
ATOM 2758 C CA . MET A 1 355 ? 8.006 -13.186 0.934 1.00 90.00 355 MET A CA 1
ATOM 2759 C C . MET A 1 355 ? 8.013 -14.152 2.116 1.00 90.00 355 MET A C 1
ATOM 2761 O O . MET A 1 355 ? 7.294 -13.945 3.093 1.00 90.00 355 MET A O 1
ATOM 2765 N N . GLY A 1 356 ? 8.763 -15.252 2.016 1.00 86.25 356 GLY A N 1
ATOM 2766 C CA . GLY A 1 356 ? 8.797 -16.273 3.074 1.00 86.25 356 GLY A CA 1
ATOM 2767 C C . GLY A 1 356 ? 7.427 -16.892 3.403 1.00 86.25 356 GLY A C 1
ATOM 2768 O O . GLY A 1 356 ? 7.196 -17.296 4.538 1.00 86.25 356 GLY A O 1
ATOM 2769 N N . GLY A 1 357 ? 6.503 -16.934 2.433 1.00 87.94 357 GLY A N 1
ATOM 2770 C CA . GLY A 1 357 ? 5.138 -17.454 2.603 1.00 87.94 357 GLY A CA 1
ATOM 2771 C C . GLY A 1 357 ? 4.128 -16.472 3.215 1.00 87.94 357 GLY A C 1
ATOM 2772 O O . GLY A 1 357 ? 2.956 -16.820 3.349 1.00 87.94 357 GLY A O 1
ATOM 2773 N N . LEU A 1 358 ? 4.551 -15.253 3.556 1.00 90.25 358 LEU A N 1
ATOM 2774 C CA . LEU A 1 358 ? 3.682 -14.169 4.022 1.00 90.25 358 LEU A CA 1
ATOM 2775 C C . LEU A 1 358 ? 3.496 -13.122 2.925 1.00 90.25 358 LEU A C 1
ATOM 2777 O O . LEU A 1 358 ? 4.271 -13.072 1.973 1.00 90.25 358 LEU A O 1
ATOM 2781 N N . LEU A 1 359 ? 2.472 -12.278 3.058 1.00 93.00 359 LEU A N 1
ATOM 2782 C CA . LEU A 1 359 ? 2.254 -11.153 2.151 1.00 93.00 359 LEU A CA 1
ATOM 2783 C C . LEU A 1 359 ? 3.489 -10.238 2.141 1.00 93.00 359 LEU A C 1
ATOM 2785 O O . LEU A 1 359 ? 3.962 -9.816 3.198 1.00 93.00 359 LEU A O 1
ATOM 2789 N N . ASN A 1 360 ? 3.997 -9.922 0.951 1.00 94.50 360 ASN A N 1
ATOM 2790 C CA . ASN A 1 360 ? 4.991 -8.869 0.805 1.00 94.50 360 ASN A CA 1
ATOM 2791 C C . ASN A 1 360 ? 4.297 -7.520 1.032 1.00 94.50 360 ASN A C 1
ATOM 2793 O O . ASN A 1 360 ? 3.249 -7.266 0.450 1.00 94.50 360 ASN A O 1
ATOM 2797 N N . THR A 1 361 ? 4.871 -6.667 1.875 1.00 93.81 361 THR A N 1
ATOM 2798 C CA . THR A 1 361 ? 4.353 -5.322 2.184 1.00 93.81 361 THR A CA 1
ATOM 2799 C C . THR A 1 361 ? 5.392 -4.237 1.890 1.00 93.81 361 THR A C 1
ATOM 2801 O O . THR A 1 361 ? 5.315 -3.138 2.438 1.00 93.81 361 THR A O 1
ATOM 2804 N N . ARG A 1 362 ? 6.431 -4.561 1.110 1.00 91.56 362 ARG A N 1
ATOM 2805 C CA . ARG A 1 362 ? 7.492 -3.621 0.748 1.00 91.56 362 ARG A CA 1
ATOM 2806 C C . ARG A 1 362 ? 7.101 -2.874 -0.521 1.00 91.56 362 ARG A C 1
ATOM 2808 O O . ARG A 1 362 ? 7.080 -3.452 -1.605 1.00 91.56 362 ARG A O 1
ATOM 2815 N N . ASP A 1 363 ? 6.788 -1.593 -0.361 1.00 91.75 363 ASP A N 1
ATOM 2816 C CA . ASP A 1 363 ? 6.588 -0.677 -1.480 1.00 91.75 363 ASP A CA 1
ATOM 2817 C C . ASP A 1 363 ? 7.942 -0.115 -1.947 1.00 91.75 363 ASP A C 1
ATOM 2819 O O . ASP A 1 363 ? 8.780 0.281 -1.132 1.00 91.75 363 ASP A O 1
ATOM 2823 N N . THR A 1 364 ? 8.119 -0.002 -3.260 1.00 92.06 364 THR A N 1
ATOM 2824 C CA . THR A 1 364 ? 9.321 0.567 -3.880 1.00 92.06 364 THR A CA 1
ATOM 2825 C C . THR A 1 364 ? 8.947 1.807 -4.676 1.00 92.06 364 THR A C 1
ATOM 2827 O O . THR A 1 364 ? 7.980 1.788 -5.430 1.00 92.06 364 THR A O 1
ATOM 2830 N N . ILE A 1 365 ? 9.687 2.902 -4.515 1.00 89.94 365 ILE A N 1
ATOM 2831 C CA . ILE A 1 365 ? 9.490 4.123 -5.301 1.00 89.94 365 ILE A CA 1
ATOM 2832 C C . ILE A 1 365 ? 10.474 4.147 -6.466 1.00 89.94 365 ILE A C 1
ATOM 2834 O O . ILE A 1 365 ? 11.667 3.920 -6.279 1.00 89.94 365 ILE A O 1
ATOM 2838 N N . ALA A 1 366 ? 9.987 4.425 -7.667 1.00 89.06 366 ALA A N 1
ATOM 2839 C CA . ALA A 1 366 ? 10.850 4.707 -8.804 1.00 89.06 366 ALA A CA 1
ATOM 2840 C C . ALA A 1 366 ? 11.536 6.072 -8.611 1.00 89.06 366 ALA A C 1
ATOM 2842 O O . ALA A 1 366 ? 10.880 7.036 -8.215 1.00 89.06 366 ALA A O 1
ATOM 2843 N N . LEU A 1 367 ? 12.850 6.140 -8.842 1.00 89.00 367 LEU A N 1
ATOM 2844 C CA . LEU A 1 367 ? 13.653 7.351 -8.630 1.00 89.00 367 LEU A CA 1
ATOM 2845 C C . LEU A 1 367 ? 14.100 7.977 -9.944 1.00 89.00 367 LEU A C 1
ATOM 2847 O O . LEU A 1 367 ? 14.019 9.190 -10.106 1.00 89.00 367 LEU A O 1
ATOM 2851 N N . MET A 1 368 ? 14.611 7.157 -10.860 1.00 91.50 368 MET A N 1
ATOM 2852 C CA . MET A 1 368 ? 15.150 7.634 -12.124 1.00 91.50 368 MET A CA 1
ATOM 2853 C C . MET A 1 368 ? 15.097 6.528 -13.170 1.00 91.50 368 MET A C 1
ATOM 2855 O O . MET A 1 368 ? 15.256 5.343 -12.875 1.00 91.50 368 MET A O 1
ATOM 2859 N N . LEU A 1 369 ? 14.892 6.933 -14.417 1.00 93.38 369 LEU A N 1
ATOM 2860 C CA . LEU A 1 369 ? 15.039 6.069 -15.576 1.00 93.38 369 LEU A CA 1
ATOM 2861 C C . LEU A 1 369 ? 16.008 6.732 -16.548 1.00 93.38 369 LEU A C 1
ATOM 2863 O O . LEU A 1 369 ? 15.809 7.884 -16.935 1.00 93.38 369 LEU A O 1
ATOM 2867 N N . SER A 1 370 ? 17.039 6.006 -16.966 1.00 95.56 370 SER A N 1
ATOM 2868 C CA . SER A 1 370 ? 17.931 6.449 -18.034 1.00 95.56 370 SER A CA 1
ATOM 2869 C C . SER A 1 370 ? 17.985 5.433 -19.162 1.00 95.56 370 SER A C 1
ATOM 2871 O O . SER A 1 370 ? 17.890 4.227 -18.942 1.00 95.56 370 SER A O 1
ATOM 2873 N N . ALA A 1 371 ? 18.094 5.928 -20.391 1.00 97.50 371 ALA A N 1
ATOM 2874 C CA . ALA A 1 371 ? 18.144 5.089 -21.577 1.00 97.50 371 ALA A CA 1
ATOM 2875 C C . ALA A 1 371 ? 19.094 5.665 -22.624 1.00 97.50 371 ALA A C 1
ATOM 2877 O O . ALA A 1 371 ? 19.118 6.872 -22.857 1.00 97.50 371 ALA A O 1
ATOM 2878 N N . TYR A 1 372 ? 19.840 4.788 -23.282 1.00 98.00 372 TYR A N 1
ATOM 2879 C CA . TYR A 1 372 ? 20.780 5.113 -24.350 1.00 98.00 372 TYR A CA 1
ATOM 2880 C C . TYR A 1 372 ? 20.424 4.338 -25.620 1.00 98.00 372 TYR A C 1
ATOM 2882 O O . TYR A 1 372 ? 19.889 3.230 -25.553 1.00 98.00 372 TYR A O 1
ATOM 2890 N N . SER A 1 373 ? 20.728 4.925 -26.776 1.00 98.00 373 SER A N 1
ATOM 2891 C CA . SER A 1 373 ? 20.601 4.273 -28.075 1.00 98.00 373 SER A CA 1
ATOM 2892 C C . SER A 1 373 ? 21.634 4.821 -29.064 1.00 98.00 373 SER A C 1
ATOM 2894 O O . SER A 1 373 ? 21.819 6.038 -29.163 1.00 98.00 373 SER A O 1
ATOM 2896 N N . ASP A 1 374 ? 22.274 3.934 -29.828 1.00 98.06 374 ASP A N 1
ATOM 2897 C CA . ASP A 1 374 ? 23.216 4.291 -30.907 1.00 98.06 374 ASP A CA 1
ATOM 2898 C C . ASP A 1 374 ? 22.517 4.794 -32.185 1.00 98.06 374 ASP A C 1
ATOM 2900 O O . ASP A 1 374 ? 23.136 5.333 -33.103 1.00 98.06 374 ASP A O 1
ATOM 2904 N N . GLU A 1 375 ? 21.195 4.655 -32.244 1.00 98.38 375 GLU A N 1
ATOM 2905 C CA . GLU A 1 375 ? 20.327 5.225 -33.268 1.00 98.38 375 GLU A CA 1
ATOM 2906 C C . GLU A 1 375 ? 19.159 5.987 -32.630 1.00 98.38 375 GLU A C 1
ATOM 2908 O O . GLU A 1 375 ? 18.989 6.015 -31.412 1.00 98.38 375 GLU A O 1
ATOM 2913 N N . ARG A 1 376 ? 18.320 6.639 -33.443 1.00 98.06 376 ARG A N 1
ATOM 2914 C CA . ARG A 1 376 ? 17.078 7.232 -32.923 1.00 98.06 376 ARG A CA 1
ATOM 2915 C C . ARG A 1 376 ? 16.119 6.127 -32.496 1.00 98.06 376 ARG A C 1
ATOM 2917 O O . ARG A 1 376 ? 15.760 5.269 -33.307 1.00 98.06 376 ARG A O 1
ATOM 2924 N N . ALA A 1 377 ? 15.667 6.187 -31.251 1.00 98.19 377 ALA A N 1
ATOM 2925 C CA . ALA A 1 377 ? 14.841 5.147 -30.657 1.00 98.19 377 ALA A CA 1
ATOM 2926 C C . ALA A 1 377 ? 13.692 5.713 -29.819 1.00 98.19 377 ALA A C 1
ATOM 2928 O O . ALA A 1 377 ? 13.603 6.911 -29.541 1.00 98.19 377 ALA A O 1
ATOM 2929 N N . PHE A 1 378 ? 12.805 4.815 -29.409 1.00 97.62 378 PHE A N 1
ATOM 2930 C CA . PHE A 1 378 ? 11.737 5.067 -28.457 1.00 97.62 378 PHE A CA 1
ATOM 2931 C C . PHE A 1 378 ? 11.897 4.161 -27.242 1.00 97.62 378 PHE A C 1
ATOM 2933 O O . PHE A 1 378 ? 11.983 2.944 -27.387 1.00 97.62 378 PHE A O 1
ATOM 2940 N N . LEU A 1 379 ? 11.861 4.766 -26.058 1.00 97.38 379 LEU A N 1
ATOM 2941 C CA . LEU A 1 379 ? 11.702 4.100 -24.771 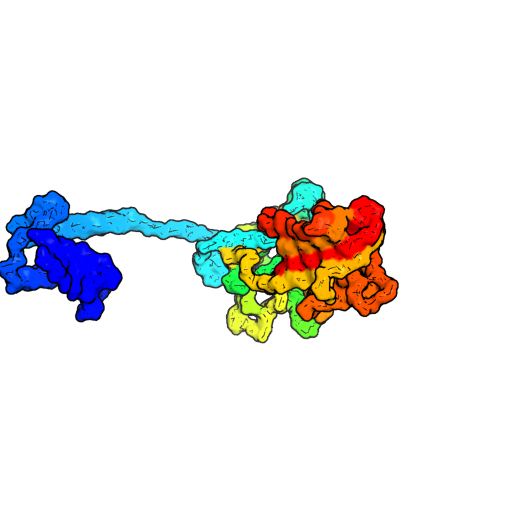1.00 97.38 379 LEU A CA 1
ATOM 2942 C C . LEU A 1 379 ? 10.222 4.121 -24.384 1.00 97.38 379 LEU A C 1
ATOM 2944 O O . LEU A 1 379 ? 9.558 5.150 -24.527 1.00 97.38 379 LEU A O 1
ATOM 2948 N N . ARG A 1 380 ? 9.701 3.008 -23.866 1.00 96.44 380 ARG A N 1
ATOM 2949 C CA . ARG A 1 380 ? 8.373 2.945 -23.239 1.00 96.44 380 ARG A CA 1
ATOM 2950 C C . ARG A 1 380 ? 8.439 2.212 -21.913 1.00 96.44 380 ARG A C 1
ATOM 2952 O O . ARG A 1 380 ? 9.134 1.203 -21.802 1.00 96.44 380 ARG A O 1
ATOM 2959 N N . VAL A 1 381 ? 7.664 2.712 -20.958 1.00 95.38 381 VAL A N 1
ATOM 2960 C CA . VAL A 1 381 ? 7.452 2.089 -19.653 1.00 95.38 381 VAL A CA 1
ATOM 2961 C C . VAL A 1 381 ? 6.044 1.522 -19.624 1.00 95.38 381 VAL A C 1
ATOM 2963 O O . VAL A 1 381 ? 5.064 2.234 -19.873 1.00 95.38 381 VAL A O 1
ATOM 2966 N N . TRP A 1 382 ? 5.957 0.236 -19.323 1.00 96.88 382 TRP A N 1
ATOM 2967 C CA . TRP A 1 382 ? 4.711 -0.500 -19.198 1.00 96.88 382 TRP A CA 1
ATOM 2968 C C . TRP A 1 382 ? 4.548 -0.978 -17.769 1.00 96.88 382 TRP A C 1
ATOM 2970 O O . TRP A 1 382 ? 5.535 -1.293 -17.108 1.00 96.88 382 TRP A O 1
ATOM 2980 N N . VAL A 1 383 ? 3.301 -1.083 -17.330 1.00 95.44 383 VAL A N 1
ATOM 2981 C CA . VAL A 1 383 ? 2.963 -1.683 -16.044 1.00 95.44 383 VAL A CA 1
ATOM 2982 C C . VAL A 1 383 ? 1.901 -2.756 -16.229 1.00 95.44 383 VAL A C 1
ATOM 2984 O O . VAL A 1 383 ? 1.006 -2.661 -17.078 1.00 95.44 383 VAL A O 1
ATOM 2987 N N . THR A 1 384 ? 2.025 -3.807 -15.435 1.00 96.00 384 THR A N 1
ATOM 2988 C CA . THR A 1 384 ? 1.055 -4.889 -15.346 1.00 96.00 384 THR A CA 1
ATOM 2989 C C . THR A 1 384 ? 1.116 -5.541 -13.973 1.00 96.00 384 THR A C 1
ATOM 2991 O O . THR A 1 384 ? 2.107 -5.415 -13.260 1.00 96.00 384 THR A O 1
ATOM 2994 N N . ARG A 1 385 ? 0.057 -6.266 -13.624 1.00 94.81 385 ARG A N 1
ATOM 2995 C CA . ARG A 1 385 ? 0.031 -7.205 -12.496 1.00 94.81 385 ARG A CA 1
ATOM 2996 C C . ARG A 1 385 ? -0.013 -8.668 -12.957 1.00 94.81 385 ARG A C 1
ATOM 2998 O O . ARG A 1 385 ? -0.123 -9.577 -12.143 1.00 94.81 385 ARG A O 1
ATOM 3005 N N . ASP A 1 386 ? 0.078 -8.905 -14.269 1.00 96.12 386 ASP A N 1
ATOM 3006 C CA . ASP A 1 386 ? 0.193 -10.232 -14.872 1.00 96.12 386 ASP A CA 1
ATOM 3007 C C . ASP A 1 386 ? 1.660 -10.525 -15.212 1.00 96.12 386 ASP A C 1
ATOM 3009 O O . ASP A 1 386 ? 2.195 -10.081 -16.231 1.00 96.12 386 ASP A O 1
ATOM 3013 N N . PHE A 1 387 ? 2.321 -11.314 -14.363 1.00 97.19 387 PHE A N 1
ATOM 3014 C CA . PHE A 1 387 ? 3.720 -11.704 -14.564 1.00 97.19 387 PHE A CA 1
ATOM 3015 C C . PHE A 1 387 ? 3.953 -12.541 -15.825 1.00 97.19 387 PHE A C 1
ATOM 3017 O O . PHE A 1 387 ? 5.085 -12.617 -16.292 1.00 97.19 387 PHE A O 1
ATOM 3024 N N . SER A 1 388 ? 2.902 -13.108 -16.427 1.00 97.31 388 SER A N 1
ATOM 3025 C CA . SER A 1 388 ? 2.999 -13.812 -17.709 1.00 97.31 388 SER A CA 1
ATOM 3026 C C . SER A 1 388 ? 3.063 -12.877 -18.924 1.00 97.31 388 SER A C 1
ATOM 3028 O O . SER A 1 388 ? 3.083 -13.355 -20.061 1.00 97.31 388 SER A O 1
ATOM 3030 N N . ALA A 1 389 ? 3.083 -11.554 -18.717 1.00 98.06 389 ALA A N 1
ATOM 3031 C CA . ALA A 1 389 ? 3.394 -10.599 -19.776 1.00 98.06 389 ALA A CA 1
ATOM 3032 C C . ALA A 1 389 ? 4.839 -10.745 -20.271 1.00 98.06 389 ALA A C 1
ATOM 3034 O O . ALA A 1 389 ? 5.089 -10.518 -21.451 1.00 98.06 389 ALA A O 1
ATOM 3035 N N . ILE A 1 390 ? 5.768 -11.165 -19.406 1.00 98.25 390 ILE A N 1
ATOM 3036 C CA . ILE A 1 390 ? 7.132 -11.531 -19.792 1.00 98.25 390 ILE A CA 1
ATOM 3037 C C . ILE A 1 390 ? 7.248 -13.051 -19.825 1.00 98.25 390 ILE A C 1
ATOM 3039 O O . ILE A 1 390 ? 7.003 -13.722 -18.824 1.00 98.25 390 ILE A O 1
ATOM 3043 N N . SER A 1 391 ? 7.652 -13.592 -20.972 1.00 97.06 391 SER A N 1
ATOM 3044 C CA . SER A 1 391 ? 8.102 -14.982 -21.069 1.00 97.06 391 SER A CA 1
ATOM 3045 C C . SER A 1 391 ? 9.629 -14.991 -21.005 1.00 97.06 391 SER A C 1
ATOM 3047 O O . SER A 1 391 ? 10.252 -14.461 -21.927 1.00 97.06 391 SER A O 1
ATOM 3049 N N . PRO A 1 392 ? 10.240 -15.557 -19.945 1.00 94.81 392 PRO A N 1
ATOM 3050 C CA . PRO A 1 392 ? 11.694 -15.530 -19.771 1.00 94.81 392 PRO A CA 1
ATOM 3051 C C . PRO A 1 392 ? 12.466 -16.297 -20.846 1.00 94.81 392 PRO A C 1
ATOM 3053 O O . PRO A 1 392 ? 13.627 -15.994 -21.079 1.00 94.81 392 PRO A O 1
ATOM 3056 N N . ASN A 1 393 ? 11.820 -17.268 -21.503 1.00 93.44 393 ASN A N 1
ATOM 3057 C CA . ASN A 1 393 ? 12.459 -18.211 -22.420 1.00 93.44 393 ASN A CA 1
ATOM 3058 C C . ASN A 1 393 ? 13.621 -18.944 -21.727 1.00 93.44 393 ASN A C 1
ATOM 3060 O O . ASN A 1 393 ? 13.363 -19.644 -20.745 1.00 93.44 393 ASN A O 1
ATOM 3064 N N . ASP A 1 394 ? 14.860 -18.815 -22.199 1.00 89.25 394 ASP A N 1
ATOM 3065 C CA . ASP A 1 394 ? 16.039 -19.409 -21.550 1.00 89.25 394 ASP A CA 1
ATOM 3066 C C . ASP A 1 394 ? 16.698 -18.500 -20.501 1.00 89.25 394 ASP A C 1
ATOM 3068 O O . ASP A 1 394 ? 17.615 -18.925 -19.801 1.00 89.25 394 ASP A O 1
ATOM 3072 N N . GLN A 1 395 ? 16.182 -17.286 -20.322 1.00 90.88 395 GLN A N 1
ATOM 3073 C CA . GLN A 1 395 ? 16.651 -16.347 -19.316 1.00 90.88 395 GLN A CA 1
ATOM 3074 C C . GLN A 1 395 ? 15.962 -16.575 -17.962 1.00 90.88 395 GLN A C 1
ATOM 3076 O O . GLN A 1 395 ? 14.898 -17.195 -17.850 1.00 90.88 395 GLN A O 1
ATOM 3081 N N . HIS A 1 396 ? 16.563 -16.049 -16.895 1.00 92.12 396 HIS A N 1
ATOM 3082 C CA . HIS A 1 396 ? 16.088 -16.256 -15.529 1.00 92.12 396 HIS A CA 1
ATOM 3083 C C . HIS A 1 396 ? 15.881 -14.937 -14.790 1.00 92.12 396 HIS A C 1
ATOM 3085 O O . HIS A 1 396 ? 16.646 -13.986 -14.949 1.00 92.12 396 HIS A O 1
ATOM 3091 N N . TRP A 1 397 ? 14.847 -14.907 -13.951 1.00 95.94 397 TRP A N 1
ATOM 3092 C CA . TRP A 1 397 ? 14.654 -13.843 -12.975 1.00 95.94 397 TRP A CA 1
ATOM 3093 C C . TRP A 1 397 ? 15.758 -13.912 -11.916 1.00 95.94 397 TRP A C 1
ATOM 3095 O O . TRP A 1 397 ? 16.103 -14.994 -11.439 1.00 95.94 397 TRP A O 1
ATOM 3105 N N . LYS A 1 398 ? 16.316 -12.755 -11.570 1.00 95.50 398 LYS A N 1
ATOM 3106 C CA . LYS A 1 398 ? 17.360 -12.577 -10.562 1.00 95.50 398 LYS A CA 1
ATOM 3107 C C . LYS A 1 398 ? 16.778 -11.804 -9.384 1.00 95.50 398 LYS A C 1
ATOM 3109 O O . LYS A 1 398 ? 16.150 -10.762 -9.582 1.00 95.50 398 LYS A O 1
ATOM 3114 N N . ASP A 1 399 ? 17.019 -12.293 -8.174 1.00 95.81 399 ASP A N 1
ATOM 3115 C CA . ASP A 1 399 ? 16.617 -11.603 -6.950 1.00 95.81 399 ASP A CA 1
ATOM 3116 C C . ASP A 1 399 ? 17.373 -10.280 -6.789 1.00 95.81 399 ASP A C 1
ATOM 3118 O O . ASP A 1 399 ? 18.571 -10.174 -7.071 1.00 95.81 399 ASP A O 1
ATOM 3122 N N . ILE A 1 400 ? 16.676 -9.278 -6.264 1.00 94.31 400 ILE A N 1
ATOM 3123 C CA . ILE A 1 400 ? 17.276 -8.060 -5.728 1.00 94.31 400 ILE A CA 1
ATOM 3124 C C . ILE A 1 400 ? 17.199 -8.143 -4.204 1.00 94.31 400 ILE A C 1
ATOM 3126 O O . ILE A 1 400 ? 16.119 -8.270 -3.623 1.00 94.31 400 ILE A O 1
ATOM 3130 N N . GLY A 1 401 ? 18.355 -8.049 -3.546 1.00 91.00 401 GLY A N 1
ATOM 3131 C CA . GLY A 1 401 ? 18.435 -8.104 -2.088 1.00 91.00 401 GLY A CA 1
ATOM 3132 C C . GLY A 1 401 ? 17.988 -9.460 -1.542 1.00 91.00 401 GLY A C 1
ATOM 3133 O O . GLY A 1 401 ? 18.648 -10.468 -1.771 1.00 91.00 401 GLY A O 1
ATOM 3134 N N . ASP A 1 402 ? 16.889 -9.470 -0.790 1.00 90.69 402 ASP A N 1
ATOM 3135 C CA . ASP A 1 402 ? 16.310 -10.656 -0.147 1.00 90.69 402 ASP A CA 1
ATOM 3136 C C . ASP A 1 402 ? 15.149 -11.298 -0.933 1.00 90.69 402 ASP A C 1
ATOM 3138 O O . ASP A 1 402 ? 14.423 -12.122 -0.377 1.00 90.69 402 ASP A O 1
ATOM 3142 N N . GLY A 1 403 ? 14.976 -10.934 -2.210 1.00 92.25 403 GLY A N 1
ATOM 3143 C CA . GLY A 1 403 ? 13.991 -11.548 -3.113 1.00 92.25 403 GLY A CA 1
ATOM 3144 C C . GLY A 1 403 ? 12.596 -10.916 -3.072 1.00 92.25 403 GLY A C 1
ATOM 3145 O O . GLY A 1 403 ? 11.641 -11.480 -3.603 1.00 92.25 403 GLY A O 1
ATOM 3146 N N . HIS A 1 404 ? 12.436 -9.738 -2.456 1.00 93.31 404 HIS A N 1
ATOM 3147 C CA . HIS A 1 404 ? 11.162 -9.002 -2.506 1.00 93.31 404 HIS A CA 1
ATOM 3148 C C . HIS A 1 404 ? 10.897 -8.382 -3.885 1.00 93.31 404 HIS A C 1
ATOM 3150 O O . HIS A 1 404 ? 9.740 -8.198 -4.272 1.00 93.31 404 HIS A O 1
ATOM 3156 N N . LEU A 1 405 ? 11.970 -8.087 -4.622 1.00 96.25 405 LEU A N 1
ATOM 3157 C CA . LEU A 1 405 ? 11.964 -7.709 -6.028 1.00 96.25 405 LEU A CA 1
ATOM 3158 C C . LEU A 1 405 ? 12.775 -8.734 -6.823 1.00 96.25 405 LEU A C 1
ATOM 3160 O O . LEU A 1 405 ? 13.811 -9.213 -6.364 1.00 96.25 405 LEU A O 1
ATOM 3164 N N . GLU A 1 406 ? 12.338 -8.988 -8.048 1.00 97.25 406 GLU A N 1
ATOM 3165 C CA . GLU A 1 406 ? 13.078 -9.759 -9.044 1.00 97.25 406 GLU A CA 1
ATOM 3166 C C . GLU A 1 406 ? 13.211 -8.933 -10.326 1.00 97.25 406 GLU A C 1
ATOM 3168 O O . GLU A 1 406 ? 12.295 -8.186 -10.685 1.00 97.25 406 GLU A O 1
ATOM 3173 N N . TYR A 1 407 ? 14.316 -9.090 -11.053 1.00 97.44 407 TYR A N 1
ATOM 3174 C CA . TYR A 1 407 ? 14.500 -8.486 -12.373 1.00 97.44 407 TYR A CA 1
ATOM 3175 C C . TYR A 1 407 ? 14.986 -9.488 -13.414 1.00 97.44 407 TYR A C 1
ATOM 3177 O O . TYR A 1 407 ? 15.534 -10.540 -13.093 1.00 97.44 407 TYR A O 1
ATOM 3185 N N . ILE A 1 408 ? 14.777 -9.143 -14.676 1.00 96.31 408 ILE A N 1
ATOM 3186 C CA . ILE A 1 408 ? 15.292 -9.858 -15.837 1.00 96.31 408 ILE A CA 1
ATOM 3187 C C . ILE A 1 408 ? 15.766 -8.827 -16.862 1.00 96.31 408 ILE A C 1
ATOM 3189 O O . ILE A 1 408 ? 15.157 -7.767 -17.023 1.00 96.31 408 ILE A O 1
ATOM 3193 N N . GLU A 1 409 ? 16.877 -9.120 -17.523 1.00 95.06 409 GLU A N 1
ATOM 3194 C CA . GLU A 1 409 ? 17.525 -8.261 -18.518 1.00 95.06 409 GLU A CA 1
ATOM 3195 C C . GLU A 1 409 ? 17.571 -8.985 -19.865 1.00 95.06 409 GLU A C 1
ATOM 3197 O O . GLU A 1 409 ? 17.607 -10.211 -19.898 1.00 95.06 409 GLU A O 1
ATOM 3202 N N . PHE A 1 410 ? 17.550 -8.258 -20.977 1.00 94.19 410 PHE A N 1
ATOM 3203 C CA . PHE A 1 410 ? 17.511 -8.852 -22.312 1.00 94.19 410 PHE A CA 1
ATOM 3204 C C . PHE A 1 410 ? 18.871 -9.423 -22.719 1.00 94.19 410 PHE A C 1
ATOM 3206 O O . PHE A 1 410 ? 19.867 -8.710 -22.654 1.00 94.19 410 PHE A O 1
ATOM 3213 N N . ASP A 1 411 ? 18.882 -10.678 -23.174 1.00 82.56 411 ASP A N 1
ATOM 3214 C CA . ASP A 1 411 ? 19.972 -11.344 -23.911 1.00 82.56 411 ASP A CA 1
ATOM 3215 C C . ASP A 1 411 ? 21.402 -11.074 -23.399 1.00 82.56 411 ASP A C 1
ATOM 3217 O O . ASP A 1 411 ? 22.327 -10.783 -24.160 1.00 82.56 411 ASP A O 1
ATOM 3221 N N . ASN A 1 412 ? 21.595 -11.137 -22.079 1.00 70.75 412 ASN A N 1
ATOM 3222 C CA . ASN A 1 412 ? 22.909 -10.974 -21.466 1.00 70.75 412 ASN A CA 1
ATOM 3223 C C . ASN A 1 412 ? 23.504 -12.339 -21.081 1.00 70.75 412 ASN A C 1
ATOM 3225 O O . ASN A 1 412 ? 23.308 -12.820 -19.970 1.00 70.75 412 ASN A O 1
ATOM 3229 N N . LEU A 1 413 ? 24.230 -12.946 -22.028 1.00 62.66 413 LEU A N 1
ATOM 3230 C CA . LEU A 1 413 ? 25.118 -14.120 -21.889 1.00 62.66 413 LEU A CA 1
ATOM 3231 C C . LEU A 1 413 ? 24.497 -15.496 -21.566 1.00 62.66 413 LEU A C 1
ATOM 3233 O O . LEU A 1 413 ? 25.229 -16.483 -21.635 1.00 62.66 413 LEU A O 1
ATOM 3237 N N . ASP A 1 414 ? 23.194 -15.598 -21.300 1.00 57.88 414 ASP A N 1
ATOM 3238 C CA . ASP A 1 414 ? 22.587 -16.843 -20.791 1.00 57.88 414 ASP A CA 1
ATOM 3239 C C . ASP A 1 414 ? 21.683 -17.607 -21.789 1.00 57.88 414 ASP A C 1
ATOM 3241 O O . ASP A 1 414 ? 21.160 -18.663 -21.433 1.00 57.88 414 ASP A O 1
ATOM 3245 N N . GLY A 1 415 ? 21.531 -17.151 -23.044 1.00 59.81 415 GLY A N 1
ATOM 3246 C CA . GLY A 1 415 ? 20.505 -17.698 -23.943 1.00 59.81 415 GLY A CA 1
ATOM 3247 C C . GLY A 1 415 ? 20.770 -17.677 -25.452 1.00 59.81 415 GLY A C 1
ATOM 3248 O O . GLY A 1 415 ? 21.591 -16.928 -25.968 1.00 59.81 415 GLY A O 1
ATOM 3249 N N . THR A 1 416 ? 20.052 -18.541 -26.170 1.00 75.62 416 THR A N 1
ATOM 3250 C CA . THR A 1 416 ? 19.807 -18.480 -27.621 1.00 75.62 416 THR A CA 1
ATOM 3251 C C . THR A 1 416 ? 18.465 -17.822 -27.970 1.00 75.62 416 THR A C 1
ATOM 3253 O O . THR A 1 416 ? 18.293 -17.390 -29.110 1.00 75.62 416 THR A O 1
ATOM 3256 N N . GLU A 1 417 ? 17.518 -17.756 -27.025 1.00 88.38 417 GLU A N 1
ATOM 3257 C CA . GLU A 1 417 ? 16.171 -17.204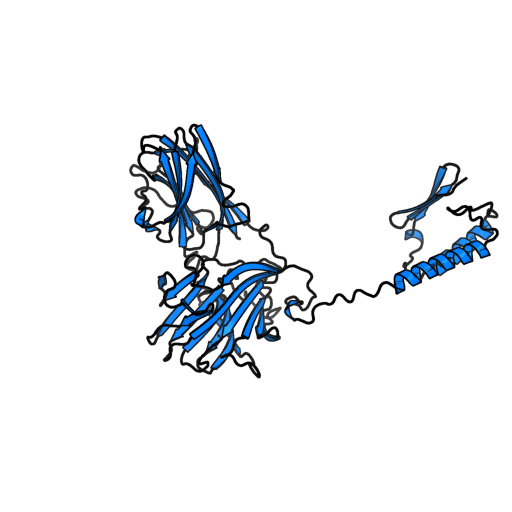 -27.206 1.00 88.38 417 GLU A CA 1
ATOM 3258 C C . GLU A 1 417 ? 15.864 -16.122 -26.151 1.00 88.38 417 GLU A C 1
ATOM 3260 O O . GLU A 1 417 ? 15.374 -16.439 -25.069 1.00 88.38 417 GLU A O 1
ATOM 3265 N N . PRO A 1 418 ? 16.063 -14.830 -26.472 1.00 91.62 418 PRO A N 1
ATOM 3266 C CA . PRO A 1 418 ? 15.818 -13.730 -25.539 1.00 91.62 418 PRO A CA 1
ATOM 3267 C C . PRO A 1 418 ? 14.382 -13.690 -25.017 1.00 91.62 418 PRO A C 1
ATOM 3269 O O . PRO A 1 418 ? 13.457 -14.121 -25.711 1.00 91.62 418 PRO A O 1
ATOM 3272 N N . MET A 1 419 ? 14.169 -13.096 -23.841 1.00 95.25 419 MET A N 1
ATOM 3273 C CA . MET A 1 419 ? 12.838 -12.903 -23.268 1.00 95.25 419 MET A CA 1
ATOM 3274 C C . MET A 1 419 ? 11.883 -12.193 -24.241 1.00 95.25 419 MET A C 1
ATOM 3276 O O . MET A 1 419 ? 12.271 -11.323 -25.025 1.00 95.25 419 MET A O 1
ATOM 3280 N N . SER A 1 420 ? 10.599 -12.536 -24.161 1.00 95.88 420 SER A N 1
ATOM 3281 C CA . SER A 1 420 ? 9.552 -11.932 -24.992 1.00 95.88 420 SER A CA 1
ATOM 3282 C C . SER A 1 420 ? 8.487 -11.231 -24.156 1.00 95.88 420 SER A C 1
ATOM 3284 O O . SER A 1 420 ? 8.287 -11.548 -22.983 1.00 95.88 420 SER A O 1
ATOM 3286 N N . PHE A 1 421 ? 7.810 -10.260 -24.774 1.00 98.19 421 PHE A N 1
ATOM 3287 C CA . PHE A 1 421 ? 6.814 -9.412 -24.128 1.00 98.19 421 PHE A CA 1
ATOM 3288 C C . PHE A 1 421 ? 5.472 -9.443 -24.871 1.00 98.19 421 PHE A C 1
ATOM 3290 O O . PHE A 1 421 ? 5.390 -9.105 -26.053 1.00 98.19 421 PHE A O 1
ATOM 3297 N N . ASP A 1 422 ? 4.409 -9.805 -24.153 1.00 98.25 422 ASP A N 1
ATOM 3298 C CA . ASP A 1 422 ? 3.025 -9.702 -24.611 1.00 98.25 422 ASP A CA 1
ATOM 3299 C C . ASP A 1 422 ? 2.426 -8.342 -24.224 1.00 98.25 422 ASP A C 1
ATOM 3301 O O . ASP A 1 422 ? 1.944 -8.129 -23.107 1.00 98.25 422 ASP A O 1
ATOM 3305 N N . ILE A 1 423 ? 2.415 -7.422 -25.191 1.00 97.50 423 ILE A N 1
ATOM 3306 C CA . ILE A 1 423 ? 1.890 -6.062 -25.014 1.00 97.50 423 ILE A CA 1
ATOM 3307 C C . ILE A 1 423 ? 0.397 -6.022 -24.656 1.00 97.50 423 ILE A C 1
ATOM 3309 O O . ILE A 1 423 ? -0.076 -4.993 -24.186 1.00 97.50 423 ILE A O 1
ATOM 3313 N N . SER A 1 424 ? -0.367 -7.097 -24.891 1.00 97.69 424 SER A N 1
ATOM 3314 C CA . SER A 1 424 ? -1.807 -7.117 -24.601 1.00 97.69 424 SER A CA 1
ATOM 3315 C C . SER A 1 424 ? -2.119 -7.244 -23.107 1.00 97.69 424 SER A C 1
ATOM 3317 O O . SER A 1 424 ? -3.230 -6.934 -22.679 1.00 97.69 424 SER A O 1
ATOM 3319 N N . LYS A 1 425 ? -1.129 -7.661 -22.309 1.00 97.69 425 LYS A N 1
ATOM 3320 C CA . LYS A 1 425 ? -1.243 -7.877 -20.861 1.00 97.69 425 LYS A CA 1
ATOM 3321 C C . LYS A 1 425 ? -0.748 -6.701 -20.030 1.00 97.69 425 LYS A C 1
ATOM 3323 O O . LYS A 1 425 ? -0.725 -6.790 -18.807 1.00 97.69 425 LYS A O 1
ATOM 3328 N N . ALA A 1 426 ? -0.320 -5.614 -20.659 1.00 97.12 426 ALA A N 1
ATOM 3329 C CA . ALA A 1 426 ? 0.228 -4.452 -19.976 1.00 97.12 426 ALA A CA 1
ATOM 3330 C C . ALA A 1 426 ? -0.315 -3.161 -20.585 1.00 97.12 426 ALA A C 1
ATOM 3332 O O . ALA A 1 426 ? -0.744 -3.127 -21.736 1.00 97.12 426 ALA A O 1
ATOM 3333 N N . HIS A 1 427 ? -0.266 -2.075 -19.819 1.00 94.62 427 HIS A N 1
ATOM 3334 C CA . HIS A 1 427 ? -0.595 -0.748 -20.326 1.00 94.62 427 HIS A CA 1
ATOM 3335 C C . HIS A 1 427 ? 0.609 0.182 -20.222 1.00 94.62 427 HIS A C 1
ATOM 3337 O O . HIS A 1 427 ? 1.433 0.073 -19.314 1.00 94.62 427 HIS A O 1
ATOM 3343 N N . THR A 1 428 ? 0.735 1.087 -21.191 1.00 93.94 428 THR A N 1
ATOM 3344 C CA . THR A 1 428 ? 1.812 2.079 -21.217 1.00 93.94 428 THR A CA 1
ATOM 3345 C C . THR A 1 428 ? 1.510 3.195 -20.225 1.00 93.94 428 THR A C 1
ATOM 3347 O O . THR A 1 428 ? 0.424 3.772 -20.268 1.00 93.94 428 THR A O 1
ATOM 3350 N N . ILE A 1 429 ? 2.486 3.533 -19.383 1.00 90.62 429 ILE A N 1
ATOM 3351 C CA . ILE A 1 429 ? 2.403 4.677 -18.462 1.00 90.62 429 ILE A CA 1
ATOM 3352 C C . ILE A 1 429 ? 3.269 5.851 -18.913 1.00 90.62 429 ILE A C 1
ATOM 3354 O O . ILE A 1 429 ? 2.954 6.993 -18.596 1.00 90.62 429 ILE A O 1
ATOM 3358 N N . SER A 1 430 ? 4.326 5.590 -19.691 1.00 90.88 430 SER A N 1
ATOM 3359 C CA . SER A 1 430 ? 5.140 6.646 -20.292 1.00 90.88 430 SER A CA 1
ATOM 3360 C C . SER A 1 430 ? 5.846 6.204 -21.576 1.00 90.88 430 SER A C 1
ATOM 3362 O O . SER A 1 430 ? 6.082 5.013 -21.802 1.00 90.88 430 SER A O 1
ATOM 3364 N N . GLY A 1 431 ? 6.205 7.172 -22.423 1.00 93.12 431 GLY A N 1
ATOM 3365 C CA . GLY A 1 431 ? 6.953 6.950 -23.655 1.00 93.12 431 GLY A CA 1
ATOM 3366 C C . GLY A 1 431 ? 7.757 8.177 -24.079 1.00 93.12 431 GLY A C 1
ATOM 3367 O O . GLY A 1 431 ? 7.227 9.283 -24.138 1.00 93.12 431 GLY A O 1
ATOM 3368 N N . HIS A 1 432 ? 9.027 7.969 -24.421 1.00 95.31 432 HIS A N 1
ATOM 3369 C CA . HIS A 1 432 ? 9.972 9.042 -24.725 1.00 95.31 432 HIS A CA 1
ATOM 3370 C C . HIS A 1 432 ? 10.835 8.699 -25.939 1.00 95.31 432 HIS A C 1
ATOM 3372 O O . HIS A 1 432 ? 11.122 7.534 -26.215 1.00 95.31 432 HIS A O 1
ATOM 3378 N N . ARG A 1 433 ? 11.271 9.732 -26.664 1.00 96.56 433 ARG A N 1
ATOM 3379 C CA . ARG A 1 433 ? 12.283 9.586 -27.715 1.00 96.56 433 ARG A CA 1
ATOM 3380 C C . ARG A 1 433 ? 13.672 9.613 -27.097 1.00 96.56 433 ARG A C 1
ATOM 3382 O O . ARG A 1 433 ? 13.956 10.472 -26.268 1.00 96.56 433 ARG A O 1
ATOM 3389 N N . VAL A 1 434 ? 14.533 8.721 -27.563 1.00 97.75 434 VAL A N 1
ATOM 3390 C CA . VAL A 1 434 ? 15.962 8.705 -27.253 1.00 97.75 434 VAL A CA 1
ATOM 3391 C C . VAL A 1 434 ? 16.696 9.168 -28.506 1.00 97.75 434 VAL A C 1
ATOM 3393 O O . VAL A 1 434 ? 16.538 8.581 -29.583 1.00 97.75 434 VAL A O 1
ATOM 3396 N N . ASN A 1 435 ? 17.444 10.268 -28.397 1.00 97.75 435 ASN A N 1
ATOM 3397 C CA . ASN A 1 435 ? 18.230 10.754 -29.525 1.00 97.75 435 ASN A CA 1
ATOM 3398 C C . ASN A 1 435 ? 19.442 9.842 -29.735 1.00 97.75 435 ASN A C 1
ATOM 3400 O O . ASN A 1 435 ? 20.003 9.304 -28.781 1.00 97.75 435 ASN A O 1
ATOM 3404 N N . LYS A 1 436 ? 19.855 9.729 -30.996 1.00 97.62 436 LYS A N 1
ATOM 3405 C CA . LYS A 1 436 ? 21.055 8.999 -31.394 1.00 97.62 436 LYS A CA 1
ATOM 3406 C C . LYS A 1 436 ? 22.276 9.455 -30.590 1.00 97.62 436 LYS A C 1
ATOM 3408 O O . LYS A 1 436 ? 22.513 10.660 -30.492 1.00 97.62 436 LYS A O 1
ATOM 3413 N N . ASP A 1 437 ? 23.038 8.487 -30.087 1.00 96.75 437 ASP A N 1
ATOM 3414 C CA . ASP A 1 437 ? 24.296 8.679 -29.362 1.00 96.75 437 ASP A CA 1
ATOM 3415 C C . ASP A 1 437 ? 24.157 9.600 -28.143 1.00 96.75 437 ASP A C 1
ATOM 3417 O O . ASP A 1 437 ? 25.046 10.388 -27.816 1.00 96.75 437 ASP A O 1
ATOM 3421 N N . SER A 1 438 ? 23.013 9.514 -27.464 1.00 95.12 438 SER A N 1
ATOM 3422 C CA . SER A 1 438 ? 22.737 10.306 -26.271 1.00 95.12 438 SER A CA 1
ATOM 3423 C C . SER A 1 438 ? 21.970 9.508 -25.228 1.00 95.12 438 SER A C 1
ATOM 3425 O O . SER A 1 438 ? 21.194 8.609 -25.560 1.00 95.12 438 SER A O 1
ATOM 3427 N N . THR A 1 439 ? 22.169 9.877 -23.967 1.00 95.69 439 THR A N 1
ATOM 3428 C CA . THR A 1 439 ? 21.407 9.330 -22.850 1.00 95.69 439 THR A CA 1
ATOM 3429 C C . THR A 1 439 ? 20.220 10.234 -22.560 1.00 95.69 439 THR A C 1
ATOM 3431 O O . THR A 1 439 ? 20.380 11.417 -22.257 1.00 95.69 439 THR A O 1
ATOM 3434 N N . LEU A 1 440 ? 19.024 9.668 -22.643 1.00 95.31 440 LEU A N 1
ATOM 3435 C CA . LEU A 1 440 ? 17.824 10.240 -22.060 1.00 95.31 440 LEU A CA 1
ATOM 3436 C C . LEU A 1 440 ? 17.840 9.970 -20.552 1.00 95.31 440 LEU A C 1
ATOM 3438 O O . LEU A 1 440 ? 18.095 8.840 -20.142 1.00 95.31 440 LEU A O 1
ATOM 3442 N N . VAL A 1 441 ? 17.520 10.982 -19.750 1.00 93.62 441 VAL A N 1
ATOM 3443 C CA . VAL A 1 441 ? 17.276 10.856 -18.308 1.00 93.62 441 VAL A CA 1
ATOM 3444 C C . VAL A 1 441 ? 15.871 11.373 -18.028 1.00 93.62 441 VAL A C 1
ATOM 3446 O O . VAL A 1 441 ? 15.493 12.421 -18.549 1.00 93.62 441 VAL A O 1
ATOM 3449 N N . ILE A 1 442 ? 15.101 10.608 -17.260 1.00 87.25 442 ILE A N 1
ATOM 3450 C CA . ILE A 1 442 ? 13.731 10.919 -16.856 1.00 87.25 442 ILE A CA 1
ATOM 3451 C C . ILE A 1 442 ? 13.709 10.958 -15.328 1.00 87.25 442 ILE A C 1
ATOM 3453 O O . ILE A 1 442 ? 13.854 9.921 -14.672 1.00 87.25 442 ILE A O 1
ATOM 3457 N N . ASP A 1 443 ? 13.542 12.162 -14.794 1.00 79.06 443 ASP A N 1
ATOM 3458 C CA . ASP A 1 443 ? 13.397 12.486 -13.373 1.00 79.06 443 ASP A CA 1
ATOM 3459 C C . ASP A 1 443 ? 12.062 13.194 -13.070 1.00 79.06 443 ASP A C 1
ATOM 3461 O O . ASP A 1 443 ? 11.561 13.104 -11.956 1.00 79.06 443 ASP A O 1
ATOM 3465 N N . ASP A 1 444 ? 11.441 13.831 -14.065 1.00 57.44 444 ASP A N 1
ATOM 3466 C CA . ASP A 1 444 ? 10.188 14.594 -13.973 1.00 57.44 444 ASP A CA 1
ATOM 3467 C C . ASP A 1 444 ? 8.962 13.763 -13.546 1.00 57.44 444 ASP A C 1
ATOM 3469 O O . ASP A 1 444 ? 8.080 14.268 -12.850 1.00 57.44 444 ASP A O 1
ATOM 3473 N N . ILE A 1 445 ? 8.925 12.468 -13.876 1.00 57.72 445 ILE A N 1
ATOM 3474 C CA . ILE A 1 445 ? 7.934 11.505 -13.349 1.00 57.72 445 ILE A CA 1
ATOM 3475 C C . ILE A 1 445 ? 8.133 11.259 -11.830 1.00 57.72 445 ILE A C 1
ATOM 3477 O O . ILE A 1 445 ? 7.229 10.761 -11.156 1.00 57.72 445 ILE A O 1
ATOM 3481 N N . PHE A 1 446 ? 9.290 11.636 -11.275 1.00 59.38 446 PHE A N 1
ATOM 3482 C CA . PHE A 1 446 ? 9.753 11.320 -9.917 1.00 59.38 446 PHE A CA 1
ATOM 3483 C C . PHE A 1 446 ? 10.093 12.564 -9.059 1.00 59.38 446 PHE A C 1
ATOM 3485 O O . PHE A 1 446 ? 10.441 12.412 -7.886 1.00 59.38 446 PHE A O 1
ATOM 3492 N N . ASP A 1 447 ? 9.929 13.785 -9.594 1.00 49.81 447 ASP A N 1
ATOM 3493 C CA . ASP A 1 447 ? 10.212 15.105 -8.978 1.00 49.81 447 ASP A CA 1
ATOM 3494 C C . ASP A 1 447 ? 9.196 15.510 -7.879 1.00 49.81 447 ASP A C 1
ATOM 3496 O O . ASP A 1 447 ? 8.674 16.619 -7.820 1.00 49.81 447 ASP A O 1
ATOM 3500 N N . GLY A 1 448 ? 8.802 14.579 -7.007 1.00 50.75 448 GLY A N 1
ATOM 3501 C CA . GLY A 1 448 ? 8.052 14.875 -5.774 1.00 50.75 448 GLY A CA 1
ATOM 3502 C C . GLY A 1 448 ? 6.617 15.416 -5.923 1.00 50.75 448 GLY A C 1
ATOM 3503 O O . GLY A 1 448 ? 5.892 15.476 -4.931 1.00 50.75 448 GLY A O 1
ATOM 3504 N N . THR A 1 449 ? 6.163 15.772 -7.127 1.00 52.34 449 THR A N 1
ATOM 3505 C CA . THR A 1 449 ? 4.779 16.204 -7.404 1.00 52.34 449 THR A CA 1
ATOM 3506 C C . THR A 1 449 ? 3.849 15.021 -7.665 1.00 52.34 449 THR A C 1
ATOM 3508 O O . THR A 1 449 ? 2.662 15.071 -7.338 1.00 52.34 449 THR A O 1
ATOM 3511 N N . THR A 1 450 ? 4.399 13.931 -8.202 1.00 65.69 450 THR A N 1
ATOM 3512 C CA . THR A 1 450 ? 3.753 12.622 -8.327 1.00 65.69 450 THR A CA 1
ATOM 3513 C C . THR A 1 450 ? 4.768 11.534 -7.981 1.00 65.69 450 THR A C 1
ATOM 3515 O O . THR A 1 450 ? 5.973 11.745 -8.093 1.00 65.69 450 THR A O 1
ATOM 3518 N N . SER A 1 451 ? 4.307 10.387 -7.483 1.00 74.69 451 SER A N 1
ATOM 3519 C CA . SER A 1 451 ? 5.187 9.269 -7.134 1.00 74.69 451 SER A CA 1
ATOM 3520 C C . SER A 1 451 ? 4.695 8.003 -7.801 1.00 74.69 451 SER A C 1
ATOM 3522 O O . SER A 1 451 ? 3.527 7.633 -7.664 1.00 74.69 451 SER A O 1
ATOM 3524 N N . LEU A 1 452 ? 5.609 7.326 -8.482 1.00 85.25 452 LEU A N 1
ATOM 3525 C CA . LEU A 1 452 ? 5.349 6.054 -9.124 1.00 85.25 452 LEU A CA 1
ATOM 3526 C C . LEU A 1 452 ? 5.859 4.932 -8.218 1.00 85.25 452 LEU A C 1
ATOM 3528 O O . LEU A 1 452 ? 7.061 4.798 -7.977 1.00 85.25 452 LEU A O 1
ATOM 3532 N N . TRP A 1 453 ? 4.919 4.168 -7.675 1.00 89.25 453 TRP A N 1
ATOM 3533 C CA . TRP A 1 453 ? 5.198 3.082 -6.746 1.00 89.25 453 TRP A CA 1
ATOM 3534 C C . TRP A 1 453 ? 5.098 1.735 -7.457 1.00 89.25 453 TRP A C 1
ATOM 3536 O O . TRP A 1 453 ? 4.147 1.484 -8.197 1.00 89.25 453 TRP A O 1
ATOM 3546 N N . ILE A 1 454 ? 6.061 0.862 -7.184 1.00 93.06 454 ILE A N 1
ATOM 3547 C CA . ILE A 1 454 ? 5.995 -0.569 -7.451 1.00 93.06 454 ILE A CA 1
ATOM 3548 C C . ILE A 1 454 ? 5.532 -1.217 -6.150 1.00 93.06 454 ILE A C 1
ATOM 3550 O O . ILE A 1 454 ? 6.268 -1.261 -5.161 1.00 93.06 454 ILE A O 1
ATOM 3554 N N . THR A 1 455 ? 4.287 -1.673 -6.136 1.00 94.88 455 THR A N 1
ATOM 3555 C CA . THR A 1 455 ? 3.687 -2.366 -4.995 1.00 94.88 455 THR A CA 1
ATOM 3556 C C . THR A 1 455 ? 3.756 -3.880 -5.194 1.00 94.88 455 THR A C 1
ATOM 3558 O O . THR A 1 455 ? 3.914 -4.346 -6.325 1.00 94.88 455 THR A O 1
ATOM 3561 N N . PRO A 1 456 ? 3.622 -4.682 -4.126 1.00 95.31 456 PRO A N 1
ATOM 3562 C CA . PRO A 1 456 ? 3.530 -6.137 -4.224 1.00 95.31 456 PRO A CA 1
ATOM 3563 C C . PRO A 1 456 ? 2.540 -6.599 -5.308 1.00 95.31 456 PRO A C 1
ATOM 3565 O O . PRO A 1 456 ? 1.354 -6.245 -5.287 1.00 95.31 456 PRO A O 1
ATOM 3568 N N . GLY A 1 457 ? 3.040 -7.379 -6.267 1.00 95.56 457 GLY A N 1
ATOM 3569 C CA . GLY A 1 457 ? 2.299 -7.864 -7.434 1.00 95.56 457 GLY A CA 1
ATOM 3570 C C . GLY A 1 457 ? 2.436 -7.018 -8.702 1.00 95.56 457 GLY A C 1
ATOM 3571 O O . GLY A 1 457 ? 1.982 -7.462 -9.752 1.00 95.56 457 GLY A O 1
ATOM 3572 N N . ASP A 1 458 ? 3.055 -5.837 -8.644 1.00 96.69 458 ASP A N 1
ATOM 3573 C CA . ASP A 1 458 ? 3.329 -5.032 -9.838 1.00 96.69 458 ASP A CA 1
ATOM 3574 C C . ASP A 1 458 ? 4.566 -5.538 -10.585 1.00 96.69 458 ASP A C 1
ATOM 3576 O O . ASP A 1 458 ? 5.543 -5.992 -9.987 1.00 96.69 458 ASP A O 1
ATOM 3580 N N . MET A 1 459 ? 4.542 -5.393 -11.907 1.00 97.75 459 MET A N 1
ATOM 3581 C CA . MET A 1 459 ? 5.680 -5.580 -12.797 1.00 97.75 459 MET A CA 1
ATOM 3582 C C . MET A 1 459 ? 5.790 -4.407 -13.761 1.00 97.75 459 MET A C 1
ATOM 3584 O O . MET A 1 459 ? 4.822 -4.030 -14.425 1.00 97.75 459 MET A O 1
ATOM 3588 N N . TYR A 1 460 ? 6.988 -3.841 -13.830 1.00 97.19 460 TYR A N 1
ATOM 3589 C CA . TYR A 1 460 ? 7.352 -2.759 -14.727 1.00 97.19 460 TYR A CA 1
ATOM 3590 C C . TYR A 1 460 ? 8.228 -3.330 -15.830 1.00 97.19 460 TYR A C 1
ATOM 3592 O O . TYR A 1 460 ? 9.153 -4.098 -15.566 1.00 97.19 460 TYR A O 1
ATOM 3600 N N . ILE A 1 461 ? 7.927 -2.961 -17.071 1.00 98.19 461 ILE A N 1
ATOM 3601 C CA . ILE A 1 461 ? 8.643 -3.439 -18.252 1.00 98.19 461 ILE A CA 1
ATOM 3602 C C . ILE A 1 461 ? 9.136 -2.220 -19.018 1.00 98.19 461 ILE A C 1
ATOM 3604 O O . ILE A 1 461 ? 8.355 -1.336 -19.378 1.00 98.19 461 ILE A O 1
ATOM 3608 N N . PHE A 1 462 ? 10.433 -2.188 -19.289 1.00 97.69 462 PHE A N 1
ATOM 3609 C CA . PHE A 1 462 ? 11.094 -1.132 -20.038 1.00 97.69 462 PHE A CA 1
ATOM 3610 C C . PHE A 1 462 ? 11.407 -1.673 -21.420 1.00 97.69 462 PHE A C 1
ATOM 3612 O O . PHE A 1 462 ? 12.240 -2.564 -21.573 1.00 97.69 462 PHE A O 1
ATOM 3619 N N . THR A 1 463 ? 10.716 -1.160 -22.432 1.00 98.44 463 THR A N 1
ATOM 3620 C CA . THR A 1 463 ? 10.937 -1.589 -23.814 1.00 98.44 463 THR A CA 1
ATOM 3621 C C . THR A 1 463 ? 11.633 -0.512 -24.613 1.00 98.44 463 THR A C 1
ATOM 3623 O O . THR A 1 463 ? 11.300 0.668 -24.462 1.00 98.44 463 THR A O 1
ATOM 3626 N N . MET A 1 464 ? 12.491 -0.917 -25.542 1.00 98.4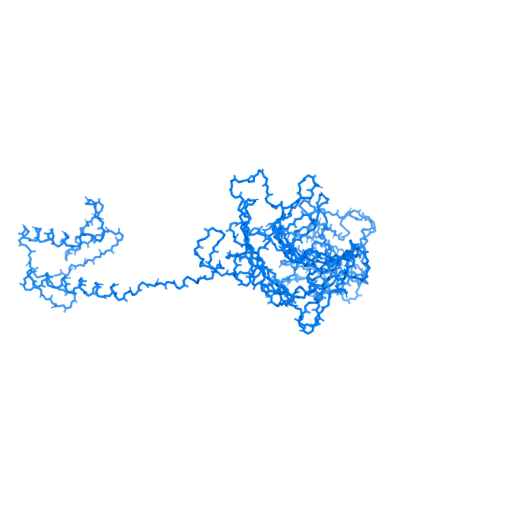4 464 MET A N 1
ATOM 3627 C CA . MET A 1 464 ? 13.087 -0.017 -26.521 1.00 98.44 464 MET A CA 1
ATOM 3628 C C . MET A 1 464 ? 12.932 -0.554 -27.941 1.00 98.44 464 MET A C 1
ATOM 3630 O O . MET A 1 464 ? 12.710 -1.743 -28.166 1.00 98.44 464 MET A O 1
ATOM 3634 N N . HIS A 1 465 ? 12.967 0.353 -28.909 1.00 98.19 465 HIS A N 1
ATOM 3635 C CA . HIS A 1 465 ? 13.060 0.026 -30.329 1.00 98.19 465 HIS A CA 1
ATOM 3636 C C . HIS A 1 465 ? 13.549 1.231 -31.122 1.00 98.19 465 HIS A C 1
ATOM 3638 O O . HIS A 1 465 ? 13.252 2.374 -30.769 1.00 98.19 465 HIS A O 1
ATOM 3644 N N . ARG A 1 466 ? 14.234 0.976 -32.236 1.00 98.12 466 ARG A N 1
ATOM 3645 C CA . ARG A 1 466 ? 14.547 2.004 -33.232 1.00 98.12 466 ARG A CA 1
ATOM 3646 C C . ARG A 1 466 ? 13.265 2.535 -33.879 1.00 98.12 466 ARG A C 1
ATOM 3648 O O . ARG A 1 466 ? 12.306 1.782 -34.027 1.00 98.12 466 ARG A O 1
ATOM 3655 N N . GLU A 1 467 ? 13.247 3.796 -34.322 1.00 96.19 467 GLU A N 1
ATOM 3656 C CA . GLU A 1 467 ? 12.057 4.418 -34.949 1.00 96.19 467 GLU A CA 1
ATOM 3657 C C . GLU A 1 467 ? 11.483 3.612 -36.136 1.00 96.19 467 GLU A C 1
ATOM 3659 O O . GLU A 1 467 ? 10.285 3.679 -36.409 1.00 96.19 467 GLU A O 1
ATOM 3664 N N . ASP A 1 468 ? 12.323 2.836 -36.825 1.00 96.56 468 ASP A N 1
ATOM 3665 C CA . ASP A 1 468 ? 11.965 1.999 -37.976 1.00 96.56 468 ASP A CA 1
ATOM 3666 C C . ASP A 1 468 ? 11.949 0.485 -37.671 1.00 96.56 468 ASP A C 1
ATOM 3668 O O . ASP A 1 468 ? 11.722 -0.318 -38.576 1.00 96.56 468 ASP A O 1
ATOM 3672 N N . GLY A 1 469 ? 12.187 0.082 -36.417 1.00 96.00 469 GLY A N 1
ATOM 3673 C CA . GLY A 1 469 ? 12.238 -1.321 -35.992 1.00 96.00 469 GLY A CA 1
ATOM 3674 C C . GLY A 1 469 ? 13.447 -2.117 -36.503 1.00 96.00 469 GLY A C 1
ATOM 3675 O O . GLY A 1 469 ? 13.486 -3.335 -36.327 1.00 96.00 469 GLY A O 1
ATOM 3676 N N . THR A 1 470 ? 14.428 -1.476 -37.144 1.00 97.62 470 THR A N 1
ATOM 3677 C CA . THR A 1 470 ? 15.671 -2.142 -37.570 1.00 97.62 470 THR A CA 1
ATOM 3678 C C . THR A 1 470 ? 16.674 -2.267 -36.415 1.00 97.62 470 THR A C 1
ATOM 3680 O O . THR A 1 470 ? 16.392 -1.856 -35.289 1.00 97.62 470 THR A O 1
ATOM 3683 N N . LEU A 1 471 ? 17.835 -2.874 -36.686 1.00 97.62 471 LEU A N 1
ATOM 3684 C CA . LEU A 1 471 ? 18.873 -3.109 -35.681 1.00 97.62 471 LEU A CA 1
ATOM 3685 C C . LEU A 1 471 ? 19.376 -1.800 -35.048 1.00 97.62 471 LEU A C 1
ATOM 3687 O O . LEU A 1 471 ? 19.611 -0.808 -35.748 1.00 97.62 471 LEU A O 1
ATOM 3691 N N . THR A 1 472 ? 19.560 -1.836 -33.730 1.00 97.69 472 THR A N 1
ATOM 3692 C CA . THR A 1 472 ? 20.148 -0.767 -32.907 1.00 97.69 472 THR A CA 1
ATOM 3693 C C . THR A 1 472 ? 20.700 -1.364 -31.612 1.00 97.69 472 THR A C 1
ATOM 3695 O O . THR A 1 472 ? 20.190 -2.384 -31.142 1.00 97.69 472 THR A O 1
ATOM 3698 N N . ASN A 1 473 ? 21.734 -0.750 -31.043 1.00 97.62 473 ASN A N 1
ATOM 3699 C CA . ASN A 1 473 ? 22.187 -1.036 -29.688 1.00 97.62 473 ASN A CA 1
ATOM 3700 C C . ASN A 1 473 ? 21.508 -0.087 -28.706 1.00 97.62 473 ASN A C 1
ATOM 3702 O O . ASN A 1 473 ? 21.506 1.129 -28.906 1.00 97.62 473 ASN A O 1
ATOM 3706 N N . VAL A 1 474 ? 20.958 -0.647 -27.633 1.00 97.94 474 VAL A N 1
ATOM 3707 C CA . VAL A 1 474 ? 20.234 0.110 -26.610 1.00 97.94 474 VAL A CA 1
ATOM 3708 C C . VAL A 1 474 ? 20.655 -0.301 -25.210 1.00 97.94 474 VAL A C 1
ATOM 3710 O O . VAL A 1 474 ? 21.017 -1.452 -24.973 1.00 97.94 474 VAL A O 1
ATOM 3713 N N . GLY A 1 475 ? 20.562 0.637 -24.276 1.00 96.81 475 GLY A N 1
ATOM 3714 C CA . GLY A 1 475 ? 20.789 0.411 -22.853 1.00 96.81 475 GLY A CA 1
ATOM 3715 C C . GLY A 1 475 ? 19.705 1.093 -22.031 1.00 96.81 475 GLY A C 1
ATOM 3716 O O . GLY A 1 475 ? 19.183 2.135 -22.427 1.00 96.81 475 GLY A O 1
ATOM 3717 N N . CYS A 1 476 ? 19.364 0.506 -20.890 1.00 95.88 476 CYS A N 1
ATOM 3718 C CA . CYS A 1 476 ? 18.399 1.055 -19.947 1.00 95.88 476 CYS A CA 1
ATOM 3719 C C . CYS A 1 476 ? 18.921 0.842 -18.525 1.00 95.88 476 CYS A C 1
ATOM 3721 O O . CYS A 1 476 ? 19.452 -0.227 -18.229 1.00 95.88 476 CYS A O 1
ATOM 3723 N N . THR A 1 477 ? 18.737 1.834 -17.659 1.00 96.31 477 THR A N 1
ATOM 3724 C CA . THR A 1 477 ? 18.993 1.738 -16.219 1.00 96.31 477 THR A CA 1
ATOM 3725 C C . THR A 1 477 ? 17.789 2.288 -15.474 1.00 96.31 477 THR A C 1
ATOM 3727 O O . THR A 1 477 ? 17.322 3.388 -15.777 1.00 96.31 477 THR A O 1
ATOM 3730 N N . PHE A 1 478 ? 17.291 1.523 -14.511 1.00 95.38 478 PHE A N 1
ATOM 3731 C CA . PHE A 1 478 ? 16.175 1.902 -13.659 1.00 95.38 478 PHE A CA 1
ATOM 3732 C C . PHE A 1 478 ? 16.621 1.933 -12.199 1.00 95.38 478 PHE A C 1
ATOM 3734 O O . PHE A 1 478 ? 16.999 0.902 -11.639 1.00 95.38 478 PHE A O 1
ATOM 3741 N N . ASP A 1 479 ? 16.548 3.117 -11.599 1.00 94.12 479 ASP A N 1
ATOM 3742 C CA . ASP A 1 479 ? 16.899 3.366 -10.208 1.00 94.12 479 ASP A CA 1
ATOM 3743 C C . ASP A 1 479 ? 15.638 3.488 -9.357 1.00 94.12 479 ASP A C 1
ATOM 3745 O O . ASP A 1 479 ? 14.639 4.106 -9.745 1.00 94.12 479 ASP A O 1
ATOM 3749 N N . PHE A 1 480 ? 15.690 2.916 -8.161 1.00 92.94 480 PHE A N 1
ATOM 3750 C CA . PHE A 1 480 ? 14.559 2.858 -7.249 1.00 92.94 480 PHE A CA 1
ATOM 3751 C C . PHE A 1 480 ? 14.997 2.964 -5.787 1.00 92.94 480 PHE A C 1
ATOM 3753 O O . PHE A 1 480 ? 16.143 2.704 -5.423 1.00 92.94 480 PHE A O 1
ATOM 3760 N N . GLY A 1 481 ? 14.061 3.364 -4.932 1.00 90.69 481 GLY A N 1
ATOM 3761 C CA . GLY A 1 481 ? 14.212 3.389 -3.486 1.00 90.69 481 GLY A CA 1
ATOM 3762 C C . GLY A 1 481 ? 13.269 2.379 -2.853 1.00 90.69 481 GLY A C 1
ATOM 3763 O O . GLY A 1 481 ? 12.051 2.551 -2.906 1.00 90.69 481 GLY A O 1
ATOM 3764 N N . GLU A 1 482 ? 13.808 1.343 -2.224 1.00 85.81 482 GLU A N 1
ATOM 3765 C CA . GLU A 1 482 ? 13.014 0.453 -1.377 1.00 85.81 482 GLU A CA 1
ATOM 3766 C C . GLU A 1 482 ? 12.621 1.220 -0.111 1.00 85.81 482 GLU A C 1
ATOM 3768 O O . GLU A 1 482 ? 13.490 1.741 0.593 1.00 85.81 482 GLU A O 1
ATOM 3773 N N . ALA A 1 483 ? 11.325 1.310 0.199 1.00 76.69 483 ALA A N 1
ATOM 3774 C CA . ALA A 1 483 ? 10.911 1.763 1.520 1.00 76.69 483 ALA A CA 1
ATOM 3775 C C . ALA A 1 483 ? 11.210 0.635 2.513 1.00 76.69 483 ALA A C 1
ATOM 3777 O O . ALA A 1 483 ? 10.598 -0.430 2.400 1.00 76.69 483 ALA A O 1
ATOM 3778 N N . ILE A 1 484 ? 12.125 0.855 3.465 1.00 62.00 484 ILE A N 1
ATOM 3779 C CA . ILE A 1 484 ? 12.455 -0.105 4.536 1.00 62.00 484 ILE A CA 1
ATOM 3780 C C . ILE A 1 484 ? 11.701 0.216 5.817 1.00 62.00 484 ILE A C 1
ATOM 3782 O O . ILE A 1 484 ? 11.558 1.409 6.162 1.00 62.00 484 ILE A O 1
#

Radius of gyration: 34.01 Å; Cα contacts (8 Å, |Δi|>4): 1122; chains: 1; bounding box: 72×83×86 Å